Protein AF-A0A812J426-F1 (afdb_monomer)

Nearest PDB structures (foldseek):
  6bsu-assembly1_B  TM=6.651E-01  e=2.603E-06  Arabidopsis thaliana

pLDDT: mean 88.68, std 13.39, range [32.69, 98.75]

Solvent-accessible surface area (backbone atoms only — not comparable to full-atom values): 22838 Å² total; per-residue (Å²): 108,76,77,51,54,48,49,60,42,39,79,72,57,73,59,80,83,59,64,87,69,62,54,70,67,57,56,53,51,44,45,72,44,22,74,61,44,85,79,47,61,66,68,57,45,45,49,51,52,54,54,50,49,52,52,52,52,40,50,52,45,29,64,67,50,61,80,31,63,68,33,31,42,50,30,32,42,54,50,30,49,54,44,40,44,50,71,67,24,72,80,83,49,57,36,52,61,54,47,69,61,27,18,50,44,55,24,47,51,24,48,51,46,15,52,32,23,40,72,34,65,18,49,49,38,15,34,53,35,31,23,70,21,37,57,39,35,50,52,34,38,51,51,41,67,73,39,86,87,53,49,72,67,56,33,52,52,42,49,52,52,47,50,54,51,51,50,55,32,38,57,39,33,78,73,62,51,68,75,83,71,79,81,44,75,64,66,86,86,69,72,72,52,38,37,39,40,33,53,53,51,27,77,81,55,78,67,68,50,63,78,72,50,55,70,57,39,52,50,44,52,44,55,47,24,57,76,73,73,30,48,67,48,80,36,60,64,50,86,43,88,91,52,66,61,70,50,22,59,58,54,52,50,44,55,52,44,66,40,99,76,34,39,52,30,40,36,44,36,35,58,57,42,46,61,42,23,64,84,60,48,73,61,16,54,32,57,49,69,66,36,88,76,34,24,37,34,37,20,35,48,47,66,32,62,48,74,53,28,34,37,33,28,29,46,96,82,41,55,27,44,50,51,51,59,54,19,71,68,42,71,44,69,84,50,62,48,47,41,15,48,54,51,43,50,37,57,73,30,46,72,49,41,70,80,51,72,79,48,70,89,59,58,60,62,72,37,80,42,58,29,76,39,30,26,75,65,49,49,13,20,48,61,66,53,6,62,76,65,67,45,58,54,60,57,96,79,40,34,27,39,26,47,71,92,48,58,62,83,40,69,68,44,32,51,54,51,53,53,50,52,54,49,22,65,75,69,98

Sequence (428 aa):
MLRWLKLIWICSAVSEDLADEAPDPVRKDLQGFCPYLHELPAAFTTFWRQLHGAALLVEQRVQLEEASPEGTARGLCLQLALFRQVVSGTAGLPFPQVANSCPTLISSYFEWASELAVQAGQPRRGRALLQLGAPIRTMALSRALFRPEETRAAKEAQSTLSTKYASKLRDLHMKYGLEEKEWQIVDADHQNWVVVHSLCDSNFAGGNLENVTFGITEHNHKSYAERWGYEYTMHTQTPLAEEEPQFGKLQIAIDVLRSERPPDWFLWLDCDALVTNRSISVESLLRTYQLSDKDFVVAEEVSGINSGVFLVRGGAERRGLRFLEEAMQSDWRFVWDQTMLLQQMARESDLFGATMCSDFSRDFRWAPHFGLVPQHAMNLYGEGSALQWGASAWKSGDFILHLAGCPLTESECHGTFEEIAAWAEAHN

Secondary structure (DSSP, 8-state):
-HHHHHHHHHHH---GGGSS---HHHHHHHHHH-TTGGGS-HHHHHHHHHHHHHHHHHHHHHHHTTT-HHHHHHHHHHHHHHHHHHHTTTTSS-HHHHHHH-HHHHHHHHHHHHHHHHHTT-HHHHHHHHHHHHHHHHHHHHHHHH-TTS-HHHHHHHHHHHHHHHHHHHHHHHHHSPPP-------TTS---EEEEEE--STTTTTSSTTTSHHHHHHHHHHHHHHHT-EEEEESS-S-TTS-GGGHHHHHHHHHHHSSS--SEEEEE-TTEEE--TT--HHHHHHHHT-TT-SEEEEEETTEEEEEEEEEE-STT-HHHHHHHHHHT-S--SSTTHHHHHHHHHHHTTTT-GGGGG--SS-----TTEEEEEHHHH-EE-HHHHHHHT-PBP-TT-SEEE-TT--TTSHHHHHHHHHHHHHHHHT-

Structure (mmCIF, N/CA/C/O backbone):
data_AF-A0A812J426-F1
#
_entry.id   AF-A0A812J426-F1
#
loop_
_atom_site.group_PDB
_atom_site.id
_atom_site.type_symbol
_atom_site.label_atom_id
_atom_site.label_alt_id
_atom_site.label_comp_id
_atom_site.label_asym_id
_atom_site.label_entity_id
_atom_site.label_seq_id
_atom_site.pdbx_PDB_ins_code
_atom_site.Cartn_x
_atom_site.Cartn_y
_atom_site.Cartn_z
_atom_site.occupancy
_atom_site.B_iso_or_equiv
_atom_site.auth_seq_id
_atom_site.auth_comp_id
_atom_site.auth_asym_id
_atom_site.auth_atom_id
_atom_site.pdbx_PDB_model_num
ATOM 1 N N . MET A 1 1 ? 13.271 -28.624 -23.378 1.00 35.75 1 MET A N 1
ATOM 2 C CA . MET A 1 1 ? 13.761 -28.624 -21.980 1.00 35.75 1 MET A CA 1
ATOM 3 C C . MET A 1 1 ? 15.274 -28.374 -21.868 1.00 35.75 1 MET A C 1
ATOM 5 O O . MET A 1 1 ? 15.651 -27.380 -21.270 1.00 35.75 1 MET A O 1
ATOM 9 N N . LEU A 1 2 ? 16.153 -29.163 -22.509 1.00 32.69 2 LEU A N 1
ATOM 10 C CA . LEU A 1 2 ? 17.628 -29.006 -22.421 1.00 32.69 2 LEU A CA 1
ATOM 11 C C . LEU A 1 2 ? 18.208 -27.671 -22.947 1.00 32.69 2 LEU A C 1
ATOM 13 O O . LEU A 1 2 ? 19.085 -27.098 -22.312 1.00 32.69 2 LEU A O 1
ATOM 17 N N . ARG A 1 3 ? 17.693 -27.109 -24.054 1.00 39.69 3 ARG A N 1
ATOM 18 C CA . ARG A 1 3 ? 18.076 -25.750 -24.514 1.00 39.69 3 ARG A CA 1
ATOM 19 C C . ARG A 1 3 ? 17.602 -24.627 -23.572 1.00 39.69 3 ARG A C 1
ATOM 21 O O . ARG A 1 3 ? 18.153 -23.537 -23.617 1.00 39.69 3 ARG A O 1
ATOM 28 N N . TRP A 1 4 ? 16.611 -24.906 -22.725 1.00 44.31 4 TRP A N 1
ATOM 29 C CA . TRP A 1 4 ? 15.961 -23.935 -21.837 1.00 44.31 4 TRP A CA 1
ATOM 30 C C . TRP A 1 4 ? 16.580 -23.911 -20.441 1.00 44.31 4 TRP A C 1
ATOM 32 O O . TRP A 1 4 ? 16.786 -22.834 -19.891 1.00 44.31 4 TRP A O 1
ATOM 42 N N . LEU A 1 5 ? 17.008 -25.072 -19.932 1.00 42.06 5 LEU A N 1
ATOM 43 C CA . LEU A 1 5 ? 17.936 -25.140 -18.800 1.00 42.06 5 LEU A CA 1
ATOM 44 C C . LEU A 1 5 ? 19.199 -24.326 -19.087 1.00 42.06 5 LEU A C 1
ATOM 46 O O . LEU A 1 5 ? 19.699 -23.669 -18.192 1.00 42.06 5 LEU A O 1
ATOM 50 N N . LYS A 1 6 ? 19.643 -24.272 -20.350 1.00 42.97 6 LYS A N 1
ATOM 51 C CA . LYS A 1 6 ? 20.761 -23.430 -20.784 1.00 42.97 6 LYS A CA 1
ATOM 52 C C . LYS A 1 6 ? 20.493 -21.925 -20.657 1.00 42.97 6 LYS A C 1
ATOM 54 O O . LYS A 1 6 ? 21.449 -21.201 -20.480 1.00 42.97 6 LYS A O 1
ATOM 59 N N . LEU A 1 7 ? 19.245 -21.452 -20.723 1.00 42.66 7 LEU A N 1
ATOM 60 C CA . LEU A 1 7 ? 18.880 -20.029 -20.591 1.00 42.66 7 LEU A CA 1
ATOM 61 C C . LEU A 1 7 ? 18.752 -19.603 -19.127 1.00 42.66 7 LEU A C 1
ATOM 63 O O . LEU A 1 7 ? 19.274 -18.565 -18.745 1.00 42.66 7 LEU A O 1
ATOM 67 N N . ILE A 1 8 ? 18.153 -20.462 -18.298 1.00 45.94 8 ILE A N 1
ATOM 68 C CA . ILE A 1 8 ? 18.199 -20.321 -16.835 1.00 45.94 8 ILE A CA 1
ATOM 69 C C . ILE A 1 8 ? 19.661 -20.363 -16.368 1.00 45.94 8 ILE A C 1
ATOM 71 O O . ILE A 1 8 ? 20.078 -19.552 -15.548 1.00 45.94 8 ILE A O 1
ATOM 75 N N . TRP A 1 9 ? 20.463 -21.254 -16.957 1.00 45.47 9 TRP A N 1
ATOM 76 C CA . TRP A 1 9 ? 21.899 -21.333 -16.718 1.00 45.47 9 TRP A CA 1
ATOM 77 C C . TRP A 1 9 ? 22.655 -20.130 -17.290 1.00 45.47 9 TRP A C 1
ATOM 79 O O . TRP A 1 9 ? 23.547 -19.659 -16.614 1.00 45.47 9 TRP A O 1
ATOM 89 N N . ILE A 1 10 ? 22.270 -19.555 -18.438 1.00 45.91 10 ILE A N 1
ATOM 90 C CA . ILE A 1 10 ? 22.836 -18.289 -18.942 1.00 45.91 10 ILE A CA 1
ATOM 91 C C . ILE A 1 10 ? 22.571 -17.170 -17.936 1.00 45.91 10 ILE A C 1
ATOM 93 O O . ILE A 1 10 ? 23.527 -16.520 -17.553 1.00 45.91 10 ILE A O 1
ATOM 97 N N . CYS A 1 11 ? 21.356 -17.013 -17.398 1.00 42.12 11 CYS A N 1
ATOM 98 C CA . CYS A 1 11 ? 21.102 -16.038 -16.325 1.00 42.12 11 CYS A CA 1
ATOM 99 C C . CYS A 1 11 ? 21.853 -16.353 -15.014 1.00 42.12 11 CYS A C 1
ATOM 101 O O . CYS A 1 11 ? 21.958 -15.490 -14.153 1.00 42.12 11 CYS A O 1
ATOM 103 N N . SER A 1 12 ? 22.359 -17.579 -14.841 1.00 40.84 12 SER A N 1
ATOM 104 C CA . SER A 1 12 ? 23.170 -17.999 -13.684 1.00 40.84 12 SER A CA 1
ATOM 105 C C . SER A 1 12 ? 24.684 -17.958 -13.955 1.00 40.84 12 SER A C 1
ATOM 107 O O . SER A 1 12 ? 25.473 -18.070 -13.024 1.00 40.84 12 SER A O 1
ATOM 109 N N . ALA A 1 13 ? 25.090 -17.862 -15.223 1.00 43.50 13 ALA A N 1
ATOM 110 C CA . ALA A 1 13 ? 26.451 -18.074 -15.715 1.00 43.50 13 ALA A CA 1
ATOM 111 C C . ALA A 1 13 ? 26.814 -17.056 -16.809 1.00 43.50 13 ALA A C 1
ATOM 113 O O . ALA A 1 13 ? 27.527 -17.389 -17.759 1.00 43.50 13 ALA A O 1
ATOM 114 N N . VAL A 1 14 ? 26.302 -15.823 -16.706 1.00 46.09 14 VAL A N 1
ATOM 115 C CA . VAL A 1 14 ? 26.742 -14.729 -17.576 1.00 46.09 14 VAL A CA 1
ATOM 116 C C . VAL A 1 14 ? 28.200 -14.433 -17.219 1.00 46.09 14 VAL A C 1
ATOM 118 O O . VAL A 1 14 ? 28.483 -13.829 -16.187 1.00 46.09 14 VAL A O 1
ATOM 121 N N . SER A 1 15 ? 29.126 -14.947 -18.030 1.00 46.12 15 SER A N 1
ATOM 122 C CA . SER A 1 15 ? 30.564 -14.776 -17.833 1.00 46.12 15 SER A CA 1
ATOM 123 C C . SER A 1 15 ? 30.995 -13.324 -18.063 1.00 46.12 15 SER A C 1
ATOM 125 O O . SER A 1 15 ? 30.321 -12.555 -18.755 1.00 46.12 15 SER A O 1
ATOM 127 N N . GLU A 1 16 ? 32.141 -12.961 -17.483 1.00 50.62 16 GLU A N 1
ATOM 128 C CA . GLU A 1 16 ? 32.766 -11.632 -17.579 1.00 50.62 16 GLU A CA 1
ATOM 129 C C . GLU A 1 16 ? 33.028 -11.179 -19.033 1.00 50.62 16 GLU A C 1
ATOM 131 O O . GLU A 1 16 ? 33.042 -9.980 -19.303 1.00 50.62 16 GLU A O 1
ATOM 136 N N . ASP A 1 17 ? 33.119 -12.107 -19.991 1.00 45.50 17 ASP A N 1
ATOM 137 C CA . ASP A 1 17 ? 33.491 -11.823 -21.387 1.00 45.50 17 ASP A CA 1
ATOM 138 C C . ASP A 1 17 ? 32.414 -11.090 -22.220 1.00 45.50 17 ASP A C 1
ATOM 140 O O . ASP A 1 17 ? 32.708 -10.600 -23.307 1.00 45.50 17 ASP A O 1
ATOM 144 N N . LEU A 1 18 ? 31.165 -10.977 -21.745 1.00 48.34 18 LEU A N 1
ATOM 145 C CA . LEU A 1 18 ? 30.090 -10.256 -22.459 1.00 48.34 18 LEU A CA 1
ATOM 146 C C . LEU A 1 18 ? 29.985 -8.762 -22.094 1.00 48.34 18 LEU A C 1
ATOM 148 O O . LEU A 1 18 ? 29.139 -8.055 -22.645 1.00 48.34 18 LEU A O 1
ATOM 152 N N . ALA A 1 19 ? 30.800 -8.262 -21.159 1.00 51.31 19 ALA A N 1
ATOM 153 C CA . ALA A 1 19 ? 30.659 -6.899 -20.641 1.00 51.31 19 ALA A CA 1
ATOM 154 C C . ALA A 1 19 ? 31.146 -5.799 -21.611 1.00 51.31 19 ALA A C 1
ATOM 156 O O . ALA A 1 19 ? 30.599 -4.688 -21.572 1.00 51.31 19 ALA A O 1
ATOM 157 N N . ASP A 1 20 ? 32.111 -6.103 -22.488 1.00 50.28 20 ASP A N 1
ATOM 158 C CA . ASP A 1 20 ? 32.767 -5.116 -23.364 1.00 50.28 20 ASP A CA 1
ATOM 159 C C . ASP A 1 20 ? 32.164 -5.003 -24.778 1.00 50.28 20 ASP A C 1
ATOM 161 O O . ASP A 1 20 ? 32.388 -4.001 -25.456 1.00 50.28 20 ASP A O 1
ATOM 165 N N . GLU A 1 21 ? 31.307 -5.944 -25.190 1.00 53.84 21 GLU A N 1
ATOM 166 C CA . GLU A 1 21 ? 30.614 -5.928 -26.492 1.00 53.84 21 GLU A CA 1
ATOM 167 C C . GLU A 1 21 ? 29.080 -5.929 -26.354 1.00 53.84 21 GLU A C 1
ATOM 169 O O . GLU A 1 21 ? 28.361 -6.552 -27.137 1.00 53.84 21 GLU A O 1
ATOM 174 N N . ALA A 1 22 ? 28.533 -5.235 -25.349 1.00 56.97 22 ALA A N 1
ATOM 175 C CA . ALA A 1 22 ? 27.087 -5.019 -25.316 1.00 56.97 22 ALA A CA 1
ATOM 176 C C . ALA A 1 22 ? 26.656 -4.302 -26.616 1.00 56.97 22 ALA A C 1
ATOM 178 O O . ALA A 1 22 ? 27.257 -3.275 -26.954 1.00 56.97 22 ALA A O 1
ATOM 179 N N . PRO A 1 23 ? 25.635 -4.799 -27.345 1.00 67.12 23 PRO A N 1
ATOM 180 C CA . PRO A 1 23 ? 25.161 -4.156 -28.563 1.00 67.12 23 PRO A CA 1
ATOM 181 C C . PRO A 1 23 ? 24.872 -2.671 -28.317 1.00 67.12 23 PRO A C 1
ATOM 183 O O . PRO A 1 23 ? 24.312 -2.318 -27.276 1.00 67.12 23 PRO A O 1
ATOM 186 N N . ASP A 1 24 ? 25.195 -1.812 -29.287 1.00 76.00 24 ASP A N 1
ATOM 187 C CA . ASP A 1 24 ? 24.946 -0.361 -29.224 1.00 76.00 24 ASP A CA 1
ATOM 188 C C . ASP A 1 24 ? 23.528 0.018 -28.713 1.00 76.00 24 ASP A C 1
ATOM 190 O O . ASP A 1 24 ? 23.418 0.926 -27.884 1.00 76.00 24 ASP A O 1
ATOM 194 N N . PRO A 1 25 ? 22.447 -0.726 -29.054 1.00 80.56 25 PRO A N 1
ATOM 195 C CA . PRO A 1 25 ? 21.115 -0.497 -28.485 1.00 80.56 25 PRO A CA 1
ATOM 196 C C . PRO A 1 25 ? 21.038 -0.606 -26.953 1.00 80.56 25 PRO A C 1
ATOM 198 O O . PRO A 1 25 ? 20.487 0.284 -26.314 1.00 80.56 25 PRO A O 1
ATOM 201 N N . VAL A 1 26 ? 21.653 -1.631 -26.342 1.00 84.19 26 VAL A N 1
ATOM 202 C CA . VAL A 1 26 ? 21.632 -1.842 -24.876 1.00 84.19 26 VAL A CA 1
ATOM 203 C C . VAL A 1 26 ? 22.275 -0.656 -24.168 1.00 84.19 26 VAL A C 1
ATOM 205 O O . VAL A 1 26 ? 21.777 -0.173 -23.153 1.00 84.19 26 VAL A O 1
ATOM 208 N N . ARG A 1 27 ? 23.399 -0.173 -24.705 1.00 81.38 27 ARG A N 1
ATOM 209 C CA . ARG A 1 27 ? 24.122 0.963 -24.133 1.00 81.38 27 ARG A CA 1
ATOM 210 C C . ARG A 1 27 ? 23.294 2.243 -24.215 1.00 81.38 27 ARG A C 1
ATOM 212 O O . ARG A 1 27 ? 23.239 2.981 -23.232 1.00 81.38 27 ARG A O 1
ATOM 219 N N . LYS A 1 28 ? 22.674 2.500 -25.367 1.00 85.56 28 LYS A N 1
ATOM 220 C CA . LYS A 1 28 ? 21.857 3.692 -25.599 1.00 85.56 28 LYS A CA 1
ATOM 221 C C . LYS A 1 28 ? 20.615 3.714 -24.706 1.00 85.56 28 LYS A C 1
ATOM 223 O O . LYS A 1 28 ? 20.331 4.743 -24.096 1.00 85.56 28 LYS A O 1
ATOM 228 N N . ASP A 1 29 ? 19.929 2.583 -24.575 1.00 86.81 29 ASP A N 1
ATOM 229 C CA . ASP A 1 29 ? 18.731 2.474 -23.741 1.00 86.81 29 ASP A CA 1
ATOM 230 C C . ASP A 1 29 ? 19.078 2.655 -22.261 1.00 86.81 29 ASP A C 1
ATOM 232 O O . ASP A 1 29 ? 18.449 3.454 -21.563 1.00 86.81 29 ASP A O 1
ATOM 236 N N . LEU A 1 30 ? 20.152 2.010 -21.792 1.00 88.12 30 LEU A N 1
ATOM 237 C CA . LEU A 1 30 ? 20.639 2.192 -20.424 1.00 88.12 30 LEU A CA 1
ATOM 238 C C . LEU A 1 30 ? 21.017 3.642 -20.118 1.00 88.12 30 LEU A C 1
ATOM 240 O O . LEU A 1 30 ? 20.738 4.106 -19.020 1.00 88.12 30 LEU A O 1
ATOM 244 N N . GLN A 1 31 ? 21.606 4.381 -21.060 1.00 86.19 31 GLN A N 1
ATOM 245 C CA . GLN A 1 31 ? 21.882 5.809 -20.861 1.00 86.19 31 GLN A CA 1
ATOM 246 C C . GLN A 1 31 ? 20.599 6.636 -20.716 1.00 86.19 31 GLN A C 1
ATOM 248 O O . GLN A 1 31 ? 20.580 7.590 -19.942 1.00 86.19 31 GLN A O 1
ATOM 253 N N . GLY A 1 32 ? 19.526 6.265 -21.420 1.00 85.00 32 GLY A N 1
ATOM 254 C CA . GLY A 1 32 ? 18.225 6.922 -21.299 1.00 85.00 32 GLY A CA 1
ATOM 255 C C . GLY A 1 32 ? 17.522 6.629 -19.971 1.00 85.00 32 GLY A C 1
ATOM 256 O O . GLY A 1 32 ? 16.964 7.534 -19.356 1.00 85.00 32 GLY A O 1
ATOM 257 N N . PHE A 1 33 ? 17.559 5.378 -19.506 1.00 86.75 33 PHE A N 1
ATOM 258 C CA . PHE A 1 33 ? 16.893 4.975 -18.261 1.00 86.75 33 PHE A CA 1
ATOM 259 C C . PHE A 1 33 ? 17.728 5.210 -16.995 1.00 86.75 33 PHE A C 1
ATOM 261 O O . PHE A 1 33 ? 17.170 5.326 -15.902 1.00 86.75 33 PHE A O 1
ATOM 268 N N . CYS A 1 34 ? 19.051 5.251 -17.139 1.00 88.81 34 CYS A N 1
ATOM 269 C CA . CYS A 1 34 ? 20.030 5.372 -16.066 1.00 88.81 34 CYS A CA 1
ATOM 270 C C . CYS A 1 34 ? 21.125 6.383 -16.450 1.00 88.81 34 CYS A C 1
ATOM 272 O O . CYS A 1 34 ? 22.283 5.993 -16.645 1.00 88.81 34 CYS A O 1
ATOM 274 N N . PRO A 1 35 ? 20.811 7.687 -16.544 1.00 83.06 35 PRO A N 1
ATOM 275 C CA . PRO A 1 35 ? 21.791 8.696 -16.962 1.00 83.06 35 PRO A CA 1
ATOM 276 C C . PRO A 1 35 ? 23.064 8.693 -16.094 1.00 83.06 35 PRO A C 1
ATOM 278 O O . PRO A 1 35 ? 24.162 8.943 -16.590 1.00 83.06 35 PRO A O 1
ATOM 281 N N . TYR A 1 36 ? 22.940 8.292 -14.828 1.00 84.56 36 TYR A N 1
ATOM 282 C CA . TYR A 1 36 ? 24.018 8.249 -13.835 1.00 84.56 36 TYR A CA 1
ATOM 283 C C . TYR A 1 36 ? 24.708 6.886 -13.704 1.00 84.56 36 TYR A C 1
ATOM 285 O O . TYR A 1 36 ? 25.505 6.682 -12.794 1.00 84.56 36 TYR A O 1
ATOM 293 N N . LEU A 1 37 ? 24.438 5.932 -14.603 1.00 85.06 37 LEU A N 1
ATOM 294 C CA . LEU A 1 37 ? 25.047 4.597 -14.533 1.00 85.06 37 LEU A CA 1
ATOM 295 C C . LEU A 1 37 ? 26.586 4.656 -14.533 1.00 85.06 37 LEU A C 1
ATOM 297 O O . LEU A 1 37 ? 27.241 3.827 -13.910 1.00 85.06 37 LEU A O 1
ATOM 301 N N . HIS A 1 38 ? 27.149 5.665 -15.201 1.00 85.06 38 HIS A N 1
ATOM 302 C CA . HIS A 1 38 ? 28.586 5.905 -15.305 1.00 85.06 38 HIS A CA 1
ATOM 303 C C . HIS A 1 38 ? 29.253 6.354 -13.991 1.00 85.06 38 HIS A C 1
ATOM 305 O O . HIS A 1 38 ? 30.475 6.285 -13.891 1.00 85.06 38 HIS A O 1
ATOM 311 N N . GLU A 1 39 ? 28.478 6.799 -12.999 1.00 87.31 39 GLU A N 1
ATOM 312 C CA . GLU A 1 39 ? 28.972 7.206 -11.675 1.00 87.31 39 GLU A CA 1
ATOM 313 C C . GLU A 1 39 ? 29.063 6.023 -10.698 1.00 87.31 39 GLU A C 1
ATOM 315 O O . GLU A 1 39 ? 29.627 6.141 -9.610 1.00 87.31 39 GLU A O 1
ATOM 320 N N . LEU A 1 40 ? 28.500 4.870 -11.068 1.00 84.88 40 LEU A N 1
ATOM 321 C CA . LEU A 1 40 ? 28.445 3.691 -10.213 1.00 84.88 40 LEU A CA 1
ATOM 322 C C . LEU A 1 40 ? 29.679 2.800 -10.394 1.00 84.88 40 LEU A C 1
ATOM 324 O O . LEU A 1 40 ? 30.311 2.814 -11.454 1.00 84.88 40 LEU A O 1
ATOM 328 N N . PRO A 1 41 ? 29.997 1.946 -9.401 1.00 88.62 41 PRO A N 1
ATOM 329 C CA . PRO A 1 41 ? 31.040 0.941 -9.557 1.00 88.62 41 PRO A CA 1
ATOM 330 C C . PRO A 1 41 ? 30.811 0.083 -10.809 1.00 88.62 41 PRO A C 1
ATOM 332 O O . PRO A 1 41 ? 29.672 -0.258 -11.137 1.00 88.62 41 PRO A O 1
ATOM 335 N N . ALA A 1 42 ? 31.892 -0.328 -11.478 1.00 87.62 42 ALA A N 1
ATOM 336 C CA . ALA A 1 42 ? 31.824 -1.105 -12.720 1.00 87.62 42 ALA A CA 1
ATOM 337 C C . ALA A 1 42 ? 30.922 -2.350 -12.607 1.00 87.62 42 ALA A C 1
ATOM 339 O O . ALA A 1 42 ? 30.188 -2.662 -13.543 1.00 87.62 42 ALA A O 1
ATOM 340 N N . ALA A 1 43 ? 30.892 -2.992 -11.433 1.00 84.94 43 ALA A N 1
ATOM 341 C CA . ALA A 1 43 ? 30.006 -4.115 -11.135 1.00 84.94 43 ALA A CA 1
ATOM 342 C C . ALA A 1 43 ? 28.514 -3.798 -11.376 1.00 84.94 43 ALA A C 1
ATOM 344 O O . ALA A 1 43 ? 27.806 -4.626 -11.943 1.00 84.94 43 ALA A O 1
ATOM 345 N N . PHE A 1 44 ? 28.042 -2.593 -11.029 1.00 84.56 44 PHE A N 1
ATOM 346 C CA . PHE A 1 44 ? 26.663 -2.165 -11.300 1.00 84.56 44 PHE A CA 1
ATOM 347 C C . PHE A 1 44 ? 26.418 -1.981 -12.794 1.00 84.56 44 PHE A C 1
ATOM 349 O O . PHE A 1 44 ? 25.395 -2.423 -13.309 1.00 84.56 44 PHE A O 1
ATOM 356 N N . THR A 1 45 ? 27.356 -1.356 -13.506 1.00 85.62 45 THR A N 1
ATOM 357 C CA . THR A 1 45 ? 27.232 -1.166 -14.958 1.00 85.62 45 THR A CA 1
ATOM 358 C C . THR A 1 45 ? 27.161 -2.510 -15.684 1.00 85.62 45 THR A C 1
ATOM 360 O O . THR A 1 45 ? 26.290 -2.700 -16.534 1.00 85.62 45 THR A O 1
ATOM 363 N N . THR A 1 46 ? 28.031 -3.457 -15.326 1.00 87.00 46 THR A N 1
ATOM 364 C CA . THR A 1 46 ? 28.017 -4.817 -15.876 1.00 87.00 46 THR A CA 1
ATOM 365 C C . THR A 1 46 ? 26.703 -5.519 -15.562 1.00 87.00 46 THR A C 1
ATOM 367 O O . THR A 1 46 ? 26.050 -6.014 -16.480 1.00 87.00 46 THR A O 1
ATOM 370 N N . PHE A 1 47 ? 26.265 -5.485 -14.301 1.00 87.12 47 PHE A N 1
ATOM 371 C CA . PHE A 1 47 ? 24.983 -6.049 -13.886 1.00 87.12 47 PHE A CA 1
ATOM 372 C C . PHE A 1 47 ? 23.817 -5.497 -14.722 1.00 87.12 47 PHE A C 1
ATOM 374 O O . PHE A 1 47 ? 23.030 -6.267 -15.271 1.00 87.12 47 PHE A O 1
ATOM 381 N N . TRP A 1 48 ? 23.736 -4.175 -14.900 1.00 87.25 48 TRP A N 1
ATOM 382 C CA . TRP A 1 48 ? 22.668 -3.539 -15.673 1.00 87.25 48 TRP A CA 1
ATOM 383 C C . TRP A 1 48 ? 22.694 -3.896 -17.157 1.00 87.25 48 TRP A C 1
ATOM 385 O O . TRP A 1 48 ? 21.634 -4.138 -17.733 1.00 87.25 48 TRP A O 1
ATOM 395 N N . ARG A 1 49 ? 23.878 -3.987 -17.775 1.00 88.00 49 ARG A N 1
ATOM 396 C CA . ARG A 1 49 ? 24.022 -4.454 -19.167 1.00 88.00 49 ARG A CA 1
ATOM 397 C C . ARG A 1 49 ? 23.521 -5.878 -19.337 1.00 88.00 49 ARG A C 1
ATOM 399 O O . ARG A 1 49 ? 22.772 -6.145 -20.273 1.00 88.00 49 ARG A O 1
ATOM 406 N N . GLN A 1 50 ? 23.899 -6.772 -18.428 1.00 86.69 50 GLN A N 1
ATOM 407 C CA . GLN A 1 50 ? 23.483 -8.171 -18.475 1.00 86.69 50 GLN A CA 1
ATOM 408 C C . GLN A 1 50 ? 21.973 -8.309 -18.259 1.00 86.69 50 GLN A C 1
ATOM 410 O O . GLN A 1 50 ? 21.292 -8.961 -19.050 1.00 86.69 50 GLN A O 1
ATOM 415 N N . LEU A 1 51 ? 21.438 -7.637 -17.236 1.00 86.88 51 LEU A N 1
ATOM 416 C CA . LEU A 1 51 ? 20.016 -7.643 -16.909 1.00 86.88 51 LEU A CA 1
ATOM 417 C C . LEU A 1 51 ? 19.167 -7.067 -18.052 1.00 86.88 51 LEU A C 1
ATOM 419 O O . LEU A 1 51 ? 18.172 -7.671 -18.448 1.00 86.88 51 LEU A O 1
ATOM 423 N N . HIS A 1 52 ? 19.567 -5.922 -18.608 1.00 89.94 52 HIS A N 1
ATOM 424 C CA . HIS A 1 52 ? 18.838 -5.277 -19.697 1.00 89.94 52 HIS A CA 1
ATOM 425 C C . HIS A 1 52 ? 18.943 -6.043 -21.013 1.00 89.94 52 HIS A C 1
ATOM 427 O O . HIS A 1 52 ? 17.931 -6.255 -21.677 1.00 89.94 52 HIS A O 1
ATOM 433 N N . GLY A 1 53 ? 20.130 -6.552 -21.348 1.00 89.69 53 GLY A N 1
ATOM 434 C CA . GLY A 1 53 ? 20.303 -7.441 -22.494 1.00 89.69 53 GLY A CA 1
ATOM 435 C C . GLY A 1 53 ? 19.426 -8.691 -22.388 1.00 89.69 53 GLY A C 1
ATOM 436 O O . GLY A 1 53 ? 18.778 -9.070 -23.362 1.00 89.69 53 GLY A O 1
ATOM 437 N N . ALA A 1 54 ? 19.334 -9.299 -21.200 1.00 88.06 54 ALA A N 1
ATOM 438 C CA . ALA A 1 54 ? 18.448 -10.437 -20.964 1.00 88.06 54 ALA A CA 1
ATOM 439 C C . ALA A 1 54 ? 16.966 -10.069 -21.150 1.00 88.06 54 ALA A C 1
ATOM 441 O O . ALA A 1 54 ? 16.246 -10.810 -21.819 1.00 88.06 54 ALA A O 1
ATOM 442 N N . ALA A 1 55 ? 16.521 -8.924 -20.622 1.00 88.12 55 ALA A N 1
ATOM 443 C CA . ALA A 1 55 ? 15.147 -8.446 -20.784 1.00 88.12 55 ALA A CA 1
ATOM 444 C C . ALA A 1 55 ? 14.784 -8.211 -22.264 1.00 88.12 55 ALA A C 1
ATOM 446 O O . ALA A 1 55 ? 13.761 -8.710 -22.730 1.00 88.12 55 ALA A O 1
ATOM 447 N N . LEU A 1 56 ? 15.656 -7.546 -23.032 1.00 88.94 56 LEU A N 1
ATOM 448 C CA . LEU A 1 56 ? 15.443 -7.315 -24.468 1.00 88.94 56 LEU A CA 1
ATOM 449 C C . LEU A 1 56 ? 15.398 -8.624 -25.271 1.00 88.94 56 LEU A C 1
ATOM 451 O O . LEU A 1 56 ? 14.606 -8.761 -26.200 1.00 88.94 56 LEU A O 1
ATOM 455 N N . LEU A 1 57 ? 16.208 -9.623 -24.903 1.00 88.69 57 LEU A N 1
ATOM 456 C CA . LEU A 1 57 ? 16.153 -10.947 -25.532 1.00 88.69 57 LEU A CA 1
ATOM 457 C C . LEU A 1 57 ? 14.840 -11.682 -25.237 1.00 88.69 57 LEU A C 1
ATOM 459 O O . LEU A 1 57 ? 14.352 -12.422 -26.096 1.00 88.69 57 LEU A O 1
ATOM 463 N N . VAL A 1 58 ? 14.275 -11.514 -24.036 1.00 87.38 58 VAL A N 1
ATOM 464 C CA . VAL A 1 58 ? 12.945 -12.046 -23.703 1.00 87.38 58 VAL A CA 1
ATOM 465 C C . VAL A 1 58 ? 11.888 -11.364 -24.563 1.00 87.38 58 VAL A C 1
ATOM 467 O O . VAL A 1 58 ? 11.100 -12.059 -25.201 1.00 87.38 58 VAL A O 1
ATOM 470 N N . GLU A 1 59 ? 11.912 -10.036 -24.652 1.00 87.19 59 GLU A N 1
ATOM 471 C CA . GLU A 1 59 ? 10.972 -9.269 -25.471 1.00 87.19 59 GLU A CA 1
ATOM 472 C C . GLU A 1 59 ? 11.042 -9.667 -26.952 1.00 87.19 59 GLU A C 1
ATOM 474 O O . GLU A 1 59 ? 10.024 -10.008 -27.556 1.00 87.19 59 GLU A O 1
ATOM 479 N N . GLN A 1 60 ? 12.247 -9.727 -27.525 1.00 88.75 60 GLN A N 1
ATOM 480 C CA . GLN A 1 60 ? 12.450 -10.136 -28.913 1.00 88.75 60 GLN A CA 1
ATOM 481 C C . GLN A 1 60 ? 11.903 -11.547 -29.173 1.00 88.75 60 GLN A C 1
ATOM 483 O O . GLN A 1 60 ? 11.316 -11.808 -30.222 1.00 88.75 60 GLN A O 1
ATOM 488 N N . ARG A 1 61 ? 12.062 -12.474 -28.220 1.00 85.88 61 ARG A N 1
ATOM 489 C CA . ARG A 1 61 ? 11.490 -13.825 -28.335 1.00 85.88 61 ARG A CA 1
ATOM 490 C C . ARG A 1 61 ? 9.971 -13.814 -28.292 1.00 85.88 61 ARG A C 1
ATOM 492 O O . ARG A 1 61 ? 9.370 -14.513 -29.097 1.00 85.88 61 ARG A O 1
ATOM 499 N N . VAL A 1 62 ? 9.363 -13.029 -27.404 1.00 86.69 62 VAL A N 1
ATOM 500 C CA . VAL A 1 62 ? 7.899 -12.882 -27.355 1.00 86.69 62 VAL A CA 1
ATOM 501 C C . VAL A 1 62 ? 7.364 -12.350 -28.684 1.00 86.69 62 VAL A C 1
ATOM 503 O O . VAL A 1 62 ? 6.356 -12.847 -29.178 1.00 86.69 62 VAL A O 1
ATOM 506 N N . GLN A 1 63 ? 8.066 -11.395 -29.299 1.00 87.81 63 GLN A N 1
ATOM 507 C CA . GLN A 1 63 ? 7.705 -10.864 -30.615 1.00 87.81 63 GLN A CA 1
ATOM 508 C C . GLN A 1 63 ? 7.858 -11.911 -31.737 1.00 87.81 63 GLN A C 1
ATOM 510 O O . GLN A 1 63 ? 7.028 -11.956 -32.643 1.00 87.81 63 GLN A O 1
ATOM 515 N N . LEU A 1 64 ? 8.895 -12.759 -31.682 1.00 87.50 64 LEU A N 1
ATOM 516 C CA . LEU A 1 64 ? 9.176 -13.789 -32.695 1.00 87.50 64 LEU A CA 1
ATOM 517 C C . LEU A 1 64 ? 8.302 -15.045 -32.576 1.00 87.50 64 LEU A C 1
ATOM 519 O O . LEU A 1 64 ? 7.994 -15.653 -33.595 1.00 87.50 64 LEU A O 1
ATOM 523 N N . GLU A 1 65 ? 7.905 -15.455 -31.368 1.00 82.56 65 GLU A N 1
ATOM 524 C CA . GLU A 1 65 ? 7.053 -16.637 -31.124 1.00 82.56 65 GLU A CA 1
ATOM 525 C C . GLU A 1 65 ? 5.554 -16.367 -31.442 1.00 82.56 65 GLU A C 1
ATOM 527 O O . GLU A 1 65 ? 4.659 -16.999 -30.875 1.00 82.56 65 GLU A O 1
ATOM 532 N N . GLU A 1 66 ? 5.303 -15.434 -32.375 1.00 63.12 66 GLU A N 1
ATOM 533 C CA . GLU A 1 66 ? 4.016 -15.038 -32.968 1.00 63.12 66 GLU A CA 1
ATOM 534 C C . GLU A 1 66 ? 2.859 -14.936 -31.968 1.00 63.12 66 GLU A C 1
ATOM 536 O O . GLU A 1 66 ? 1.941 -15.740 -32.050 1.00 63.12 66 GLU A O 1
ATOM 541 N N . ALA A 1 67 ? 2.878 -13.968 -31.038 1.00 70.12 67 ALA A N 1
ATOM 542 C CA . ALA A 1 67 ? 1.742 -13.551 -30.182 1.00 70.12 67 ALA A CA 1
ATOM 543 C C . ALA A 1 67 ? 0.836 -14.682 -29.631 1.00 70.12 67 ALA A C 1
ATOM 545 O O . ALA A 1 67 ? -0.345 -14.471 -29.337 1.00 70.12 67 ALA A O 1
ATOM 546 N N . SER A 1 68 ? 1.366 -15.899 -29.520 1.00 87.50 68 SER A N 1
ATOM 547 C CA . SER A 1 68 ? 0.600 -17.062 -29.121 1.00 87.50 68 SER A CA 1
ATOM 548 C C . SER A 1 68 ? 0.457 -17.004 -27.605 1.00 87.50 68 SER A C 1
ATOM 550 O O . SER A 1 68 ? 1.408 -16.609 -26.923 1.00 87.50 68 SER A O 1
ATOM 552 N N . PRO A 1 69 ? -0.688 -17.416 -27.035 1.00 86.81 69 PRO A N 1
ATOM 553 C CA . PRO A 1 69 ? -0.853 -17.428 -25.584 1.00 86.81 69 PRO A CA 1
ATOM 554 C C . PRO A 1 69 ? 0.281 -18.175 -24.861 1.00 86.81 69 PRO A C 1
ATOM 556 O O . PRO A 1 69 ? 0.736 -17.740 -23.805 1.00 86.81 69 PRO A O 1
ATOM 559 N N . GLU A 1 70 ? 0.794 -19.256 -25.462 1.00 87.25 70 GLU A N 1
ATOM 560 C CA . GLU A 1 70 ? 1.935 -20.023 -24.946 1.00 87.25 70 GLU A CA 1
ATOM 561 C C . GLU A 1 70 ? 3.258 -19.242 -24.993 1.00 87.25 70 GLU A C 1
ATOM 563 O O . GLU A 1 70 ? 4.015 -19.260 -24.018 1.00 87.25 70 GLU A O 1
ATOM 568 N N . GLY A 1 71 ? 3.537 -18.539 -26.097 1.00 88.00 71 GLY A N 1
ATOM 569 C CA . GLY A 1 71 ? 4.722 -17.691 -26.244 1.00 88.00 71 GLY A CA 1
ATOM 570 C C . GLY A 1 71 ? 4.722 -16.530 -25.249 1.00 88.00 71 GLY A C 1
ATOM 571 O O . GLY A 1 71 ? 5.717 -16.305 -24.555 1.00 88.00 71 GLY A O 1
ATOM 572 N N . THR A 1 72 ? 3.583 -15.850 -25.086 1.00 88.62 72 THR A N 1
ATOM 573 C CA . THR A 1 72 ? 3.416 -14.767 -24.103 1.00 88.62 72 THR A CA 1
ATOM 574 C C . THR A 1 72 ? 3.578 -15.273 -22.671 1.00 88.62 72 THR A C 1
ATOM 576 O O . THR A 1 72 ? 4.312 -14.673 -21.884 1.00 88.62 72 THR A O 1
ATOM 579 N N . ALA A 1 73 ? 2.956 -16.405 -22.331 1.00 89.19 73 ALA A N 1
ATOM 580 C CA . ALA A 1 73 ? 3.098 -17.045 -21.025 1.00 89.19 73 ALA A CA 1
ATOM 581 C C . ALA A 1 73 ? 4.566 -17.390 -20.717 1.00 89.19 73 ALA A C 1
ATOM 583 O O . ALA A 1 73 ? 5.093 -17.074 -19.645 1.00 89.19 73 ALA A O 1
ATOM 584 N N . ARG A 1 74 ? 5.277 -17.973 -21.687 1.00 87.81 74 ARG A N 1
ATOM 585 C CA . ARG A 1 74 ? 6.710 -18.257 -21.562 1.00 87.81 74 ARG A CA 1
ATOM 586 C C . ARG A 1 74 ? 7.539 -16.982 -21.397 1.00 87.81 74 ARG A C 1
ATOM 588 O O . ARG A 1 74 ? 8.445 -16.966 -20.565 1.00 87.81 74 ARG A O 1
ATOM 595 N N . GLY A 1 75 ? 7.238 -15.936 -22.160 1.00 89.38 75 GLY A N 1
ATOM 596 C CA . GLY A 1 75 ? 7.870 -14.626 -22.033 1.00 89.38 75 GLY A CA 1
ATOM 597 C C . GLY A 1 75 ? 7.723 -14.047 -20.633 1.00 89.38 75 GLY A C 1
ATOM 598 O O . GLY A 1 75 ? 8.720 -13.702 -20.000 1.00 89.38 75 GLY A O 1
ATOM 599 N N . LEU A 1 76 ? 6.493 -14.043 -20.110 1.00 90.56 76 LEU A N 1
ATOM 600 C CA . LEU A 1 76 ? 6.213 -13.620 -18.741 1.00 90.56 76 LEU A CA 1
ATOM 601 C C . LEU A 1 76 ? 7.043 -14.421 -17.733 1.00 90.56 76 LEU A C 1
ATOM 603 O O . LEU A 1 76 ? 7.646 -13.842 -16.838 1.00 90.56 76 LEU A O 1
ATOM 607 N N . CYS A 1 77 ? 7.122 -15.741 -17.888 1.00 90.81 77 CYS A N 1
ATOM 608 C CA . CYS A 1 77 ? 7.919 -16.597 -17.012 1.00 90.81 77 CYS A CA 1
ATOM 609 C C . CYS A 1 77 ? 9.402 -16.243 -16.984 1.00 90.81 77 CYS A C 1
ATOM 611 O O . CYS A 1 77 ? 10.005 -16.204 -15.911 1.00 90.81 77 CYS A O 1
ATOM 613 N N . LEU A 1 78 ? 9.997 -15.982 -18.148 1.00 89.31 78 LEU A N 1
ATOM 614 C CA . LEU A 1 78 ? 11.393 -15.559 -18.227 1.00 89.31 78 LEU A CA 1
ATOM 615 C C . LEU A 1 78 ? 11.585 -14.194 -17.563 1.00 89.31 78 LEU A C 1
ATOM 617 O O . LEU A 1 78 ? 12.534 -14.024 -16.801 1.00 89.31 78 LEU A O 1
ATOM 621 N N . GLN A 1 79 ? 10.655 -13.263 -17.790 1.00 88.56 79 GLN A N 1
ATOM 622 C CA . GLN A 1 79 ? 10.689 -11.940 -17.176 1.00 88.56 79 GLN A CA 1
ATOM 623 C C . GLN A 1 79 ? 10.575 -12.027 -15.647 1.00 88.56 79 GLN A C 1
ATOM 625 O O . GLN A 1 79 ? 11.373 -11.423 -14.937 1.00 88.56 79 GLN A O 1
ATOM 630 N N . LEU A 1 80 ? 9.639 -12.820 -15.117 1.00 90.06 80 LEU A N 1
ATOM 631 C CA . LEU A 1 80 ? 9.468 -13.020 -13.673 1.00 90.06 80 LEU A CA 1
ATOM 632 C C . LEU A 1 80 ? 10.672 -13.724 -13.037 1.00 90.06 80 LEU A C 1
ATOM 634 O O . LEU A 1 80 ? 11.080 -13.356 -11.937 1.00 90.06 80 LEU A O 1
ATOM 638 N N . ALA A 1 81 ? 11.280 -14.692 -13.727 1.00 87.50 81 ALA A N 1
ATOM 639 C CA . ALA A 1 81 ? 12.496 -15.349 -13.256 1.00 87.50 81 ALA A CA 1
ATOM 640 C C . ALA A 1 81 ? 13.677 -14.370 -13.177 1.00 87.50 81 ALA A C 1
ATOM 642 O O . ALA A 1 81 ? 14.409 -14.371 -12.187 1.00 87.50 81 ALA A O 1
ATOM 643 N N . LEU A 1 82 ? 13.826 -13.510 -14.189 1.00 84.06 82 LEU A N 1
ATOM 644 C CA . LEU A 1 82 ? 14.811 -12.434 -14.196 1.00 84.06 82 LEU A CA 1
ATOM 645 C C . LEU A 1 82 ? 14.571 -11.483 -13.017 1.00 84.06 82 LEU A C 1
ATOM 647 O O . LEU A 1 82 ? 15.480 -11.198 -12.244 1.00 84.06 82 LEU A O 1
ATOM 651 N N . PHE A 1 83 ? 13.320 -11.076 -12.809 1.00 82.44 83 PHE A N 1
ATOM 652 C CA . PHE A 1 83 ? 12.924 -10.242 -11.681 1.00 82.44 83 PHE A CA 1
ATOM 653 C C . PHE A 1 83 ? 13.223 -10.850 -10.333 1.00 82.44 83 PHE A C 1
ATOM 655 O O . PHE A 1 83 ? 13.731 -10.155 -9.459 1.00 82.44 83 PHE A O 1
ATOM 662 N N . ARG A 1 84 ? 12.924 -12.137 -10.160 1.00 85.06 84 ARG A N 1
ATOM 663 C CA . ARG A 1 84 ? 13.198 -12.837 -8.914 1.00 85.06 84 ARG A CA 1
ATOM 664 C C . ARG A 1 84 ? 14.661 -12.665 -8.529 1.00 85.06 84 ARG A C 1
ATOM 666 O O . ARG A 1 84 ? 14.905 -12.312 -7.387 1.00 85.06 84 ARG A O 1
ATOM 673 N N . GLN A 1 85 ? 15.591 -12.818 -9.476 1.00 79.56 85 GLN A N 1
ATOM 674 C CA . GLN A 1 85 ? 17.026 -12.639 -9.223 1.00 79.56 85 GLN A CA 1
ATOM 675 C C . GLN A 1 85 ? 17.383 -11.216 -8.780 1.00 79.56 85 GLN A C 1
ATOM 677 O O . GLN A 1 85 ? 18.222 -11.041 -7.894 1.00 79.56 85 GLN A O 1
ATOM 682 N N . VAL A 1 86 ? 16.743 -10.207 -9.381 1.00 78.50 86 VAL A N 1
ATOM 683 C CA . VAL A 1 86 ? 16.926 -8.800 -9.002 1.00 78.50 86 VAL A CA 1
ATOM 684 C C . VAL A 1 86 ? 16.390 -8.582 -7.585 1.00 78.50 86 VAL A C 1
ATOM 686 O O . VAL A 1 86 ? 17.129 -8.155 -6.703 1.00 78.50 86 VAL A O 1
ATOM 689 N N . VAL A 1 87 ? 15.127 -8.939 -7.343 1.00 78.00 87 VAL A N 1
ATOM 690 C CA . VAL A 1 87 ? 14.398 -8.703 -6.086 1.00 78.00 87 VAL A CA 1
ATOM 691 C C . VAL A 1 87 ? 14.973 -9.489 -4.904 1.00 78.00 87 VAL A C 1
ATOM 693 O O . VAL A 1 87 ? 14.906 -9.009 -3.772 1.00 78.00 87 VAL A O 1
ATOM 696 N N . SER A 1 88 ? 15.548 -10.673 -5.135 1.00 74.94 88 SER A N 1
ATOM 697 C CA . SER A 1 88 ? 16.167 -11.486 -4.082 1.00 74.94 88 SER A CA 1
ATOM 698 C C . SER A 1 88 ? 17.606 -11.093 -3.745 1.00 74.94 88 SER A C 1
ATOM 700 O O . SER A 1 88 ? 18.188 -11.718 -2.866 1.00 74.94 88 SER A O 1
ATOM 702 N N . GLY A 1 89 ? 18.208 -10.116 -4.436 1.00 69.62 89 GLY A N 1
ATOM 703 C CA . GLY A 1 89 ? 19.596 -9.701 -4.184 1.00 69.62 89 GLY A CA 1
ATOM 704 C C . GLY A 1 89 ? 20.638 -10.790 -4.480 1.00 69.62 89 GLY A C 1
ATOM 705 O O . GLY A 1 89 ? 21.786 -10.706 -4.049 1.00 69.62 89 GLY A O 1
ATOM 706 N N . THR A 1 90 ? 20.267 -11.832 -5.231 1.00 60.97 90 THR A N 1
ATOM 707 C CA . THR A 1 90 ? 21.118 -13.016 -5.46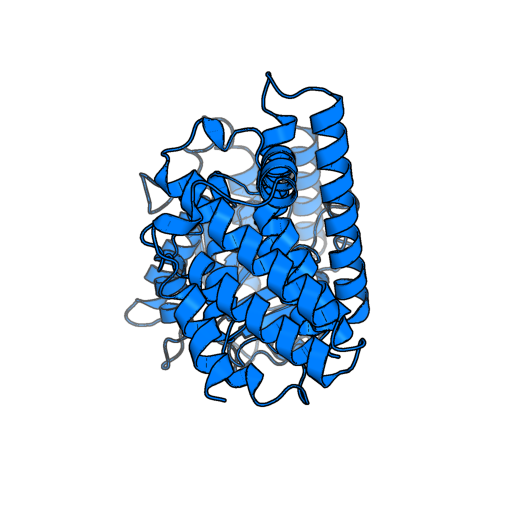4 1.00 60.97 90 THR A CA 1
ATOM 708 C C . THR A 1 90 ? 22.312 -12.742 -6.376 1.00 60.97 90 THR A C 1
ATOM 710 O O . THR A 1 90 ? 23.190 -13.589 -6.497 1.00 60.97 90 THR A O 1
ATOM 713 N N . ALA A 1 91 ? 22.371 -11.563 -6.997 1.00 61.44 91 ALA A N 1
ATOM 714 C CA . ALA A 1 91 ? 23.496 -11.117 -7.817 1.00 61.44 91 ALA A CA 1
ATOM 715 C C . ALA A 1 91 ? 24.642 -10.482 -6.999 1.00 61.44 91 ALA A C 1
ATOM 717 O O . ALA A 1 91 ? 25.518 -9.840 -7.569 1.00 61.44 91 ALA A O 1
ATOM 718 N N . GLY A 1 92 ? 24.625 -10.610 -5.666 1.00 67.56 92 GLY A N 1
ATOM 719 C CA . GLY A 1 92 ? 25.651 -10.034 -4.788 1.00 67.56 92 GLY A CA 1
ATOM 720 C C . GLY A 1 92 ? 25.517 -8.523 -4.566 1.00 67.56 92 GLY A C 1
ATOM 721 O O . GLY A 1 92 ? 26.367 -7.932 -3.906 1.00 67.56 92 GLY A O 1
ATOM 722 N N . LEU A 1 93 ? 24.449 -7.905 -5.083 1.00 72.19 93 LEU A N 1
ATOM 723 C CA . LEU A 1 93 ? 24.081 -6.514 -4.830 1.00 72.19 93 LEU A CA 1
ATOM 724 C C . LEU A 1 93 ? 22.719 -6.481 -4.120 1.00 72.19 93 LEU A C 1
ATOM 726 O O . LEU A 1 93 ? 21.767 -7.087 -4.624 1.00 72.19 93 LEU A O 1
ATOM 730 N N . PRO A 1 94 ? 22.587 -5.787 -2.977 1.00 75.69 94 PRO A N 1
ATOM 731 C CA . PRO A 1 94 ? 21.310 -5.681 -2.284 1.00 75.69 94 PRO A CA 1
ATOM 732 C C . PRO A 1 94 ? 20.317 -4.886 -3.143 1.00 75.69 94 PRO A C 1
ATOM 734 O O . PRO A 1 94 ? 20.658 -3.849 -3.724 1.00 75.69 94 PRO A O 1
ATOM 737 N N . PHE A 1 95 ? 19.073 -5.367 -3.231 1.00 79.62 95 PHE A N 1
ATOM 738 C CA . PHE A 1 95 ? 18.054 -4.795 -4.119 1.00 79.62 95 PHE A CA 1
ATOM 739 C C . PHE A 1 95 ? 17.870 -3.277 -3.980 1.00 79.62 95 PHE A C 1
ATOM 741 O O . PHE A 1 95 ? 17.739 -2.627 -5.014 1.00 79.62 95 PHE A O 1
ATOM 748 N N . PRO A 1 96 ? 17.888 -2.661 -2.782 1.00 80.44 96 PRO A N 1
ATOM 749 C CA . PRO A 1 96 ? 17.700 -1.217 -2.681 1.00 80.44 96 PRO A CA 1
ATOM 750 C C . PRO A 1 96 ? 18.792 -0.445 -3.387 1.00 80.44 96 PRO A C 1
ATOM 752 O O . PRO A 1 96 ? 18.497 0.575 -3.986 1.00 80.44 96 PRO A O 1
ATOM 755 N N . GLN A 1 97 ? 20.037 -0.927 -3.388 1.00 81.56 97 GLN A N 1
ATOM 756 C CA . GLN A 1 97 ? 21.108 -0.276 -4.142 1.00 81.56 97 GLN A CA 1
ATOM 757 C C . GLN A 1 97 ? 20.846 -0.373 -5.646 1.00 81.56 97 GLN A C 1
ATOM 759 O O . GLN A 1 97 ? 21.034 0.597 -6.376 1.00 81.56 97 GLN A O 1
ATOM 764 N N . VAL A 1 98 ? 20.335 -1.517 -6.102 1.00 80.75 98 VAL A N 1
ATOM 765 C CA . VAL A 1 98 ? 19.935 -1.723 -7.496 1.00 80.75 98 VAL A CA 1
ATOM 766 C C . VAL A 1 98 ? 18.763 -0.797 -7.857 1.00 80.75 98 VAL A C 1
ATOM 768 O O . VAL A 1 98 ? 18.882 0.009 -8.779 1.00 80.75 98 VAL A O 1
ATOM 771 N N . ALA A 1 99 ? 17.675 -0.788 -7.090 1.00 83.94 99 ALA A N 1
ATOM 772 C CA . ALA A 1 99 ? 16.554 0.134 -7.288 1.00 83.94 99 ALA A CA 1
ATOM 773 C C . ALA A 1 99 ? 16.961 1.602 -7.195 1.00 83.94 99 ALA A C 1
ATOM 775 O O . ALA A 1 99 ? 16.520 2.417 -8.004 1.00 83.94 99 ALA A O 1
ATOM 776 N N . ASN A 1 100 ? 17.892 1.922 -6.301 1.00 84.81 100 ASN A N 1
ATOM 777 C CA . ASN A 1 100 ? 18.453 3.253 -6.170 1.00 84.81 100 ASN A CA 1
ATOM 778 C C . ASN A 1 100 ? 19.387 3.629 -7.323 1.00 84.81 100 ASN A C 1
ATOM 780 O O . ASN A 1 100 ? 19.535 4.811 -7.601 1.00 84.81 100 ASN A O 1
ATOM 784 N N . SER A 1 101 ? 19.991 2.692 -8.036 1.00 86.50 101 SER A N 1
ATOM 785 C CA . SER A 1 101 ? 20.827 3.048 -9.186 1.00 86.50 101 SER A CA 1
ATOM 786 C C . SER A 1 101 ? 20.015 3.446 -10.424 1.00 86.50 101 SER A C 1
ATOM 788 O O . SER A 1 101 ? 20.390 4.374 -11.135 1.00 86.50 101 SER A O 1
ATOM 790 N N . CYS A 1 102 ? 18.886 2.774 -10.664 1.00 91.06 102 CYS A N 1
ATOM 791 C CA . CYS A 1 102 ? 18.140 2.855 -11.923 1.00 91.06 102 CYS A CA 1
ATOM 792 C C . CYS A 1 102 ? 16.619 2.696 -11.723 1.00 91.06 102 CYS A C 1
ATOM 794 O O . CYS A 1 102 ? 16.006 1.773 -12.275 1.00 91.06 102 CYS A O 1
ATOM 796 N N . PRO A 1 103 ? 15.958 3.572 -10.948 1.00 92.62 103 PRO A N 1
ATOM 797 C CA . PRO A 1 103 ? 14.558 3.365 -10.579 1.00 92.62 103 PRO A CA 1
ATOM 798 C C . PRO A 1 103 ? 13.613 3.436 -11.796 1.00 92.62 103 PRO A C 1
ATOM 800 O O . PRO A 1 103 ? 12.647 2.673 -11.883 1.00 92.62 103 PRO A O 1
ATOM 803 N N . THR A 1 104 ? 13.915 4.273 -12.797 1.00 94.00 104 THR A N 1
ATOM 804 C CA . THR A 1 104 ? 13.140 4.355 -14.050 1.00 94.00 104 THR A CA 1
ATOM 805 C C . THR A 1 104 ? 13.194 3.046 -14.836 1.00 94.00 104 THR A C 1
ATOM 807 O O . THR A 1 104 ? 12.168 2.610 -15.356 1.00 94.00 104 THR A O 1
ATOM 810 N N . LEU A 1 105 ? 14.354 2.385 -14.897 1.00 92.12 105 LEU A N 1
ATOM 811 C CA . LEU A 1 105 ? 14.496 1.109 -15.598 1.00 92.12 105 LEU A CA 1
ATOM 812 C C . LEU A 1 105 ? 13.717 -0.007 -14.898 1.00 92.12 105 LEU A C 1
ATOM 814 O O . LEU A 1 105 ? 12.933 -0.704 -15.537 1.00 92.12 105 LEU A O 1
ATOM 818 N N . ILE A 1 106 ? 13.874 -0.139 -13.576 1.00 91.81 106 ILE A N 1
ATOM 819 C CA . ILE A 1 106 ? 13.194 -1.197 -12.812 1.00 91.81 106 ILE A CA 1
ATOM 820 C C . ILE A 1 106 ? 11.681 -1.054 -12.891 1.00 91.81 106 ILE A C 1
ATOM 822 O O . ILE A 1 106 ? 10.983 -2.028 -13.167 1.00 91.81 106 ILE A O 1
ATOM 826 N N . SER A 1 107 ? 11.161 0.153 -12.672 1.00 94.19 107 SER A N 1
ATOM 827 C CA . SER A 1 107 ? 9.721 0.389 -12.786 1.00 94.19 107 SER A CA 1
ATOM 828 C C . SER A 1 107 ? 9.206 0.111 -14.205 1.00 94.19 107 SER A C 1
ATOM 830 O O . SER A 1 107 ? 8.104 -0.410 -14.352 1.00 94.19 107 SER A O 1
ATOM 832 N N . SER A 1 108 ? 10.008 0.354 -15.249 1.00 93.19 108 SER A N 1
ATOM 833 C CA . SER A 1 108 ? 9.649 -0.003 -16.633 1.00 93.19 108 SER A CA 1
ATOM 834 C C . SER A 1 108 ? 9.618 -1.517 -16.854 1.00 93.19 108 SER A C 1
ATOM 836 O O . SER A 1 108 ? 8.733 -2.017 -17.539 1.00 93.19 108 SER A O 1
ATOM 838 N N . TYR A 1 109 ? 10.494 -2.284 -16.205 1.00 92.44 109 TYR A N 1
ATOM 839 C CA . TYR A 1 109 ? 10.380 -3.739 -16.242 1.00 92.44 109 TYR A CA 1
ATOM 840 C C . TYR A 1 109 ? 9.084 -4.234 -15.585 1.00 92.44 109 TYR A C 1
ATOM 842 O O . TYR A 1 109 ? 8.516 -5.222 -16.050 1.00 92.44 109 TYR A O 1
ATOM 850 N N . PHE A 1 110 ? 8.616 -3.589 -14.506 1.00 94.75 110 PHE A N 1
ATOM 851 C CA . PHE A 1 110 ? 7.357 -3.975 -13.853 1.00 94.75 110 PHE A CA 1
ATOM 852 C C . PHE A 1 110 ? 6.176 -3.692 -14.782 1.00 94.75 110 PHE A C 1
ATOM 854 O O . PHE A 1 110 ? 5.248 -4.492 -14.864 1.00 94.75 110 PHE A O 1
ATOM 861 N N . GLU A 1 111 ? 6.251 -2.588 -15.529 1.00 95.75 111 GLU A N 1
ATOM 862 C CA . GLU A 1 111 ? 5.307 -2.255 -16.595 1.00 95.75 111 GLU A CA 1
ATOM 863 C C . GLU A 1 111 ? 5.296 -3.320 -17.698 1.00 95.75 111 GLU A C 1
ATOM 865 O O . GLU A 1 111 ? 4.231 -3.834 -18.028 1.00 95.75 111 GLU A O 1
ATOM 870 N N . TRP A 1 112 ? 6.458 -3.736 -18.205 1.00 93.38 112 TRP A N 1
ATOM 871 C CA . TRP A 1 112 ? 6.541 -4.778 -19.238 1.00 93.38 112 TRP A CA 1
ATOM 872 C C . TRP A 1 112 ? 6.049 -6.139 -18.749 1.00 93.38 112 TRP A C 1
ATOM 874 O O . TRP A 1 112 ? 5.286 -6.816 -19.437 1.00 93.38 112 TRP A O 1
ATOM 884 N N . ALA A 1 113 ? 6.433 -6.545 -17.536 1.00 93.25 113 ALA A N 1
ATOM 885 C CA . ALA A 1 113 ? 5.929 -7.778 -16.940 1.00 93.25 113 ALA A CA 1
ATOM 886 C C . ALA A 1 113 ? 4.408 -7.717 -16.733 1.00 93.25 113 ALA A C 1
ATOM 888 O O . ALA A 1 113 ? 3.723 -8.721 -16.918 1.00 93.25 113 ALA A O 1
ATOM 889 N N . SER A 1 114 ? 3.871 -6.541 -16.399 1.00 95.94 114 SER A N 1
ATOM 890 C CA . SER A 1 114 ? 2.431 -6.331 -16.301 1.00 95.94 114 SER A CA 1
ATOM 891 C C . SER A 1 114 ? 1.722 -6.501 -17.641 1.00 95.94 114 SER A C 1
ATOM 893 O O . SER A 1 114 ? 0.733 -7.229 -17.722 1.00 95.94 114 SER A O 1
ATOM 895 N N . GLU A 1 115 ? 2.252 -5.903 -18.706 1.00 95.12 115 GLU A N 1
ATOM 896 C CA . GLU A 1 115 ? 1.702 -6.033 -20.057 1.00 95.12 115 GLU A CA 1
ATOM 897 C C . GLU A 1 115 ? 1.698 -7.487 -20.530 1.00 95.12 115 GLU A C 1
ATOM 899 O O . GLU A 1 115 ? 0.669 -7.975 -21.001 1.00 95.12 115 GLU A O 1
ATOM 904 N N . LEU A 1 116 ? 2.809 -8.205 -20.336 1.00 92.81 116 LEU A N 1
ATOM 905 C CA . LEU A 1 116 ? 2.900 -9.632 -20.645 1.00 92.81 116 LEU A CA 1
ATOM 906 C C . LEU A 1 116 ? 1.908 -10.458 -19.819 1.00 92.81 116 LEU A C 1
ATOM 908 O O . LEU A 1 116 ? 1.290 -11.377 -20.350 1.00 92.81 116 LEU A O 1
ATOM 912 N N . ALA A 1 117 ? 1.711 -10.123 -18.541 1.00 93.88 117 ALA A N 1
ATOM 913 C CA . ALA A 1 117 ? 0.721 -10.788 -17.702 1.00 93.88 117 ALA A CA 1
ATOM 914 C C . ALA A 1 117 ? -0.704 -10.565 -18.228 1.00 93.88 117 ALA A C 1
ATOM 916 O O . ALA A 1 117 ? -1.444 -11.527 -18.414 1.00 93.88 117 ALA A O 1
ATOM 917 N N . VAL A 1 118 ? -1.079 -9.325 -18.551 1.00 95.69 118 VAL A N 1
ATOM 918 C CA . VAL A 1 118 ? -2.398 -9.012 -19.123 1.00 95.69 118 VAL A CA 1
ATOM 919 C C . VAL A 1 118 ? -2.614 -9.749 -20.448 1.00 95.69 118 VAL A C 1
ATOM 921 O O . VAL A 1 118 ? -3.669 -10.354 -20.640 1.00 95.69 118 VAL A O 1
ATOM 924 N N . GLN A 1 119 ? -1.615 -9.758 -21.336 1.00 93.19 119 GLN A N 1
ATOM 925 C CA . GLN A 1 119 ? -1.670 -10.487 -22.609 1.00 93.19 119 GLN A CA 1
ATOM 926 C C . GLN A 1 119 ? -1.780 -12.008 -22.411 1.00 93.19 119 GLN A C 1
ATOM 928 O O . GLN A 1 119 ? -2.468 -12.676 -23.177 1.00 93.19 119 GLN A O 1
ATOM 933 N N . ALA A 1 120 ? -1.165 -12.552 -21.358 1.00 91.12 120 ALA A N 1
ATOM 934 C CA . ALA A 1 120 ? -1.274 -13.960 -20.973 1.00 91.12 120 ALA A CA 1
ATOM 935 C C . ALA A 1 120 ? -2.597 -14.307 -20.255 1.00 91.12 120 ALA A C 1
ATOM 937 O O . ALA A 1 120 ? -2.725 -15.403 -19.711 1.00 91.12 120 ALA A O 1
ATOM 938 N N . GLY A 1 121 ? -3.573 -13.391 -20.206 1.00 93.12 121 GLY A N 1
ATOM 939 C CA . GLY A 1 121 ? -4.846 -13.611 -19.514 1.00 93.12 121 GLY A CA 1
ATOM 940 C C . GLY A 1 121 ? -4.737 -13.556 -17.986 1.00 93.12 121 GLY A C 1
ATOM 941 O O . GLY A 1 121 ? -5.588 -14.105 -17.293 1.00 93.12 121 GLY A O 1
ATOM 942 N N . GLN A 1 122 ? -3.702 -12.892 -17.463 1.00 94.31 122 GLN A N 1
ATOM 943 C CA . GLN A 1 122 ? -3.390 -12.753 -16.035 1.00 94.31 122 GLN A CA 1
ATOM 944 C C . GLN A 1 122 ? -3.480 -11.279 -15.577 1.00 94.31 122 GLN A C 1
ATOM 946 O O . GLN A 1 122 ? -2.484 -10.691 -15.136 1.00 94.31 122 GLN A O 1
ATOM 951 N N . PRO A 1 123 ? -4.633 -10.604 -15.731 1.00 97.00 123 PRO A N 1
ATOM 952 C CA . PRO A 1 123 ? -4.729 -9.175 -15.460 1.00 97.00 123 PRO A CA 1
ATOM 953 C C . PRO A 1 123 ? -4.534 -8.798 -13.986 1.00 97.00 123 PRO A C 1
ATOM 955 O O . PRO A 1 123 ? -3.944 -7.751 -13.714 1.00 97.00 123 PRO A O 1
ATOM 958 N N . ARG A 1 124 ? -4.968 -9.625 -13.022 1.00 96.50 124 ARG A N 1
ATOM 959 C CA . ARG A 1 124 ? -4.739 -9.342 -11.592 1.00 96.50 124 ARG A CA 1
ATOM 960 C C . ARG A 1 124 ? -3.263 -9.425 -11.244 1.00 96.50 124 ARG A C 1
ATOM 962 O O . ARG A 1 124 ? -2.787 -8.620 -10.448 1.00 96.50 124 ARG A O 1
ATOM 969 N N . ARG A 1 125 ? -2.524 -10.335 -11.885 1.00 95.56 125 ARG A N 1
ATOM 970 C CA . ARG A 1 125 ? -1.059 -10.358 -11.789 1.00 95.56 125 ARG A CA 1
ATOM 971 C C . ARG A 1 125 ? -0.455 -9.085 -12.351 1.00 95.56 125 ARG A C 1
ATOM 973 O O . ARG A 1 125 ? 0.399 -8.485 -11.708 1.00 95.56 125 ARG A O 1
ATOM 980 N N . GLY A 1 126 ? -0.895 -8.683 -13.544 1.00 96.69 126 GLY A N 1
ATOM 981 C CA . GLY A 1 126 ? -0.401 -7.465 -14.171 1.00 96.69 126 GLY A CA 1
ATOM 982 C C . GLY A 1 126 ? -0.601 -6.248 -13.273 1.00 96.69 126 GLY A C 1
ATOM 983 O O . GLY A 1 126 ? 0.305 -5.431 -13.112 1.00 96.69 126 GLY A O 1
ATOM 984 N N . ARG A 1 127 ? -1.748 -6.177 -12.600 1.00 97.62 127 ARG A N 1
ATOM 985 C CA . ARG A 1 127 ? -2.028 -5.153 -11.599 1.00 97.62 127 ARG A CA 1
ATOM 986 C C . ARG A 1 127 ? -1.085 -5.226 -10.395 1.00 97.62 127 ARG A C 1
ATOM 988 O O . ARG A 1 127 ? -0.464 -4.220 -10.077 1.00 97.62 127 ARG A O 1
ATOM 995 N N . ALA A 1 128 ? -0.922 -6.399 -9.780 1.00 96.94 128 ALA A N 1
ATOM 996 C CA . ALA A 1 128 ? -0.029 -6.589 -8.633 1.00 96.94 128 ALA A CA 1
ATOM 997 C C . ALA A 1 128 ? 1.436 -6.230 -8.953 1.00 96.94 128 ALA A C 1
ATOM 999 O O . ALA A 1 128 ? 2.126 -5.626 -8.134 1.00 96.94 128 ALA A O 1
ATOM 1000 N N . LEU A 1 129 ? 1.903 -6.538 -10.168 1.00 96.62 129 LEU A N 1
ATOM 1001 C CA . LEU A 1 129 ? 3.230 -6.139 -10.649 1.00 96.62 129 LEU A CA 1
ATOM 1002 C C . LEU A 1 129 ? 3.364 -4.615 -10.769 1.00 96.62 129 LEU A C 1
ATOM 1004 O O . LEU A 1 129 ? 4.388 -4.068 -10.365 1.00 96.62 129 LEU A O 1
ATOM 1008 N N . LEU A 1 130 ? 2.343 -3.921 -11.285 1.00 97.38 130 LEU A N 1
ATOM 1009 C CA . LEU A 1 130 ? 2.355 -2.455 -11.326 1.00 97.38 130 LEU A CA 1
ATOM 1010 C C . LEU A 1 130 ? 2.300 -1.834 -9.927 1.00 97.38 130 LEU A C 1
ATOM 1012 O O . LEU A 1 130 ? 3.007 -0.867 -9.673 1.00 97.38 130 LEU A O 1
ATOM 1016 N N . GLN A 1 131 ? 1.511 -2.392 -9.008 1.00 96.62 131 GLN A N 1
ATOM 1017 C CA . GLN A 1 131 ? 1.467 -1.921 -7.619 1.00 96.62 131 GLN A CA 1
ATOM 1018 C C . GLN A 1 131 ? 2.848 -2.035 -6.962 1.00 96.62 131 GLN A C 1
ATOM 1020 O O . GLN A 1 131 ? 3.327 -1.089 -6.348 1.00 96.62 131 GLN A O 1
ATOM 1025 N N . LEU A 1 132 ? 3.550 -3.153 -7.163 1.00 95.25 132 LEU A N 1
ATOM 1026 C CA . LEU A 1 132 ? 4.887 -3.344 -6.600 1.00 95.25 132 LEU A CA 1
ATOM 1027 C C . LEU A 1 132 ? 5.955 -2.435 -7.239 1.00 95.25 132 LEU A C 1
ATOM 1029 O O . LEU A 1 132 ? 6.917 -2.045 -6.577 1.00 95.25 132 LEU A O 1
ATOM 1033 N N . GLY A 1 133 ? 5.793 -2.075 -8.516 1.00 95.38 133 GLY A N 1
ATOM 1034 C CA . GLY A 1 133 ? 6.681 -1.139 -9.206 1.00 95.38 133 GLY A CA 1
ATOM 1035 C C . GLY A 1 133 ? 6.342 0.345 -8.9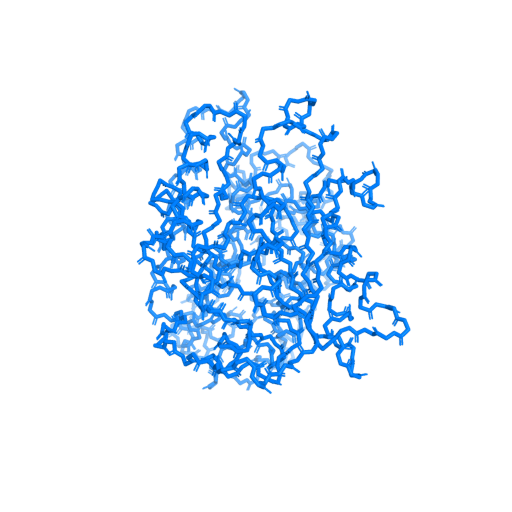96 1.00 95.38 133 GLY A C 1
ATOM 1036 O O . GLY A 1 133 ? 7.200 1.194 -9.261 1.00 95.38 133 GLY A O 1
ATOM 1037 N N . ALA A 1 134 ? 5.144 0.678 -8.505 1.00 95.75 134 ALA A N 1
ATOM 1038 C CA . ALA A 1 134 ? 4.696 2.058 -8.312 1.00 95.75 134 ALA A CA 1
ATOM 1039 C C . ALA A 1 134 ? 5.586 2.851 -7.335 1.00 95.75 134 ALA A C 1
ATOM 1041 O O . ALA A 1 134 ? 6.033 3.934 -7.718 1.00 95.75 134 ALA A O 1
ATOM 1042 N N . PRO A 1 135 ? 5.981 2.326 -6.157 1.00 93.75 135 PRO A N 1
ATOM 1043 C CA . PRO A 1 135 ? 6.907 3.031 -5.270 1.00 93.75 135 PRO A CA 1
ATOM 1044 C C . PRO A 1 135 ? 8.264 3.335 -5.921 1.00 93.75 135 PRO A C 1
ATOM 1046 O O . PRO A 1 135 ? 8.838 4.409 -5.744 1.00 93.75 135 PRO A O 1
ATOM 1049 N N . ILE A 1 136 ? 8.764 2.419 -6.754 1.00 93.88 136 ILE A N 1
ATOM 1050 C CA . ILE A 1 136 ? 10.018 2.608 -7.495 1.00 93.88 136 ILE A CA 1
ATOM 1051 C C . ILE A 1 136 ? 9.853 3.711 -8.551 1.00 93.88 136 ILE A C 1
ATOM 1053 O O . ILE A 1 136 ? 10.759 4.523 -8.754 1.00 93.88 136 ILE A O 1
ATOM 1057 N N . ARG A 1 137 ? 8.683 3.791 -9.200 1.00 95.31 137 ARG A N 1
ATOM 1058 C CA . ARG A 1 137 ? 8.351 4.883 -10.125 1.00 95.31 137 ARG A CA 1
ATOM 1059 C C . ARG A 1 137 ? 8.272 6.229 -9.398 1.00 95.31 137 ARG A C 1
ATOM 1061 O O . ARG A 1 137 ? 8.821 7.206 -9.908 1.00 95.31 137 ARG A O 1
ATOM 1068 N N . THR A 1 138 ? 7.668 6.275 -8.211 1.00 92.81 138 THR A N 1
ATOM 1069 C CA . THR A 1 138 ? 7.610 7.474 -7.358 1.00 92.81 138 THR A CA 1
ATOM 1070 C C . THR A 1 138 ? 9.006 7.944 -6.963 1.00 92.81 138 THR A C 1
ATOM 1072 O O . THR A 1 138 ? 9.326 9.122 -7.112 1.00 92.81 138 THR A O 1
ATOM 1075 N N . MET A 1 139 ? 9.886 7.023 -6.562 1.00 92.25 139 MET A N 1
ATOM 1076 C CA . MET A 1 139 ? 11.294 7.324 -6.292 1.00 92.25 139 MET A CA 1
ATOM 1077 C C . MET A 1 139 ? 12.008 7.907 -7.523 1.00 92.25 139 MET A C 1
ATOM 1079 O O . MET A 1 139 ? 12.758 8.878 -7.402 1.00 92.25 139 MET A O 1
ATOM 1083 N N . ALA A 1 140 ? 11.772 7.347 -8.714 1.00 92.94 140 ALA A N 1
ATOM 1084 C CA . ALA A 1 140 ? 12.337 7.874 -9.955 1.00 92.94 140 ALA A CA 1
ATOM 1085 C C . ALA A 1 140 ? 11.861 9.308 -10.248 1.00 92.94 140 ALA A C 1
ATOM 1087 O O . ALA A 1 140 ? 12.668 10.164 -10.607 1.00 92.94 140 ALA A O 1
ATOM 1088 N N . LEU A 1 141 ? 10.563 9.576 -10.067 1.00 93.62 141 LEU A N 1
ATOM 1089 C CA . LEU A 1 141 ? 9.983 10.908 -10.239 1.00 93.62 141 LEU A CA 1
ATOM 1090 C C . LEU A 1 141 ? 10.554 11.915 -9.242 1.00 93.62 141 LEU A C 1
ATOM 1092 O O . LEU A 1 141 ? 11.012 12.977 -9.655 1.00 93.62 141 LEU A O 1
ATOM 1096 N N . SER A 1 142 ? 10.569 11.562 -7.956 1.00 92.06 142 SER A N 1
ATOM 1097 C CA . SER A 1 142 ? 11.101 12.409 -6.887 1.00 92.06 142 SER A CA 1
ATOM 1098 C C . SER A 1 142 ? 12.538 12.841 -7.194 1.00 92.06 142 SER A C 1
ATOM 1100 O O . SER A 1 142 ? 12.848 14.032 -7.211 1.00 92.06 142 SER A O 1
ATOM 1102 N N . ARG A 1 143 ? 13.405 11.898 -7.581 1.00 90.31 143 ARG A N 1
ATOM 1103 C CA . ARG A 1 143 ? 14.789 12.219 -7.956 1.00 90.31 143 ARG A CA 1
ATOM 1104 C C . ARG A 1 143 ? 14.889 13.179 -9.125 1.00 90.31 143 ARG A C 1
ATOM 1106 O O . ARG A 1 143 ? 15.649 14.135 -9.032 1.00 90.31 143 ARG A O 1
ATOM 1113 N N . ALA A 1 144 ? 14.132 12.943 -10.192 1.00 90.75 144 ALA A N 1
ATOM 1114 C CA . ALA A 1 144 ? 14.158 13.832 -11.345 1.00 90.75 144 ALA A CA 1
ATOM 1115 C C . ALA A 1 144 ? 13.700 15.250 -10.963 1.00 90.75 144 ALA A C 1
ATOM 1117 O O . ALA A 1 144 ? 14.321 16.234 -11.359 1.00 90.75 144 ALA A O 1
ATOM 1118 N N . LEU A 1 145 ? 12.637 15.374 -10.162 1.00 91.50 145 LEU A N 1
ATOM 1119 C CA . LEU A 1 145 ? 12.083 16.672 -9.774 1.00 91.50 145 LEU A CA 1
ATOM 1120 C C . LEU A 1 145 ? 13.024 17.467 -8.862 1.00 91.50 145 LEU A C 1
ATOM 1122 O O . LEU A 1 145 ? 13.240 18.658 -9.111 1.00 91.50 145 LEU A O 1
ATOM 1126 N N . PHE A 1 146 ? 13.606 16.814 -7.854 1.00 91.12 146 PHE A N 1
ATOM 1127 C CA . PHE A 1 146 ? 14.365 17.485 -6.795 1.00 91.12 146 PHE A CA 1
ATOM 1128 C C . PHE A 1 146 ? 15.869 17.595 -7.052 1.00 91.12 146 PHE A C 1
ATOM 1130 O O . PHE A 1 146 ? 16.549 18.314 -6.323 1.00 91.12 146 PHE A O 1
ATOM 1137 N N . ARG A 1 147 ? 16.403 16.959 -8.099 1.00 89.38 147 ARG A N 1
ATOM 1138 C CA . ARG A 1 147 ? 17.797 17.164 -8.511 1.00 89.38 147 ARG A CA 1
ATOM 1139 C C . ARG A 1 147 ? 17.981 18.527 -9.199 1.00 89.38 147 ARG A C 1
ATOM 1141 O O . ARG A 1 147 ? 17.266 18.824 -10.169 1.00 89.38 147 ARG A O 1
ATOM 1148 N N . PRO A 1 148 ? 18.904 19.381 -8.715 1.00 91.31 148 PRO A N 1
ATOM 1149 C CA . PRO A 1 148 ? 19.182 20.679 -9.334 1.00 91.31 148 PRO A CA 1
ATOM 1150 C C . PRO A 1 148 ? 19.766 20.576 -10.748 1.00 91.31 148 PRO A C 1
ATOM 1152 O O . PRO A 1 148 ? 19.493 21.431 -11.585 1.00 91.31 148 PRO A O 1
ATOM 1155 N N . GLU A 1 149 ? 20.561 19.540 -11.011 1.00 92.06 149 GLU A N 1
ATOM 1156 C CA . GLU A 1 149 ? 21.272 19.309 -12.272 1.00 92.06 149 GLU A CA 1
ATOM 1157 C C . GLU A 1 149 ? 20.385 18.752 -13.395 1.00 92.06 149 GLU A C 1
ATOM 1159 O O . GLU A 1 149 ? 20.773 18.778 -14.564 1.00 92.06 149 GLU A O 1
ATOM 1164 N N . GLU A 1 150 ? 19.191 18.262 -13.058 1.00 91.25 150 GLU A N 1
ATOM 1165 C CA . GLU A 1 150 ? 18.271 17.680 -14.030 1.00 91.25 150 GLU A CA 1
ATOM 1166 C C . GLU A 1 150 ? 17.681 18.749 -14.952 1.00 91.25 150 GLU A C 1
ATOM 1168 O O . GLU A 1 150 ? 17.111 19.757 -14.519 1.00 91.25 150 GLU A O 1
ATOM 1173 N N . THR A 1 151 ? 17.784 18.512 -16.260 1.00 92.62 151 THR A N 1
ATOM 1174 C CA . THR A 1 151 ? 17.238 19.437 -17.257 1.00 92.62 151 THR A CA 1
ATOM 1175 C C . THR A 1 151 ? 15.711 19.462 -17.190 1.00 92.62 151 THR A C 1
ATOM 1177 O O . THR A 1 151 ? 15.067 18.459 -16.886 1.00 92.62 151 THR A O 1
ATOM 1180 N N . ARG A 1 152 ? 15.093 20.590 -17.561 1.00 93.94 152 ARG A N 1
ATOM 1181 C CA . ARG A 1 152 ? 13.627 20.689 -17.663 1.00 93.94 152 ARG A CA 1
ATOM 1182 C C . ARG A 1 152 ? 13.021 19.567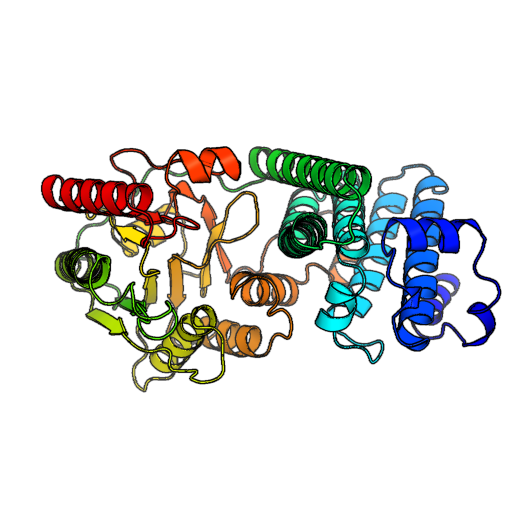 -18.520 1.00 93.94 152 ARG A C 1
ATOM 1184 O O . ARG A 1 152 ? 12.018 18.985 -18.126 1.00 93.94 152 ARG A O 1
ATOM 1191 N N . ALA A 1 153 ? 13.657 19.237 -19.645 1.00 91.75 153 ALA A N 1
ATOM 1192 C CA . ALA A 1 153 ? 13.207 18.167 -20.534 1.00 91.75 153 ALA A CA 1
ATOM 1193 C C . ALA A 1 153 ? 13.240 16.785 -19.854 1.00 91.75 153 ALA A C 1
ATOM 1195 O O . ALA A 1 153 ? 12.311 16.001 -20.025 1.00 91.75 153 ALA A O 1
ATOM 1196 N N . ALA A 1 154 ? 14.267 16.498 -19.047 1.00 88.94 154 ALA A N 1
ATOM 1197 C CA . ALA A 1 154 ? 14.347 15.256 -18.276 1.00 88.94 154 ALA A CA 1
ATOM 1198 C C . ALA A 1 154 ? 13.241 15.174 -17.207 1.00 88.94 154 ALA A C 1
ATOM 1200 O O . ALA A 1 154 ? 12.576 14.144 -17.083 1.00 88.94 154 ALA A O 1
ATOM 1201 N N . LYS A 1 155 ? 12.966 16.283 -16.505 1.00 93.12 155 LYS A N 1
ATOM 1202 C CA . LYS A 1 155 ? 11.855 16.380 -15.537 1.00 93.12 155 LYS A CA 1
ATOM 1203 C C . LYS A 1 155 ? 10.497 16.131 -16.199 1.00 93.12 155 LYS A C 1
ATOM 1205 O O . LYS A 1 155 ? 9.696 15.343 -15.696 1.00 93.12 155 LYS A O 1
ATOM 1210 N N . GLU A 1 156 ? 10.252 16.757 -17.350 1.00 94.00 156 GLU A N 1
ATOM 1211 C CA . GLU A 1 156 ? 9.027 16.576 -18.141 1.00 94.00 156 GLU A CA 1
ATOM 1212 C C . GLU A 1 156 ? 8.887 15.133 -18.660 1.00 94.00 156 GLU A C 1
ATOM 1214 O O . GLU A 1 156 ? 7.804 14.544 -18.576 1.00 94.00 156 GLU A O 1
ATOM 1219 N N . ALA A 1 157 ? 9.982 14.523 -19.128 1.00 91.88 157 ALA A N 1
ATOM 1220 C CA . ALA A 1 157 ? 9.997 13.130 -19.565 1.00 91.88 157 ALA A CA 1
ATOM 1221 C C . ALA A 1 157 ? 9.648 12.171 -18.415 1.00 91.88 157 ALA A C 1
ATOM 1223 O O . ALA A 1 157 ? 8.785 11.304 -18.570 1.00 91.88 157 ALA A O 1
ATOM 1224 N N . GLN A 1 158 ? 10.247 12.359 -17.236 1.00 93.69 158 GLN A N 1
ATOM 1225 C CA . GLN A 1 158 ? 9.969 11.515 -16.074 1.00 93.69 158 GLN A CA 1
ATOM 1226 C C . GLN A 1 158 ? 8.533 11.686 -15.556 1.00 93.69 158 GLN A C 1
ATOM 1228 O O . GLN A 1 158 ? 7.888 10.701 -15.182 1.00 93.69 158 GLN A O 1
ATOM 1233 N N . SER A 1 159 ? 8.005 12.912 -15.571 1.00 94.25 159 SER A N 1
ATOM 1234 C CA . SER A 1 159 ? 6.602 13.186 -15.237 1.00 94.25 159 SER A CA 1
ATOM 1235 C C . SER A 1 159 ? 5.641 12.487 -16.208 1.00 94.25 159 SER A C 1
ATOM 1237 O O . SER A 1 159 ? 4.691 11.820 -15.787 1.00 94.25 159 SER A O 1
ATOM 1239 N N . THR A 1 160 ? 5.946 12.531 -17.509 1.00 95.06 160 THR A N 1
ATOM 1240 C CA . THR A 1 160 ? 5.166 11.847 -18.553 1.00 95.06 160 THR A CA 1
ATOM 1241 C C . THR A 1 160 ? 5.154 10.332 -18.344 1.00 95.06 160 THR A C 1
ATOM 1243 O O . THR A 1 160 ? 4.091 9.709 -18.377 1.00 95.06 160 THR A O 1
ATOM 1246 N N . LEU A 1 161 ? 6.319 9.729 -18.075 1.00 94.56 161 LEU A N 1
ATOM 1247 C CA . LEU A 1 161 ? 6.425 8.297 -17.777 1.00 94.56 161 LEU A CA 1
ATOM 1248 C C . LEU A 1 161 ? 5.625 7.915 -16.528 1.00 94.56 161 LEU A C 1
ATOM 1250 O O . LEU A 1 161 ? 4.916 6.911 -16.536 1.00 94.56 161 LEU A O 1
ATOM 1254 N N . SER A 1 162 ? 5.702 8.726 -15.474 1.00 94.94 162 SER A N 1
ATOM 1255 C CA . SER A 1 162 ? 4.986 8.477 -14.217 1.00 94.94 162 SER A CA 1
ATOM 1256 C C . SER A 1 162 ? 3.470 8.579 -14.401 1.00 94.94 162 SER A C 1
ATOM 1258 O O . SER A 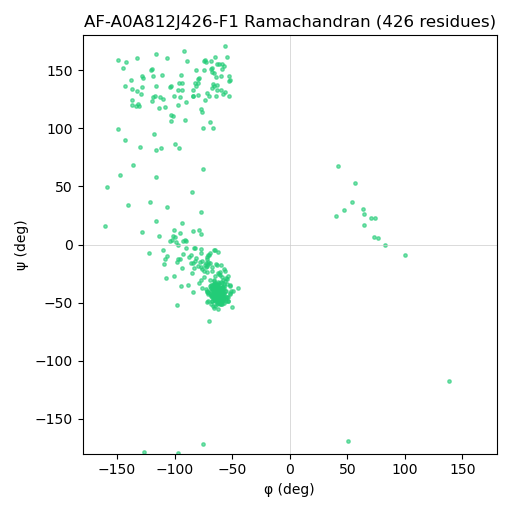1 162 ? 2.738 7.715 -13.927 1.00 94.94 162 SER A O 1
ATOM 1260 N N . THR A 1 163 ? 3.003 9.556 -15.182 1.00 94.19 163 THR A N 1
ATOM 1261 C CA . THR A 1 163 ? 1.583 9.711 -15.538 1.00 94.19 163 THR A CA 1
ATOM 1262 C C . THR A 1 163 ? 1.072 8.515 -16.343 1.00 94.19 163 THR A C 1
ATOM 1264 O O . THR A 1 163 ? 0.011 7.968 -16.044 1.00 94.19 163 THR A O 1
ATOM 1267 N N . LYS A 1 164 ? 1.841 8.060 -17.342 1.00 96.12 164 LYS A N 1
ATOM 1268 C CA . LYS A 1 164 ? 1.501 6.870 -18.138 1.00 96.12 164 LYS A CA 1
ATOM 1269 C C . LYS A 1 164 ? 1.410 5.620 -17.258 1.00 96.12 164 LYS A C 1
ATOM 1271 O O . LYS A 1 164 ? 0.461 4.850 -17.393 1.00 96.12 164 LYS A O 1
ATOM 1276 N N . TYR A 1 165 ? 2.374 5.441 -16.357 1.00 96.75 165 TYR A N 1
ATOM 1277 C CA . TYR A 1 165 ? 2.411 4.324 -15.416 1.00 96.75 165 TYR A CA 1
ATOM 1278 C C . TYR A 1 165 ? 1.185 4.322 -14.494 1.00 96.75 165 TYR A C 1
ATOM 1280 O O . TYR A 1 165 ? 0.475 3.320 -14.410 1.00 96.75 165 TYR A O 1
ATOM 1288 N N . ALA A 1 166 ? 0.894 5.466 -13.866 1.00 95.12 166 ALA A N 1
ATOM 1289 C CA . ALA A 1 166 ? -0.258 5.640 -12.988 1.00 95.12 166 ALA A CA 1
ATOM 1290 C C . ALA A 1 166 ? -1.583 5.398 -13.726 1.00 95.12 166 ALA A C 1
ATOM 1292 O O . ALA A 1 166 ? -2.461 4.724 -13.194 1.00 95.12 166 ALA A O 1
ATOM 1293 N N . SER A 1 167 ? -1.715 5.869 -14.973 1.00 95.56 167 SER A N 1
ATOM 1294 C CA . SER A 1 167 ? -2.918 5.618 -15.777 1.00 95.56 167 SER A CA 1
ATOM 1295 C C . SER A 1 167 ? -3.136 4.128 -16.025 1.00 95.56 167 SER A C 1
ATOM 1297 O O . SER A 1 167 ? -4.237 3.641 -15.804 1.00 95.56 167 SER A O 1
ATOM 1299 N N . LYS A 1 168 ? -2.095 3.385 -16.427 1.00 96.75 168 LYS A N 1
ATOM 1300 C CA . LYS A 1 168 ? -2.203 1.932 -16.649 1.00 96.75 168 LYS A CA 1
ATOM 1301 C C . LYS A 1 168 ? -2.605 1.187 -15.382 1.00 96.75 168 LYS A C 1
ATOM 1303 O O . LYS A 1 168 ? -3.454 0.298 -15.425 1.00 96.75 168 LYS A O 1
ATOM 1308 N N . LEU A 1 169 ? -1.985 1.549 -14.261 1.00 97.00 169 LEU A N 1
ATOM 1309 C CA . LEU A 1 169 ? -2.289 0.953 -12.970 1.00 97.00 169 LEU A CA 1
ATOM 1310 C C . LEU A 1 169 ? -3.739 1.241 -12.560 1.00 97.00 169 LEU A C 1
ATOM 1312 O O . LEU A 1 169 ? -4.456 0.311 -12.195 1.00 97.00 169 LEU A O 1
ATOM 1316 N N . ARG A 1 170 ? -4.202 2.485 -12.720 1.00 95.56 170 ARG A N 1
ATOM 1317 C CA . ARG A 1 170 ? -5.598 2.874 -12.491 1.00 95.56 170 ARG A CA 1
ATOM 1318 C C . ARG A 1 170 ? -6.564 2.101 -13.381 1.00 95.56 170 ARG A C 1
ATOM 1320 O O . ARG A 1 170 ? -7.552 1.588 -12.873 1.00 95.56 170 ARG A O 1
ATOM 1327 N N . ASP A 1 171 ? -6.277 1.957 -14.672 1.00 96.50 171 ASP A N 1
ATOM 1328 C CA . ASP A 1 171 ? -7.153 1.234 -15.601 1.00 96.50 171 ASP A CA 1
ATOM 1329 C C . ASP A 1 171 ? -7.308 -0.242 -15.193 1.00 96.50 171 ASP A C 1
ATOM 1331 O O . ASP A 1 171 ? -8.417 -0.786 -15.195 1.00 96.50 171 ASP A O 1
ATOM 1335 N N . LEU A 1 172 ? -6.213 -0.894 -14.780 1.00 97.38 172 LEU A N 1
ATOM 1336 C CA . LEU A 1 172 ? -6.273 -2.252 -14.236 1.00 97.38 172 LEU A CA 1
ATOM 1337 C C . LEU A 1 172 ? -6.971 -2.305 -12.874 1.00 97.38 172 LEU A C 1
ATOM 1339 O O . LEU A 1 172 ? -7.698 -3.263 -12.618 1.00 97.38 172 LEU A O 1
ATOM 1343 N N . HIS A 1 173 ? -6.769 -1.311 -12.009 1.00 96.62 173 HIS A N 1
ATOM 1344 C CA . HIS A 1 173 ? -7.420 -1.233 -10.703 1.00 96.62 173 HIS A CA 1
ATOM 1345 C C . HIS A 1 173 ? -8.934 -1.064 -10.833 1.00 96.62 173 HIS A C 1
ATOM 1347 O O . HIS A 1 173 ? -9.672 -1.843 -10.247 1.00 96.62 173 HIS A O 1
ATOM 1353 N N . MET A 1 174 ? -9.411 -0.153 -11.679 1.00 94.81 174 MET A N 1
ATOM 1354 C CA . MET A 1 174 ? -10.845 0.037 -11.913 1.00 94.81 174 MET A CA 1
ATOM 1355 C C . MET A 1 174 ? -11.515 -1.205 -12.510 1.00 94.81 174 MET A C 1
ATOM 1357 O O . MET A 1 174 ? -12.683 -1.467 -12.244 1.00 94.81 174 MET A O 1
ATOM 1361 N N . LYS A 1 175 ? -10.791 -1.977 -13.332 1.00 97.00 175 LYS A N 1
ATOM 1362 C CA . LYS A 1 175 ? -11.351 -3.151 -14.016 1.00 97.00 175 LYS A CA 1
ATOM 1363 C C . LYS A 1 175 ? -11.259 -4.449 -13.210 1.00 97.00 175 LYS A C 1
ATOM 1365 O O . LYS A 1 175 ? -12.122 -5.312 -13.350 1.00 97.00 175 LYS A O 1
ATOM 1370 N N . TYR A 1 176 ? -10.189 -4.628 -12.441 1.00 96.88 176 TYR A N 1
ATOM 1371 C CA . TYR A 1 176 ? -9.859 -5.896 -11.777 1.00 96.88 176 TYR A CA 1
ATOM 1372 C C . TYR A 1 176 ? -9.584 -5.747 -10.280 1.00 96.88 176 TYR A C 1
ATOM 1374 O O . TYR A 1 176 ? -9.070 -6.685 -9.663 1.00 96.88 176 TYR A O 1
ATOM 1382 N N . GLY A 1 177 ? -9.875 -4.575 -9.721 1.00 94.62 177 GLY A N 1
ATOM 1383 C CA . GLY A 1 177 ? -9.769 -4.299 -8.302 1.00 94.62 177 GLY A CA 1
ATOM 1384 C C . GLY A 1 177 ? -10.884 -4.901 -7.476 1.00 94.62 177 GLY A C 1
ATOM 1385 O O . GLY A 1 177 ? -11.644 -5.760 -7.927 1.00 94.62 177 GLY A O 1
ATOM 1386 N N . LEU A 1 178 ? -10.891 -4.500 -6.213 1.00 96.19 178 LEU A N 1
ATOM 1387 C CA . LEU A 1 178 ? -11.835 -4.997 -5.233 1.00 96.19 178 LEU A CA 1
ATOM 1388 C C . LEU A 1 178 ? -13.165 -4.280 -5.396 1.00 96.19 178 LEU A C 1
ATOM 1390 O O . LEU A 1 178 ? -13.216 -3.072 -5.607 1.00 96.19 178 LEU A O 1
ATOM 1394 N N . GLU A 1 179 ? -14.237 -5.047 -5.277 1.00 95.94 179 GLU A N 1
ATOM 1395 C CA . GLU A 1 179 ? -15.587 -4.508 -5.295 1.00 95.94 179 GLU A CA 1
ATOM 1396 C C . GLU A 1 179 ? -15.944 -3.966 -3.910 1.00 95.94 179 GLU A C 1
ATOM 1398 O O . GLU A 1 179 ? -15.678 -4.603 -2.882 1.00 95.94 179 GLU A O 1
ATOM 1403 N N . GLU A 1 180 ? -16.570 -2.793 -3.896 1.00 95.69 180 GLU A N 1
ATOM 1404 C CA . GLU A 1 180 ? -17.202 -2.244 -2.703 1.00 95.69 180 GLU A CA 1
ATOM 1405 C C . GLU A 1 180 ? -18.384 -3.112 -2.273 1.00 95.69 180 GLU A C 1
ATOM 1407 O O . GLU A 1 180 ? -19.072 -3.733 -3.089 1.00 95.69 180 GLU A O 1
ATOM 1412 N N . LYS A 1 181 ? -18.612 -3.162 -0.962 1.00 97.25 181 LYS A N 1
ATOM 1413 C CA . LYS A 1 181 ? -19.716 -3.908 -0.367 1.00 97.25 181 LYS A CA 1
ATOM 1414 C C . LYS A 1 181 ? -20.514 -3.010 0.558 1.00 97.25 181 LYS A C 1
ATOM 1416 O O . LYS A 1 181 ? -19.950 -2.211 1.299 1.00 97.25 181 LYS A O 1
ATOM 1421 N N . GLU A 1 182 ? -21.823 -3.220 0.548 1.00 97.19 182 GLU A N 1
ATOM 1422 C CA . GLU A 1 182 ? -22.735 -2.667 1.544 1.00 97.19 182 GLU A CA 1
ATOM 1423 C C . GLU A 1 182 ? -22.348 -3.155 2.944 1.00 97.19 182 GLU A C 1
ATOM 1425 O O . GLU A 1 182 ? -22.115 -4.352 3.158 1.00 97.19 182 GLU A O 1
ATOM 1430 N N . TRP A 1 183 ? -22.288 -2.225 3.896 1.00 97.31 183 TRP A N 1
ATOM 1431 C CA . TRP A 1 183 ? -21.878 -2.509 5.265 1.00 97.31 183 TRP A CA 1
ATOM 1432 C C . TRP A 1 183 ? -22.850 -3.458 5.966 1.00 97.31 183 TRP A C 1
ATOM 1434 O O . TRP A 1 183 ? -24.050 -3.209 6.064 1.00 97.31 183 TRP A O 1
ATOM 1444 N N . GLN A 1 184 ? -22.306 -4.532 6.531 1.00 96.81 184 GLN A N 1
ATOM 1445 C CA . GLN A 1 184 ? -23.012 -5.427 7.442 1.00 96.81 184 GLN A CA 1
ATOM 1446 C C . GLN A 1 184 ? -22.692 -5.020 8.878 1.00 96.81 184 GLN A C 1
ATOM 1448 O O . GLN A 1 184 ? -21.784 -5.576 9.498 1.00 96.81 184 GLN A O 1
ATOM 1453 N N . ILE A 1 185 ? -23.425 -4.025 9.382 1.00 95.50 185 ILE A N 1
ATOM 1454 C CA . ILE A 1 185 ? -23.262 -3.524 10.750 1.00 95.50 185 ILE A CA 1
ATOM 1455 C C . ILE A 1 185 ? -23.605 -4.629 11.748 1.00 95.50 185 ILE A C 1
ATOM 1457 O O . ILE A 1 185 ? -24.611 -5.329 11.605 1.00 95.50 185 ILE A O 1
ATOM 1461 N N . VAL A 1 186 ? -22.739 -4.800 12.741 1.00 92.69 186 VAL A N 1
ATOM 1462 C CA . VAL A 1 186 ? -22.914 -5.774 13.820 1.00 92.69 186 VAL A CA 1
ATOM 1463 C C . VAL A 1 186 ? -23.188 -5.073 15.141 1.00 92.69 186 VAL A C 1
ATOM 1465 O O . VAL A 1 186 ? -22.642 -4.005 15.414 1.00 92.69 186 VAL A O 1
ATOM 1468 N N . ASP A 1 187 ? -24.013 -5.703 15.970 1.00 88.69 187 ASP A N 1
ATOM 1469 C CA . ASP A 1 187 ? -24.254 -5.236 17.330 1.00 88.69 187 ASP A CA 1
ATOM 1470 C C . ASP A 1 187 ? -23.037 -5.503 18.225 1.00 88.69 187 ASP A C 1
ATOM 1472 O O . ASP A 1 187 ? -22.242 -6.419 17.981 1.00 88.69 187 ASP A O 1
ATOM 1476 N N . ALA A 1 188 ? -22.935 -4.732 19.309 1.00 77.38 188 ALA A N 1
ATOM 1477 C CA . ALA A 1 188 ? -21.827 -4.776 20.262 1.00 77.38 188 ALA A CA 1
ATOM 1478 C C . ALA A 1 188 ? -21.663 -6.120 21.004 1.00 77.38 188 ALA A C 1
ATOM 1480 O O . ALA A 1 188 ? -20.680 -6.288 21.717 1.00 77.38 188 ALA A O 1
ATOM 1481 N N . ASP A 1 189 ? -22.580 -7.077 20.838 1.00 74.31 189 ASP A N 1
ATOM 1482 C CA . ASP A 1 189 ? -22.558 -8.382 21.516 1.00 74.31 189 ASP A CA 1
ATOM 1483 C C . ASP A 1 189 ? -21.529 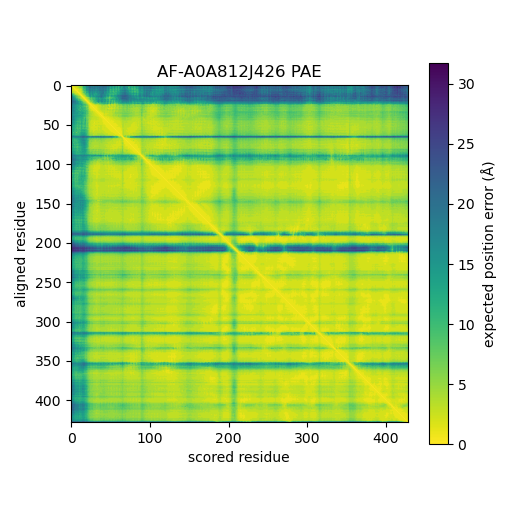-9.369 20.929 1.00 74.31 189 ASP A C 1
ATOM 1485 O O . ASP A 1 189 ? -21.232 -10.397 21.539 1.00 74.31 189 ASP A O 1
ATOM 1489 N N . HIS A 1 190 ? -20.978 -9.091 19.742 1.00 68.50 190 HIS A N 1
ATOM 1490 C CA . HIS A 1 190 ? -19.897 -9.885 19.148 1.00 68.50 190 HIS A CA 1
ATOM 1491 C C . HIS A 1 190 ? -18.564 -9.176 19.385 1.00 68.50 190 HIS A C 1
ATOM 1493 O O . HIS A 1 190 ? -18.134 -8.408 18.533 1.00 68.50 190 HIS A O 1
ATOM 1499 N N . GLN A 1 191 ? -17.914 -9.413 20.523 1.00 77.19 191 GLN A N 1
ATOM 1500 C CA . GLN A 1 191 ? -16.643 -8.748 20.821 1.00 77.19 191 GLN A CA 1
ATOM 1501 C C . GLN A 1 191 ? -15.484 -9.708 20.603 1.00 77.19 191 GLN A C 1
ATOM 1503 O O . GLN A 1 191 ? -15.260 -10.616 21.407 1.00 77.19 191 GLN A O 1
ATOM 1508 N N . ASN A 1 192 ? -14.744 -9.506 19.511 1.00 90.38 192 ASN A N 1
ATOM 1509 C CA . ASN A 1 192 ? -13.350 -9.925 19.528 1.00 90.38 192 ASN A CA 1
ATOM 1510 C C . ASN A 1 192 ? -12.611 -9.006 20.500 1.00 90.38 192 ASN A C 1
ATOM 1512 O O . ASN A 1 192 ? -12.963 -7.836 20.663 1.00 90.38 192 ASN A O 1
ATOM 1516 N N . TRP A 1 193 ? -11.553 -9.509 21.119 1.00 95.81 193 TRP A N 1
ATOM 1517 C CA . TRP A 1 193 ? -10.653 -8.641 21.853 1.00 95.81 193 TRP A CA 1
ATOM 1518 C C . TRP A 1 193 ? -9.774 -7.865 20.867 1.00 95.81 193 TRP A C 1
ATOM 1520 O O . TRP A 1 193 ? -8.807 -8.401 20.315 1.00 95.81 193 TRP A O 1
ATOM 1530 N N . VAL A 1 194 ? -10.147 -6.608 20.623 1.00 97.44 194 VAL A N 1
ATOM 1531 C CA . VAL A 1 194 ? -9.419 -5.684 19.750 1.00 97.44 194 VAL A CA 1
ATOM 1532 C C . VAL A 1 194 ? -8.638 -4.679 20.590 1.00 97.44 194 VAL A C 1
ATOM 1534 O O . VAL A 1 194 ? -9.170 -4.097 21.539 1.00 97.44 194 VAL A O 1
ATOM 1537 N N . VAL A 1 195 ? -7.389 -4.438 20.200 1.00 98.44 195 VAL A N 1
ATOM 1538 C CA . VAL A 1 195 ? -6.574 -3.334 20.720 1.00 98.44 195 VAL A CA 1
ATOM 1539 C C . VAL A 1 195 ? -6.249 -2.372 19.584 1.00 98.44 195 VAL A C 1
ATOM 1541 O O . VAL A 1 195 ? -5.921 -2.795 18.474 1.00 98.44 195 VAL A O 1
ATOM 1544 N N . VAL A 1 196 ? -6.354 -1.076 19.855 1.00 98.69 196 VAL A N 1
ATOM 1545 C CA . VAL A 1 196 ? -6.144 0.010 18.898 1.00 98.69 196 VAL A CA 1
ATOM 1546 C C . VAL A 1 196 ? -4.892 0.783 19.293 1.00 98.69 196 VAL A C 1
ATOM 1548 O O . VAL A 1 196 ? -4.750 1.211 20.439 1.00 98.69 196 VAL A O 1
ATOM 1551 N N . HIS A 1 197 ? -3.967 0.942 18.355 1.00 98.56 197 HIS A N 1
ATOM 1552 C CA . HIS A 1 197 ? -2.698 1.624 18.582 1.00 98.56 197 HIS A CA 1
ATOM 1553 C C . HIS A 1 197 ? -2.458 2.703 17.528 1.00 98.56 197 HIS A C 1
ATOM 1555 O O . HIS A 1 197 ? -2.787 2.525 16.354 1.00 98.56 197 HIS A O 1
ATOM 1561 N N . SER A 1 198 ? -1.824 3.789 17.964 1.00 97.81 198 SER A N 1
ATOM 1562 C CA . SER A 1 198 ? -1.423 4.916 17.117 1.00 97.81 198 SER A CA 1
ATOM 1563 C C . SER A 1 198 ? -0.076 5.466 17.557 1.00 97.81 198 SER A C 1
ATOM 1565 O O . SER A 1 198 ? 0.307 5.289 18.710 1.00 97.81 198 SER A O 1
ATOM 1567 N N . LEU A 1 199 ? 0.643 6.146 16.664 1.00 94.75 199 LEU A N 1
ATOM 1568 C CA . LEU A 1 199 ? 1.889 6.844 16.988 1.00 94.75 199 LEU A CA 1
ATOM 1569 C C . LEU A 1 199 ? 1.861 8.255 16.416 1.00 94.75 199 LEU A C 1
ATOM 1571 O O . LEU A 1 199 ? 1.792 8.433 15.203 1.00 94.75 199 LEU A O 1
ATOM 1575 N N . CYS A 1 200 ? 2.000 9.236 17.298 1.00 91.88 200 CYS A N 1
ATOM 1576 C CA . CYS A 1 200 ? 2.229 10.631 16.959 1.00 91.88 200 CYS A CA 1
ATOM 1577 C C . CYS A 1 200 ? 3.608 11.029 17.511 1.00 91.88 200 CYS A C 1
ATOM 1579 O O . CYS A 1 200 ? 3.702 11.572 18.612 1.00 91.88 200 CYS A O 1
ATOM 1581 N N . ASP A 1 201 ? 4.683 10.697 16.781 1.00 86.81 201 ASP A N 1
ATOM 1582 C CA . ASP A 1 201 ? 6.048 11.048 17.194 1.00 86.81 201 ASP A CA 1
ATOM 1583 C C . ASP A 1 201 ? 6.341 12.515 16.908 1.00 86.81 201 ASP A C 1
ATOM 1585 O O . ASP A 1 201 ? 6.369 12.992 15.771 1.00 86.81 201 ASP A O 1
ATOM 1589 N N . SER A 1 202 ? 6.572 13.227 17.988 1.00 74.12 202 SER A N 1
ATOM 1590 C CA . SER A 1 202 ? 6.633 14.664 18.015 1.00 74.12 202 SER A CA 1
ATOM 1591 C C . SER A 1 202 ? 8.063 15.200 17.842 1.00 74.12 202 SER A C 1
ATOM 1593 O O . SER A 1 202 ? 8.269 16.322 17.367 1.00 74.12 202 SER A O 1
ATOM 1595 N N . ASN A 1 203 ? 9.063 14.350 18.103 1.00 73.25 203 ASN A N 1
ATOM 1596 C CA . ASN A 1 203 ? 10.483 14.677 17.989 1.00 73.25 203 ASN A CA 1
ATOM 1597 C C . ASN A 1 203 ? 10.965 14.689 16.535 1.00 73.25 203 ASN A C 1
ATOM 1599 O O . ASN A 1 203 ? 11.873 15.443 16.184 1.00 73.25 203 ASN A O 1
ATOM 1603 N N . PHE A 1 204 ? 10.358 13.876 15.669 1.00 66.94 204 PHE A N 1
ATOM 1604 C CA . PHE A 1 204 ? 10.796 13.752 14.275 1.00 66.94 204 PHE A CA 1
ATOM 1605 C C . PHE A 1 204 ? 10.307 14.900 13.376 1.00 66.94 204 PHE A C 1
ATOM 1607 O O . PHE A 1 204 ? 10.881 15.187 12.329 1.00 66.94 204 PHE A O 1
ATOM 1614 N N . ALA A 1 205 ? 9.281 15.623 13.819 1.00 54.12 205 ALA A N 1
ATOM 1615 C CA . ALA A 1 205 ? 8.631 16.710 13.095 1.00 54.12 205 ALA A CA 1
ATOM 1616 C C . ALA A 1 205 ? 9.367 18.066 13.123 1.00 54.12 205 ALA A C 1
ATOM 1618 O O . ALA A 1 205 ? 8.775 19.102 12.812 1.00 54.12 205 ALA A O 1
ATOM 1619 N N . GLY A 1 206 ? 10.628 18.112 13.565 1.00 53.53 206 GLY A N 1
ATOM 1620 C CA . GLY A 1 206 ? 11.346 19.381 13.728 1.00 53.53 206 GLY A CA 1
ATOM 1621 C C . GLY A 1 206 ? 10.743 20.300 14.804 1.00 53.53 206 GLY A C 1
ATOM 1622 O O . GLY A 1 206 ? 10.891 21.517 14.716 1.00 53.53 206 GLY A O 1
ATOM 1623 N N . GLY A 1 207 ? 10.061 19.731 15.808 1.00 47.81 207 GLY A N 1
ATOM 1624 C CA . GLY A 1 207 ? 9.608 20.430 17.018 1.00 47.81 207 GLY A CA 1
ATOM 1625 C C . GLY A 1 207 ? 8.291 21.215 16.922 1.00 47.81 207 GLY A C 1
ATOM 1626 O O . GLY A 1 207 ? 7.876 21.781 17.927 1.00 47.81 207 GLY A O 1
ATOM 1627 N N . ASN A 1 208 ? 7.607 21.246 15.768 1.00 51.69 208 ASN A N 1
ATOM 1628 C CA . ASN A 1 208 ? 6.375 22.044 15.597 1.00 51.69 208 ASN A CA 1
ATOM 1629 C C . ASN A 1 208 ? 5.061 21.240 15.513 1.00 51.69 208 ASN A C 1
ATOM 1631 O O . ASN A 1 208 ? 3.999 21.846 15.630 1.00 51.69 208 ASN A O 1
ATOM 1635 N N . LEU A 1 209 ? 5.089 19.909 15.348 1.00 51.66 209 LEU A N 1
ATOM 1636 C CA . LEU A 1 209 ? 3.858 19.087 15.376 1.00 51.66 209 LEU A CA 1
ATOM 1637 C C . LEU A 1 209 ? 3.384 18.751 16.800 1.00 51.66 209 LEU A C 1
ATOM 1639 O O . LEU A 1 209 ? 2.247 18.317 16.961 1.00 51.66 209 LEU A O 1
ATOM 1643 N N . GLU A 1 210 ? 4.210 18.994 17.827 1.00 48.81 210 GLU A N 1
ATOM 1644 C CA . GLU A 1 210 ? 3.978 18.558 19.217 1.00 48.81 210 GLU A CA 1
ATOM 1645 C C . GLU A 1 210 ? 2.631 18.956 19.822 1.00 48.81 210 GLU A C 1
ATOM 1647 O O . GLU A 1 210 ? 2.144 18.263 20.708 1.00 48.81 210 GLU A O 1
ATOM 1652 N N . ASN A 1 211 ? 2.011 20.044 19.364 1.00 57.06 211 ASN A N 1
ATOM 1653 C CA . ASN A 1 211 ? 0.902 20.650 20.101 1.00 57.06 211 ASN A CA 1
ATOM 1654 C C . ASN A 1 211 ? -0.415 20.764 19.346 1.00 57.06 211 ASN A C 1
ATOM 1656 O O . ASN A 1 211 ? -1.401 21.171 19.954 1.00 57.06 211 ASN A O 1
ATOM 1660 N N . VAL A 1 212 ? -0.455 20.456 18.051 1.00 65.75 212 VAL A N 1
ATOM 1661 C CA . VAL A 1 212 ? -1.594 20.904 17.247 1.00 65.75 212 VAL A CA 1
ATOM 1662 C C . VAL A 1 212 ? -2.643 19.804 17.067 1.00 65.75 212 VAL A C 1
ATOM 1664 O O . VAL A 1 212 ? -3.802 20.005 17.415 1.00 65.75 212 VAL A O 1
ATOM 1667 N N . THR A 1 213 ? -2.249 18.610 16.619 1.00 81.50 213 THR A N 1
ATOM 1668 C CA . THR A 1 213 ? -3.219 17.552 16.280 1.00 81.50 213 THR A CA 1
ATOM 1669 C C . THR A 1 213 ? -3.236 16.375 17.247 1.00 81.50 213 THR A C 1
ATOM 1671 O O . THR A 1 213 ? -4.239 15.671 17.293 1.00 81.50 213 THR A O 1
ATOM 1674 N N . PHE A 1 214 ? -2.206 16.201 18.088 1.00 89.00 214 PHE A N 1
ATOM 1675 C CA . PHE A 1 214 ? -2.104 15.079 19.034 1.00 89.00 214 PHE A CA 1
ATOM 1676 C C . PHE A 1 214 ? -3.377 14.888 19.868 1.00 89.00 214 PHE A C 1
ATOM 1678 O O . PHE A 1 214 ? -3.958 13.806 19.869 1.00 89.00 214 PHE A O 1
ATOM 1685 N N . GLY A 1 215 ? -3.841 15.949 20.539 1.00 92.25 215 GLY A N 1
ATOM 1686 C CA . GLY A 1 215 ? -5.019 15.868 21.407 1.00 92.25 215 GLY A CA 1
ATOM 1687 C C . GLY A 1 215 ? -6.310 15.579 20.639 1.00 92.25 215 GLY A C 1
ATOM 1688 O O . GLY A 1 215 ? -7.195 14.906 21.161 1.00 92.25 215 GLY A O 1
ATOM 1689 N N . ILE A 1 216 ? -6.403 16.043 19.390 1.00 94.81 216 ILE A N 1
ATOM 1690 C CA . ILE A 1 216 ? -7.551 15.796 18.512 1.00 94.81 216 ILE A CA 1
ATOM 1691 C C . ILE A 1 216 ? -7.555 14.333 18.059 1.00 94.81 216 ILE A C 1
ATOM 1693 O O . ILE A 1 216 ? -8.572 13.654 18.197 1.00 94.81 216 ILE A O 1
ATOM 1697 N N . THR A 1 217 ? -6.418 13.832 17.569 1.00 95.88 217 THR A N 1
ATOM 1698 C CA . THR A 1 217 ? -6.243 12.437 17.149 1.00 95.88 217 THR A CA 1
ATOM 1699 C C . THR A 1 217 ? -6.497 11.480 18.310 1.00 95.88 217 THR A C 1
ATOM 1701 O O . THR A 1 217 ? -7.316 10.571 18.186 1.00 95.88 217 THR A O 1
ATOM 1704 N N . GLU A 1 218 ? -5.846 11.706 19.458 1.00 96.69 218 GLU A N 1
ATOM 1705 C CA . GLU A 1 218 ? -6.000 10.864 20.647 1.00 96.69 218 GLU A CA 1
ATOM 1706 C C . GLU A 1 218 ? -7.461 10.823 21.099 1.00 96.69 218 GLU A C 1
ATOM 1708 O O . GLU A 1 218 ? -8.004 9.743 21.331 1.00 96.69 218 GLU A O 1
ATOM 1713 N N . HIS A 1 219 ? -8.128 11.980 21.170 1.00 97.31 219 HIS A N 1
ATOM 1714 C CA . HIS A 1 219 ? -9.541 12.038 21.529 1.00 97.31 219 HIS A CA 1
ATOM 1715 C C . HIS A 1 219 ? -10.424 11.291 20.522 1.00 97.31 219 HIS A C 1
ATOM 1717 O O . HIS A 1 219 ? -11.295 10.520 20.935 1.00 97.31 219 HIS A O 1
ATOM 1723 N N . ASN A 1 220 ? -10.182 11.467 19.219 1.00 98.12 220 ASN A N 1
ATOM 1724 C CA . ASN A 1 220 ? -10.956 10.817 18.166 1.00 98.12 220 ASN A CA 1
ATOM 1725 C C . ASN A 1 220 ? -10.846 9.286 18.236 1.00 98.12 220 ASN A C 1
ATOM 1727 O O . ASN A 1 220 ? -11.864 8.586 18.245 1.00 98.12 220 ASN A O 1
ATOM 1731 N N . HIS A 1 221 ? -9.619 8.769 18.313 1.00 98.44 221 HIS A N 1
ATOM 1732 C CA . HIS A 1 221 ? -9.345 7.333 18.358 1.00 98.44 221 HIS A CA 1
ATOM 1733 C C . HIS A 1 221 ? -9.825 6.698 19.656 1.00 98.44 221 HIS A C 1
ATOM 1735 O O . HIS A 1 221 ? -10.473 5.650 19.624 1.00 98.44 221 HIS A O 1
ATOM 1741 N N . LYS A 1 222 ? -9.557 7.346 20.795 1.00 98.31 222 LYS A N 1
ATOM 1742 C CA . LYS A 1 222 ? -9.986 6.865 22.108 1.00 98.31 222 LYS A CA 1
ATOM 1743 C C . LYS A 1 222 ? -11.505 6.791 22.203 1.00 98.31 222 LYS A C 1
ATOM 1745 O O . LYS A 1 222 ? -12.024 5.773 22.644 1.00 98.31 222 LYS A O 1
ATOM 1750 N N . SER A 1 223 ? -12.219 7.811 21.724 1.00 98.00 223 SER A N 1
ATOM 1751 C CA . SER A 1 223 ? -13.688 7.818 21.722 1.00 98.00 223 SER A CA 1
ATOM 1752 C C . SER A 1 223 ? -14.274 6.701 20.851 1.00 98.00 223 SER A C 1
ATOM 1754 O O . SER A 1 223 ? -15.279 6.089 21.215 1.00 98.00 223 SER A O 1
ATOM 1756 N N . TYR A 1 224 ? -13.643 6.391 19.710 1.00 98.06 224 TYR A N 1
ATOM 1757 C CA . TYR A 1 224 ? -14.017 5.231 18.896 1.00 98.06 224 TYR A CA 1
ATOM 1758 C C . TYR A 1 224 ? -13.774 3.906 19.633 1.00 98.06 224 TYR A C 1
ATOM 1760 O O . TYR A 1 224 ? -14.661 3.052 19.664 1.00 98.06 224 TYR A O 1
ATOM 1768 N N . ALA A 1 225 ? -12.602 3.742 20.248 1.00 98.06 225 ALA A N 1
ATOM 1769 C CA . ALA A 1 225 ? -12.262 2.538 20.997 1.00 98.06 225 ALA A CA 1
ATOM 1770 C C . ALA A 1 225 ? -13.219 2.313 22.181 1.00 98.06 225 ALA A C 1
ATOM 1772 O O . ALA A 1 225 ? -13.768 1.223 22.329 1.00 98.06 225 ALA A O 1
ATOM 1773 N N . GLU A 1 226 ? -13.502 3.358 22.964 1.00 96.69 226 GLU A N 1
ATOM 1774 C CA . GLU A 1 226 ? -14.433 3.315 24.099 1.00 96.69 226 GLU A CA 1
ATOM 1775 C C . GLU A 1 226 ? -15.845 2.895 23.675 1.00 96.69 226 GLU A C 1
ATOM 1777 O O . GLU A 1 226 ? -16.467 2.073 24.351 1.00 96.69 226 GLU A O 1
ATOM 1782 N N . ARG A 1 227 ? -16.339 3.395 22.532 1.00 95.38 227 ARG A N 1
ATOM 1783 C CA . ARG A 1 227 ? -17.660 3.029 21.994 1.00 95.38 227 ARG A CA 1
ATOM 1784 C C . ARG A 1 227 ? -17.812 1.523 21.777 1.00 95.38 227 ARG A C 1
ATOM 1786 O O . ARG A 1 227 ? -18.895 0.988 22.006 1.00 95.38 227 ARG A O 1
ATOM 1793 N N . TRP A 1 228 ? -16.752 0.855 21.330 1.00 96.19 228 TRP A N 1
ATOM 1794 C CA . TRP A 1 228 ? -16.770 -0.572 20.999 1.00 96.19 228 TRP A CA 1
ATOM 1795 C C . TRP A 1 228 ? -16.129 -1.464 22.066 1.00 96.19 228 TRP A C 1
ATOM 1797 O O . TRP A 1 228 ? -16.050 -2.676 21.880 1.00 96.19 228 TRP A O 1
ATOM 1807 N N . GLY A 1 229 ? -15.708 -0.890 23.198 1.00 96.12 229 GLY A N 1
ATOM 1808 C CA . GLY A 1 229 ? -15.047 -1.632 24.272 1.00 96.12 229 GLY A CA 1
ATOM 1809 C C . GLY A 1 229 ? -13.634 -2.105 23.918 1.00 96.12 229 GLY A C 1
ATOM 1810 O O . GLY A 1 229 ? -13.153 -3.071 24.506 1.00 96.12 229 GLY A O 1
ATOM 1811 N N . TYR A 1 230 ? -12.976 -1.453 22.960 1.00 97.56 230 TYR A N 1
ATOM 1812 C CA . TYR A 1 230 ? -11.594 -1.744 22.589 1.00 97.56 230 TYR A CA 1
ATOM 1813 C C . TYR A 1 230 ? -10.617 -1.059 23.548 1.00 97.56 230 TYR A C 1
ATOM 1815 O O . TYR A 1 230 ? -10.883 0.025 24.070 1.00 97.56 230 TYR A O 1
ATOM 1823 N N . GLU A 1 231 ? -9.448 -1.663 23.744 1.00 97.88 231 GLU A N 1
ATOM 1824 C CA . GLU A 1 231 ? -8.344 -0.989 24.432 1.00 97.88 231 GLU A CA 1
ATOM 1825 C C . GLU A 1 231 ? -7.645 -0.036 23.459 1.00 97.88 231 GLU A C 1
ATOM 1827 O O . GLU A 1 231 ? -7.482 -0.363 22.284 1.00 97.88 231 GLU A O 1
ATOM 1832 N N . TYR A 1 232 ? -7.209 1.131 23.936 1.00 98.56 232 TYR A N 1
ATOM 1833 C CA . TYR A 1 232 ? -6.514 2.120 23.113 1.00 98.56 232 TYR A CA 1
ATOM 1834 C C . TYR A 1 232 ? -5.201 2.568 23.749 1.00 98.56 232 TYR A C 1
ATOM 1836 O O . TYR A 1 232 ? -5.157 2.864 24.944 1.00 98.56 232 TYR A O 1
ATOM 1844 N N . THR A 1 233 ? -4.143 2.653 22.938 1.00 98.50 233 THR A N 1
ATOM 1845 C CA . THR A 1 233 ? -2.845 3.214 23.332 1.00 98.50 233 THR A CA 1
ATOM 1846 C C . THR A 1 233 ? -2.319 4.178 22.270 1.00 98.50 233 THR A C 1
ATOM 1848 O O . THR A 1 233 ? -2.018 3.774 21.146 1.00 98.50 233 THR A O 1
ATOM 1851 N N . MET A 1 234 ? -2.125 5.439 22.660 1.00 97.31 234 MET A N 1
ATOM 1852 C CA . MET A 1 234 ? -1.388 6.428 21.877 1.00 97.31 234 MET A CA 1
ATOM 1853 C C . MET A 1 234 ? 0.097 6.401 22.256 1.00 97.31 234 MET A C 1
ATOM 1855 O O . MET A 1 234 ? 0.459 6.601 23.415 1.00 97.31 234 MET A O 1
ATOM 1859 N N . HIS A 1 235 ? 0.962 6.176 21.273 1.00 95.81 235 HIS A N 1
ATOM 1860 C CA . HIS A 1 235 ? 2.413 6.265 21.410 1.00 95.81 235 HIS A CA 1
ATOM 1861 C C . HIS A 1 235 ? 2.870 7.670 21.008 1.00 95.81 235 HIS A C 1
ATOM 1863 O O . HIS A 1 235 ? 2.389 8.233 20.026 1.00 95.81 235 HIS A O 1
ATOM 1869 N N . THR A 1 236 ? 3.817 8.239 21.749 1.00 92.88 236 THR A N 1
ATOM 1870 C CA . THR A 1 236 ? 4.377 9.582 21.484 1.00 92.88 236 THR A CA 1
ATOM 1871 C C . THR A 1 236 ? 5.822 9.543 20.999 1.00 92.88 236 THR A C 1
ATOM 1873 O O . THR A 1 236 ? 6.403 10.578 20.686 1.00 92.88 236 THR A O 1
ATOM 1876 N N . GLN A 1 237 ? 6.423 8.354 20.965 1.00 91.50 237 GLN A N 1
ATOM 1877 C CA . GLN A 1 237 ? 7.810 8.138 20.574 1.00 91.50 237 GLN A CA 1
ATOM 1878 C C . GLN A 1 237 ? 7.917 6.828 19.803 1.00 91.50 237 GLN A C 1
ATOM 1880 O O . GLN A 1 237 ? 7.333 5.816 20.202 1.00 91.50 237 GLN A O 1
ATOM 1885 N N . THR A 1 238 ? 8.668 6.843 18.706 1.00 92.88 238 THR A N 1
ATOM 1886 C CA . THR A 1 238 ? 9.007 5.622 17.981 1.00 92.88 238 THR A CA 1
ATOM 1887 C C . THR A 1 238 ? 9.849 4.691 18.867 1.00 92.88 238 THR A C 1
ATOM 1889 O O . THR A 1 238 ? 10.782 5.151 19.531 1.00 92.88 238 THR A O 1
ATOM 1892 N N . PRO A 1 239 ? 9.590 3.367 18.873 1.00 94.44 239 PRO A N 1
ATOM 1893 C CA . PRO A 1 239 ? 10.468 2.409 19.548 1.00 94.44 239 PRO A CA 1
ATOM 1894 C C . PRO A 1 239 ? 11.821 2.235 18.833 1.00 94.44 239 PRO A C 1
ATOM 1896 O O . PRO A 1 239 ? 12.717 1.578 19.361 1.00 94.44 239 PRO A O 1
ATOM 1899 N N . LEU A 1 240 ? 11.981 2.799 17.630 1.00 93.06 240 LEU A N 1
ATOM 1900 C CA . LEU A 1 240 ? 13.177 2.682 16.800 1.00 93.06 240 LEU A CA 1
ATOM 1901 C C . LEU A 1 240 ? 13.891 4.037 16.704 1.00 93.06 240 LEU A C 1
ATOM 1903 O O . LEU A 1 240 ? 13.706 4.775 15.743 1.00 93.06 240 LEU A O 1
ATOM 1907 N N . ALA A 1 241 ? 14.706 4.369 17.708 1.00 88.69 241 ALA A N 1
ATOM 1908 C CA . ALA A 1 241 ? 15.323 5.696 17.841 1.00 88.69 241 ALA A CA 1
ATOM 1909 C C . ALA A 1 241 ? 16.249 6.110 16.675 1.00 88.69 241 ALA A C 1
ATOM 1911 O O . ALA A 1 241 ? 16.478 7.299 16.471 1.00 88.69 241 ALA A O 1
ATOM 1912 N N . GLU A 1 242 ? 16.798 5.144 15.935 1.00 89.94 242 GLU A N 1
ATOM 1913 C CA . GLU A 1 242 ? 17.730 5.375 14.818 1.00 89.94 242 GLU A CA 1
ATOM 1914 C C . GLU A 1 242 ? 17.075 5.199 13.437 1.00 89.94 242 GLU A C 1
ATOM 1916 O O . GLU A 1 242 ? 17.754 5.297 12.417 1.00 89.94 242 GLU A O 1
ATOM 1921 N N . GLU A 1 243 ? 15.770 4.929 13.392 1.00 89.69 243 GLU A N 1
ATOM 1922 C CA . GLU A 1 243 ? 15.029 4.650 12.161 1.00 89.69 243 GLU A CA 1
ATOM 1923 C C . GLU A 1 243 ? 13.968 5.728 11.912 1.00 89.69 243 GLU A C 1
ATOM 1925 O O . GLU A 1 243 ? 13.588 6.490 12.802 1.00 89.69 243 GLU A O 1
ATOM 1930 N N . GLU A 1 244 ? 13.455 5.783 10.684 1.00 86.56 244 GLU A N 1
ATOM 1931 C CA . GLU A 1 244 ? 12.355 6.689 10.360 1.00 86.56 244 GLU A CA 1
ATOM 1932 C C . GLU A 1 244 ? 11.058 6.265 11.102 1.00 86.56 244 GLU A C 1
ATOM 1934 O O . GLU A 1 244 ? 10.744 5.067 11.158 1.00 86.56 244 GLU A O 1
ATOM 1939 N N . PRO A 1 245 ? 10.267 7.203 11.668 1.00 87.94 245 PRO A N 1
ATOM 1940 C CA . PRO A 1 245 ? 9.142 6.882 12.552 1.00 87.94 245 PRO A CA 1
ATOM 1941 C C . PRO A 1 245 ? 8.069 5.998 11.929 1.00 87.94 245 PRO A C 1
ATOM 1943 O O . PRO A 1 245 ? 7.420 5.238 12.648 1.00 87.94 245 PRO A O 1
ATOM 1946 N N . GLN A 1 246 ? 7.888 6.043 10.606 1.00 89.44 246 GLN A N 1
ATOM 1947 C CA . GLN A 1 246 ? 6.903 5.197 9.935 1.00 89.44 246 GLN A CA 1
ATOM 1948 C C . GLN A 1 246 ? 7.197 3.698 10.069 1.00 89.44 246 GLN A C 1
ATOM 1950 O O . GLN A 1 246 ? 6.298 2.893 9.855 1.00 89.44 246 GLN A O 1
ATOM 1955 N N . PHE A 1 247 ? 8.420 3.293 10.429 1.00 94.19 247 PHE A N 1
ATOM 1956 C CA . PHE A 1 247 ? 8.730 1.891 10.728 1.00 94.19 247 PHE A CA 1
ATOM 1957 C C . PHE A 1 247 ? 8.359 1.508 12.168 1.00 94.19 247 PHE A C 1
ATOM 1959 O O . PHE A 1 247 ? 8.135 0.333 12.464 1.00 94.19 247 PHE A O 1
ATOM 1966 N N . GLY A 1 248 ? 8.226 2.496 13.060 1.00 95.38 248 GLY A N 1
ATOM 1967 C CA . GLY A 1 248 ? 7.878 2.301 14.466 1.00 95.38 248 GLY A CA 1
ATOM 1968 C C . GLY A 1 248 ? 6.539 1.590 14.658 1.00 95.38 248 GLY A C 1
ATOM 1969 O O . GLY A 1 248 ? 6.411 0.764 15.559 1.00 95.38 248 GLY A O 1
ATOM 1970 N N . LYS A 1 249 ? 5.565 1.816 13.768 1.00 96.50 249 LYS A N 1
ATOM 1971 C CA . LYS A 1 249 ? 4.250 1.157 13.833 1.00 96.50 249 LYS A CA 1
ATOM 1972 C C . LYS A 1 249 ? 4.295 -0.353 13.658 1.00 96.50 249 LYS A C 1
ATOM 1974 O O . LYS A 1 249 ? 3.580 -1.074 14.353 1.00 96.50 249 LYS A O 1
ATOM 1979 N N . LEU A 1 250 ? 5.167 -0.842 12.775 1.00 97.69 250 LEU A N 1
ATOM 1980 C CA . LEU A 1 250 ? 5.356 -2.279 12.587 1.00 97.69 250 LEU A CA 1
ATOM 1981 C C . LEU A 1 250 ? 6.004 -2.896 13.828 1.00 97.69 250 LEU A C 1
ATOM 1983 O O . LEU A 1 250 ? 5.579 -3.960 14.270 1.00 97.69 250 LEU A O 1
ATOM 1987 N N . GLN A 1 251 ? 6.977 -2.204 14.428 1.00 98.00 251 GLN A N 1
ATOM 1988 C CA . GLN A 1 251 ? 7.610 -2.648 15.668 1.00 98.00 251 GLN A CA 1
ATOM 1989 C C . GLN A 1 251 ? 6.613 -2.684 16.840 1.00 98.00 251 GLN A C 1
ATOM 1991 O O . GLN A 1 251 ? 6.544 -3.692 17.538 1.00 98.00 251 GLN A O 1
ATOM 1996 N N . ILE A 1 252 ? 5.775 -1.652 17.003 1.00 98.50 252 ILE A N 1
ATOM 1997 C CA . ILE A 1 252 ? 4.703 -1.629 18.016 1.00 98.50 252 ILE A CA 1
ATOM 1998 C C . ILE A 1 252 ? 3.749 -2.813 17.819 1.00 98.50 252 ILE A C 1
ATOM 2000 O O . ILE A 1 252 ? 3.442 -3.525 18.776 1.00 98.50 252 ILE A O 1
ATOM 2004 N N . ALA A 1 253 ? 3.303 -3.057 16.583 1.00 98.50 253 ALA A N 1
ATOM 2005 C CA . ALA A 1 253 ? 2.435 -4.187 16.267 1.00 98.50 253 ALA A CA 1
ATOM 2006 C C . ALA A 1 253 ? 3.090 -5.529 16.637 1.00 98.50 253 ALA A C 1
ATOM 2008 O O . ALA A 1 253 ? 2.464 -6.369 17.282 1.00 98.50 253 ALA A O 1
ATOM 2009 N N . ILE A 1 254 ? 4.366 -5.715 16.283 1.00 98.56 254 ILE A N 1
ATOM 2010 C CA . ILE A 1 254 ? 5.149 -6.908 16.629 1.00 98.56 254 ILE A CA 1
ATOM 2011 C C . ILE A 1 254 ? 5.212 -7.104 18.147 1.00 98.56 254 ILE A C 1
ATOM 2013 O O . ILE A 1 254 ? 4.965 -8.212 18.622 1.00 98.56 254 ILE A O 1
ATOM 2017 N N . ASP A 1 255 ? 5.507 -6.057 18.915 1.00 98.25 255 ASP A N 1
ATOM 2018 C CA . ASP A 1 255 ? 5.655 -6.156 20.370 1.00 98.25 255 ASP A CA 1
ATOM 2019 C C . ASP A 1 255 ? 4.331 -6.508 21.062 1.00 98.25 255 ASP A C 1
ATOM 2021 O O . ASP A 1 255 ? 4.297 -7.385 21.931 1.00 98.25 255 ASP A O 1
ATOM 2025 N N . VAL A 1 256 ? 3.217 -5.918 20.615 1.00 98.31 256 VAL A N 1
ATOM 2026 C CA . VAL A 1 256 ? 1.872 -6.255 21.111 1.00 98.31 256 VAL A CA 1
ATOM 2027 C C . VAL A 1 256 ? 1.510 -7.706 20.788 1.00 98.31 256 VAL A C 1
ATOM 2029 O O . VAL A 1 256 ? 1.062 -8.451 21.663 1.00 98.31 256 VAL A O 1
ATOM 2032 N N . LEU A 1 257 ? 1.749 -8.147 19.552 1.00 98.19 257 LEU A N 1
ATOM 2033 C CA . LEU A 1 257 ? 1.445 -9.510 19.103 1.00 98.19 257 LEU A CA 1
ATOM 2034 C C . LEU A 1 257 ? 2.388 -10.571 19.705 1.00 98.19 257 LEU A C 1
ATOM 2036 O O . LEU A 1 257 ? 2.057 -11.759 19.712 1.00 98.19 257 LEU A O 1
ATOM 2040 N N . ARG A 1 258 ? 3.555 -10.169 20.226 1.00 97.69 258 ARG A N 1
ATOM 2041 C CA . ARG A 1 258 ? 4.485 -11.038 20.967 1.00 97.69 258 ARG A CA 1
ATOM 2042 C C . ARG A 1 258 ? 4.128 -11.216 22.438 1.00 97.69 258 ARG A C 1
ATOM 2044 O O . ARG A 1 258 ? 4.690 -12.120 23.061 1.00 97.69 258 ARG A O 1
ATOM 2051 N N . SER A 1 259 ? 3.239 -10.384 22.980 1.00 96.75 259 SER A N 1
ATOM 2052 C CA . SER A 1 259 ? 2.848 -10.430 24.390 1.00 96.75 259 SER A CA 1
ATOM 2053 C C . SER A 1 259 ? 2.353 -11.821 24.821 1.00 96.75 259 SER A C 1
ATOM 2055 O O . SER A 1 259 ? 1.993 -12.672 24.000 1.00 96.75 259 SER A O 1
ATOM 2057 N N . GLU A 1 260 ? 2.344 -12.080 26.133 1.00 94.44 260 GLU A N 1
ATOM 2058 C CA . GLU A 1 260 ? 1.894 -13.370 26.686 1.00 94.44 260 GLU A CA 1
ATOM 2059 C C . GLU A 1 260 ? 0.450 -13.702 26.291 1.00 94.44 260 GLU A C 1
ATOM 2061 O O . GLU A 1 260 ? 0.097 -14.870 26.114 1.00 94.44 260 GLU A O 1
ATOM 2066 N N . ARG A 1 261 ? -0.371 -12.664 26.115 1.00 95.25 261 ARG A N 1
ATOM 2067 C CA . ARG A 1 261 ? -1.766 -12.762 25.711 1.00 95.25 261 ARG A CA 1
ATOM 2068 C C . ARG A 1 261 ? -1.988 -11.800 24.535 1.00 95.25 261 ARG A C 1
ATOM 2070 O O . ARG A 1 261 ? -2.394 -10.672 24.773 1.00 95.25 261 ARG A O 1
ATOM 2077 N N . PRO A 1 262 ? -1.690 -12.201 23.289 1.00 96.94 262 PRO A N 1
ATOM 2078 C CA . PRO A 1 262 ? -1.925 -11.338 22.139 1.00 96.94 262 PRO A CA 1
ATOM 2079 C C . PRO A 1 262 ? -3.434 -11.131 21.916 1.00 96.94 262 PRO A C 1
ATOM 2081 O O . PRO A 1 262 ? -4.213 -12.047 22.209 1.00 96.94 262 PRO A O 1
ATOM 2084 N N . PRO A 1 263 ? -3.847 -9.963 21.396 1.00 97.25 263 PRO A N 1
ATOM 2085 C CA . PRO A 1 263 ? -5.246 -9.670 21.093 1.00 97.25 263 PRO A CA 1
ATOM 2086 C C . PRO A 1 263 ? -5.781 -10.571 19.978 1.00 97.25 263 PRO A C 1
ATOM 2088 O O . PRO A 1 263 ? -5.008 -11.111 19.184 1.00 97.25 263 PRO A O 1
ATOM 2091 N N . ASP A 1 264 ? -7.104 -10.696 19.854 1.00 96.94 264 ASP A N 1
ATOM 2092 C CA . ASP A 1 264 ? -7.682 -11.340 18.668 1.00 96.94 264 ASP A CA 1
ATOM 2093 C C . ASP A 1 264 ? -7.323 -10.523 17.421 1.00 96.94 264 ASP A C 1
ATOM 2095 O O . ASP A 1 264 ? -6.884 -11.083 16.410 1.00 96.94 264 ASP A O 1
ATOM 2099 N N . TRP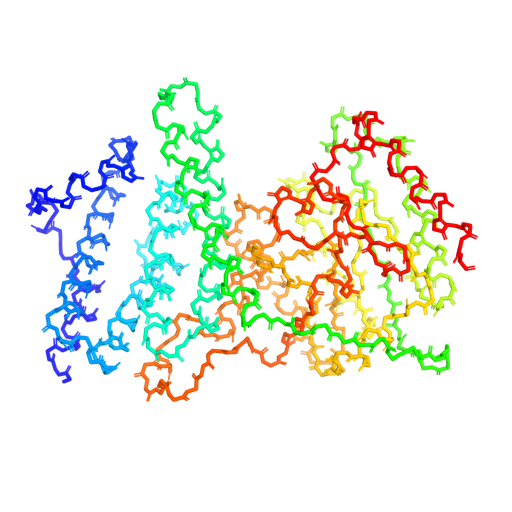 A 1 265 ? -7.417 -9.193 17.545 1.00 98.19 265 TRP A N 1
ATOM 2100 C CA . TRP A 1 265 ? -7.026 -8.236 16.518 1.00 98.19 265 TRP A CA 1
ATOM 2101 C C . TRP A 1 265 ? -6.263 -7.041 17.085 1.00 98.19 265 TRP A C 1
ATOM 2103 O O . TRP A 1 265 ? -6.674 -6.396 18.044 1.00 98.19 265 TRP A O 1
ATOM 2113 N N . PHE A 1 266 ? -5.170 -6.709 16.419 1.00 98.62 266 PHE A N 1
ATOM 2114 C CA . PHE A 1 266 ? -4.490 -5.431 16.528 1.00 98.62 266 PHE A CA 1
ATOM 2115 C C . PHE A 1 266 ? -4.982 -4.525 15.399 1.00 98.62 266 PHE A C 1
ATOM 2117 O O . PHE A 1 266 ? -4.920 -4.937 14.241 1.00 98.62 266 PHE A O 1
ATOM 2124 N N . LEU A 1 267 ? -5.452 -3.320 15.718 1.00 98.75 267 LEU A N 1
ATOM 2125 C CA . LEU A 1 267 ? -5.784 -2.267 14.758 1.00 98.75 267 LEU A CA 1
ATOM 2126 C C . LEU A 1 267 ? -4.761 -1.137 14.876 1.00 98.75 267 LEU A C 1
ATOM 2128 O O . LEU A 1 267 ? -4.582 -0.564 15.951 1.00 98.75 267 LEU A O 1
ATOM 2132 N N . TRP A 1 268 ? -4.138 -0.788 13.756 1.00 98.75 268 TRP A N 1
ATOM 2133 C CA . TRP A 1 268 ? -3.318 0.410 13.641 1.00 98.75 268 TRP A CA 1
ATOM 2134 C C . TRP A 1 268 ? -4.105 1.575 13.040 1.00 98.75 268 TRP A C 1
ATOM 2136 O O . TRP A 1 268 ? -4.822 1.373 12.058 1.00 98.75 268 TRP A O 1
ATOM 2146 N N . LEU A 1 269 ? -3.907 2.779 13.581 1.00 98.50 269 LEU A N 1
ATOM 2147 C CA . LEU A 1 269 ? -4.350 4.047 12.996 1.00 98.50 269 LEU A CA 1
ATOM 2148 C C . LEU A 1 269 ? -3.180 5.045 12.997 1.00 98.50 269 LEU A C 1
ATOM 2150 O O . LEU A 1 269 ? -2.676 5.392 14.069 1.00 98.50 269 LEU A O 1
ATOM 2154 N N . ASP A 1 270 ? -2.760 5.517 11.819 1.00 96.88 270 ASP A N 1
ATOM 2155 C CA . ASP A 1 270 ? -1.798 6.619 11.689 1.00 96.88 270 ASP A CA 1
ATOM 2156 C C . ASP A 1 270 ? -2.341 7.895 12.374 1.00 96.88 270 ASP A C 1
ATOM 2158 O O . ASP A 1 270 ? -3.550 8.080 12.549 1.00 96.88 270 ASP A O 1
ATOM 2162 N N . CYS A 1 271 ? -1.433 8.784 12.790 1.00 94.75 271 CYS A N 1
ATOM 2163 C CA . CYS A 1 271 ? -1.774 10.000 13.540 1.00 94.75 271 CYS A CA 1
ATOM 2164 C C . CYS A 1 271 ? -2.709 10.953 12.767 1.00 94.75 271 CYS A C 1
ATOM 2166 O O . CYS A 1 271 ? -3.452 11.734 13.362 1.00 94.75 271 CYS A O 1
ATOM 2168 N N . ASP A 1 272 ? -2.669 10.888 11.439 1.00 95.44 272 ASP A N 1
ATOM 2169 C CA . ASP A 1 272 ? -3.452 11.668 10.486 1.00 95.44 272 ASP A CA 1
ATOM 2170 C C . ASP A 1 272 ? -4.657 10.893 9.908 1.00 95.44 272 ASP A C 1
ATOM 2172 O O . ASP A 1 272 ? -5.294 11.355 8.957 1.00 95.44 272 ASP A O 1
ATOM 2176 N N . ALA A 1 273 ? -5.012 9.737 10.485 1.00 97.56 273 ALA A N 1
ATOM 2177 C CA . ALA A 1 273 ? -6.207 8.971 10.135 1.00 97.56 273 ALA A CA 1
ATOM 2178 C C . ALA A 1 273 ? -7.320 9.145 11.180 1.00 97.56 273 ALA A C 1
ATOM 2180 O O . ALA A 1 273 ? -7.214 8.651 12.294 1.00 97.56 273 ALA A O 1
ATOM 2181 N N . LEU A 1 274 ? -8.420 9.812 10.833 1.00 98.31 274 LEU A N 1
ATOM 2182 C CA . LEU A 1 274 ? -9.570 10.046 11.708 1.00 98.31 274 LEU A CA 1
ATOM 2183 C C . LEU A 1 274 ? -10.683 9.022 11.469 1.00 98.31 274 LEU A C 1
ATOM 2185 O O . LEU A 1 274 ? -11.128 8.807 10.338 1.00 98.31 274 LEU A O 1
ATOM 2189 N N . VAL A 1 275 ? -11.219 8.460 12.553 1.00 98.56 275 VAL A N 1
ATOM 2190 C CA . VAL A 1 275 ? -12.469 7.696 12.504 1.00 98.56 275 VAL A CA 1
ATOM 2191 C C . VAL A 1 275 ? -13.625 8.685 12.392 1.00 98.56 275 VAL A C 1
ATOM 2193 O O . VAL A 1 275 ? -13.875 9.471 13.311 1.00 98.56 275 VAL A O 1
ATOM 2196 N N . THR A 1 276 ? -14.322 8.649 11.258 1.00 98.38 276 THR A N 1
ATOM 2197 C CA . THR A 1 276 ? -15.366 9.618 10.885 1.00 98.38 276 THR A CA 1
ATOM 2198 C C . THR A 1 276 ? -16.775 9.031 10.965 1.00 98.38 276 THR A C 1
ATOM 2200 O O . THR A 1 276 ? -17.702 9.752 11.315 1.00 98.38 276 THR A O 1
ATOM 2203 N N . ASN A 1 277 ? -16.945 7.719 10.767 1.00 97.94 277 ASN A N 1
ATOM 2204 C CA . ASN A 1 277 ? -18.178 7.003 11.105 1.00 97.94 277 ASN A CA 1
ATOM 2205 C C . ASN A 1 277 ? -17.909 5.932 12.163 1.00 97.94 277 ASN A C 1
ATOM 2207 O O . ASN A 1 277 ? -17.558 4.790 11.873 1.00 97.94 277 ASN A O 1
ATOM 2211 N N . ARG A 1 278 ? -18.140 6.298 13.419 1.00 96.81 278 ARG A N 1
ATOM 2212 C CA . ARG A 1 278 ? -17.895 5.435 14.580 1.00 96.81 278 ARG A CA 1
ATOM 2213 C C . ARG A 1 278 ? -18.965 4.364 14.790 1.00 96.81 278 ARG A C 1
ATOM 2215 O O . ARG A 1 278 ? -18.806 3.530 15.676 1.00 96.81 278 ARG A O 1
ATOM 2222 N N . SER A 1 279 ? -20.029 4.347 13.984 1.00 96.19 279 SER A N 1
ATOM 2223 C CA . SER A 1 279 ? -21.027 3.267 13.998 1.00 96.19 279 SER A CA 1
ATOM 2224 C C . SER A 1 279 ? -20.547 2.001 13.281 1.00 96.19 279 SER A C 1
ATOM 2226 O O . SER A 1 279 ? -21.216 0.973 13.351 1.00 96.19 279 SER A O 1
ATOM 2228 N N . ILE A 1 280 ? -19.396 2.055 12.609 1.00 97.38 280 ILE A N 1
ATOM 2229 C CA . ILE A 1 280 ? -18.759 0.903 11.974 1.00 97.38 280 ILE A CA 1
ATOM 2230 C C . ILE A 1 280 ? -17.699 0.353 12.929 1.00 97.38 280 ILE A C 1
ATOM 2232 O O . ILE A 1 280 ? -16.764 1.059 13.283 1.00 97.38 280 ILE A O 1
ATOM 2236 N N . SER A 1 281 ? -17.847 -0.905 13.342 1.00 97.62 281 SER A N 1
ATOM 2237 C CA . SER A 1 281 ? -16.867 -1.618 14.170 1.00 97.62 281 SER A CA 1
ATOM 2238 C C . SER A 1 281 ? -15.851 -2.399 13.332 1.00 97.62 281 SER A C 1
ATOM 2240 O O . SER A 1 281 ? -16.084 -2.682 12.149 1.00 97.62 281 SER A O 1
ATOM 2242 N N . VAL A 1 282 ? -14.764 -2.859 13.963 1.00 97.81 282 VAL A N 1
ATOM 2243 C CA . VAL A 1 282 ? -13.842 -3.829 13.346 1.00 97.81 282 VAL A CA 1
ATOM 2244 C C . VAL A 1 282 ? -14.597 -5.091 12.930 1.00 97.81 282 VAL A C 1
ATOM 2246 O O . VAL A 1 282 ? -14.422 -5.586 11.820 1.00 97.81 282 VAL A O 1
ATOM 2249 N N . GLU A 1 283 ? -15.511 -5.588 13.755 1.00 97.88 283 GLU A N 1
ATOM 2250 C CA . GLU A 1 283 ? -16.338 -6.746 13.425 1.00 97.88 283 GLU A CA 1
ATOM 2251 C C . GLU A 1 283 ? -17.234 -6.519 12.209 1.00 97.88 283 GLU A C 1
ATOM 2253 O O . GLU A 1 283 ? -17.425 -7.442 11.413 1.00 97.88 283 GLU A O 1
ATOM 2258 N N . SER A 1 284 ? -17.758 -5.302 12.041 1.00 97.62 284 SER A N 1
ATOM 2259 C CA . SER A 1 284 ? -18.568 -4.935 10.877 1.00 97.62 284 SER A CA 1
ATOM 2260 C C . SER A 1 284 ? -17.727 -5.008 9.605 1.00 97.62 284 SER A C 1
ATOM 2262 O O . SER A 1 284 ? -18.168 -5.586 8.610 1.00 97.62 284 SER A O 1
ATOM 2264 N N . LEU A 1 285 ? -16.481 -4.522 9.644 1.00 98.06 285 LEU A N 1
ATOM 2265 C CA . LEU A 1 285 ? -15.512 -4.672 8.552 1.00 98.06 285 LEU A CA 1
ATOM 2266 C C . LEU A 1 285 ? -15.209 -6.147 8.260 1.00 98.06 285 LEU A C 1
ATOM 2268 O O . LEU A 1 285 ? -15.336 -6.590 7.113 1.00 98.06 285 LEU A O 1
ATOM 2272 N N . LEU A 1 286 ? -14.861 -6.925 9.289 1.00 97.38 286 LEU A N 1
ATOM 2273 C CA . LEU A 1 286 ? -14.521 -8.340 9.142 1.00 97.38 286 LEU A CA 1
ATOM 2274 C C . LEU A 1 286 ? -15.686 -9.149 8.557 1.00 97.38 286 LEU A C 1
ATOM 2276 O O . LEU A 1 286 ? -15.469 -9.996 7.688 1.00 97.38 286 LEU A O 1
ATOM 2280 N N . ARG A 1 287 ? -16.920 -8.871 8.994 1.00 97.00 287 ARG A N 1
ATOM 2281 C CA . ARG A 1 287 ? -18.134 -9.519 8.489 1.00 97.00 287 ARG A CA 1
ATOM 2282 C C . ARG A 1 287 ? -18.428 -9.113 7.046 1.00 97.00 287 ARG A C 1
ATOM 2284 O O . ARG A 1 287 ? -18.580 -9.988 6.195 1.00 97.00 287 ARG A O 1
ATOM 2291 N N . THR A 1 288 ? -18.439 -7.810 6.760 1.00 97.88 288 THR A N 1
ATOM 2292 C CA . THR A 1 288 ? -18.741 -7.252 5.428 1.00 97.88 288 THR A CA 1
ATOM 2293 C C . THR A 1 288 ? -17.833 -7.853 4.354 1.00 97.88 288 THR A C 1
ATOM 2295 O O . THR A 1 288 ? -18.292 -8.301 3.298 1.00 97.88 288 THR A O 1
ATOM 2298 N N . TYR A 1 289 ? -16.534 -7.942 4.643 1.00 98.06 289 TYR A N 1
ATOM 2299 C CA . TYR A 1 289 ? -15.539 -8.408 3.680 1.00 98.06 289 TYR A CA 1
ATOM 2300 C C . TYR A 1 289 ? -15.142 -9.881 3.836 1.00 98.06 289 TYR A C 1
ATOM 2302 O O . TYR A 1 289 ? -14.354 -10.363 3.026 1.00 98.06 289 TYR A O 1
ATOM 2310 N N . GLN A 1 290 ? -15.751 -10.620 4.773 1.00 97.69 290 GLN A N 1
ATOM 2311 C CA . GLN A 1 290 ? -15.479 -12.042 5.040 1.00 97.69 290 GLN A CA 1
ATOM 2312 C C . GLN A 1 290 ? -13.999 -12.298 5.368 1.00 97.69 290 GLN A C 1
ATOM 2314 O O . GLN A 1 290 ? -13.336 -13.130 4.753 1.00 97.69 290 GLN A O 1
ATOM 2319 N N . LEU A 1 291 ? -13.479 -11.547 6.338 1.00 97.19 291 LEU A N 1
ATOM 2320 C CA . LEU A 1 291 ? -12.056 -11.511 6.691 1.00 97.19 291 LEU A CA 1
ATOM 2321 C C . LEU A 1 291 ? -11.719 -12.334 7.945 1.00 97.19 291 LEU A C 1
ATOM 2323 O O . LEU A 1 291 ? -10.597 -12.295 8.450 1.00 97.19 291 LEU A O 1
ATOM 2327 N N . SER A 1 292 ? -12.688 -13.088 8.470 1.00 94.12 292 SER A N 1
ATOM 2328 C CA . SER A 1 292 ? -12.550 -13.863 9.708 1.00 94.12 292 SER A CA 1
ATOM 2329 C C . SER A 1 292 ? -11.546 -15.014 9.627 1.00 94.12 292 SER A C 1
ATOM 2331 O O . SER A 1 292 ? -11.242 -15.586 10.669 1.00 94.12 292 SER A O 1
ATOM 2333 N N . ASP A 1 293 ? -10.946 -15.299 8.474 1.00 95.56 293 ASP A N 1
ATOM 2334 C CA . ASP A 1 293 ? -9.839 -16.247 8.275 1.00 95.56 293 ASP A CA 1
ATOM 2335 C C . ASP A 1 293 ? -8.515 -15.572 7.840 1.00 95.56 293 ASP A C 1
ATOM 2337 O O . ASP A 1 293 ? -7.568 -16.264 7.474 1.00 95.56 293 ASP A O 1
ATOM 2341 N N . LYS A 1 294 ? -8.445 -14.232 7.839 1.00 97.62 294 LYS A N 1
ATOM 2342 C CA . LYS A 1 294 ? -7.265 -13.460 7.408 1.00 97.62 294 LYS A CA 1
ATOM 2343 C C . LYS A 1 294 ? -6.369 -13.087 8.577 1.00 97.62 294 LYS A C 1
ATOM 2345 O O . LYS A 1 294 ? -6.859 -12.793 9.665 1.00 97.62 294 LYS A O 1
ATOM 2350 N N . ASP A 1 295 ? -5.069 -13.055 8.331 1.00 98.19 295 ASP A N 1
ATOM 2351 C CA . ASP A 1 295 ? -4.042 -12.755 9.328 1.00 98.19 295 ASP A CA 1
ATOM 2352 C C . ASP A 1 295 ? -3.531 -11.312 9.246 1.00 98.19 295 ASP A C 1
ATOM 2354 O O . ASP A 1 295 ? -3.116 -10.755 10.260 1.00 98.19 295 ASP A O 1
ATOM 2358 N N . PHE A 1 296 ? -3.593 -10.702 8.060 1.00 98.50 296 PHE A N 1
ATOM 2359 C CA . PHE A 1 296 ? -3.235 -9.305 7.818 1.00 98.50 296 PHE A CA 1
ATOM 2360 C C . PHE A 1 296 ? -4.277 -8.675 6.895 1.00 98.50 296 PHE A C 1
ATOM 2362 O O . PHE A 1 296 ? -4.533 -9.207 5.813 1.00 98.50 296 PHE A O 1
ATOM 2369 N N . VAL A 1 297 ? -4.893 -7.575 7.329 1.00 98.75 297 VAL A N 1
ATOM 2370 C CA . VAL A 1 297 ? -5.918 -6.848 6.577 1.00 98.75 297 VAL A CA 1
ATOM 2371 C C . VAL A 1 297 ? -5.448 -5.429 6.303 1.00 98.75 297 VAL A C 1
ATOM 2373 O O . VAL A 1 297 ? -5.104 -4.711 7.235 1.00 98.75 297 VAL A O 1
ATOM 2376 N N . VAL A 1 298 ? -5.479 -5.002 5.043 1.00 98.56 298 VAL A N 1
ATOM 2377 C CA . VAL A 1 298 ? -5.078 -3.647 4.643 1.00 98.56 298 VAL A CA 1
ATOM 2378 C C . VAL A 1 298 ? -5.947 -3.141 3.494 1.00 98.56 298 VAL A C 1
ATOM 2380 O O . VAL A 1 298 ? -6.489 -3.927 2.709 1.00 98.56 298 VAL A O 1
ATOM 2383 N N . ALA A 1 299 ? -6.109 -1.823 3.412 1.00 98.19 299 ALA A N 1
ATOM 2384 C CA . ALA A 1 299 ? -6.790 -1.192 2.295 1.00 98.19 299 ALA A CA 1
ATOM 2385 C C . ALA A 1 299 ? -5.918 -1.251 1.037 1.00 98.19 299 ALA A C 1
ATOM 2387 O O . ALA A 1 299 ? -4.744 -0.878 1.060 1.00 98.19 299 ALA A O 1
ATOM 2388 N N . GLU A 1 300 ? -6.511 -1.709 -0.060 1.00 97.25 300 GLU A N 1
ATOM 2389 C CA . GLU A 1 300 ? -5.934 -1.636 -1.393 1.00 97.25 300 GLU A CA 1
ATOM 2390 C C . GLU A 1 300 ? -6.433 -0.373 -2.097 1.00 97.25 300 GLU A C 1
ATOM 2392 O O . GLU A 1 300 ? -7.630 -0.080 -2.135 1.00 97.25 300 GLU A O 1
ATOM 2397 N N . GLU A 1 301 ? -5.501 0.346 -2.702 1.00 94.44 301 GLU A N 1
ATOM 2398 C CA . GLU A 1 301 ? -5.747 1.527 -3.517 1.00 94.44 301 GLU A CA 1
ATOM 2399 C C . GLU A 1 301 ? -5.088 1.377 -4.895 1.00 94.44 301 GLU A C 1
ATOM 2401 O O . GLU A 1 301 ? -4.481 0.346 -5.221 1.00 94.44 301 GLU A O 1
ATOM 2406 N N . VAL A 1 302 ? -5.203 2.411 -5.734 1.00 93.00 302 VAL A N 1
ATOM 2407 C CA . VAL A 1 302 ? -4.628 2.395 -7.084 1.00 93.00 302 VAL A CA 1
ATOM 2408 C C . VAL A 1 302 ? -3.131 2.096 -7.030 1.00 93.00 302 VAL A C 1
ATOM 2410 O O . VAL A 1 302 ? -2.687 1.182 -7.715 1.00 93.00 302 VAL A O 1
ATOM 2413 N N . SER A 1 303 ? -2.368 2.779 -6.176 1.00 89.50 303 SER A N 1
ATOM 2414 C CA . SER A 1 303 ? -0.910 2.631 -6.032 1.00 89.50 303 SER A CA 1
ATOM 2415 C C . SER A 1 303 ? -0.440 1.334 -5.369 1.00 89.50 303 SER A C 1
ATOM 2417 O O . SER A 1 303 ? 0.756 1.051 -5.412 1.00 89.50 303 SER A O 1
ATOM 2419 N N . GLY A 1 304 ? -1.332 0.532 -4.781 1.00 94.69 304 GLY A N 1
ATOM 2420 C CA . GLY A 1 304 ? -0.946 -0.639 -3.995 1.00 94.69 304 GLY A CA 1
ATOM 2421 C C . GLY A 1 304 ? -1.777 -0.770 -2.735 1.00 94.69 304 GLY A C 1
ATOM 2422 O O . GLY A 1 304 ? -2.984 -0.968 -2.815 1.00 94.69 304 GLY A O 1
ATOM 2423 N N . ILE A 1 305 ? -1.121 -0.695 -1.585 1.00 96.81 305 ILE A N 1
ATOM 2424 C CA . ILE A 1 305 ? -1.757 -0.732 -0.268 1.00 96.81 305 ILE A CA 1
ATOM 2425 C C . ILE A 1 305 ? -1.448 0.564 0.468 1.00 96.81 305 ILE A C 1
ATOM 2427 O O . ILE A 1 305 ? -0.365 1.103 0.277 1.00 96.81 305 ILE A O 1
ATOM 2431 N N . ASN A 1 306 ? -2.335 1.011 1.354 1.00 96.62 306 ASN A N 1
ATOM 2432 C CA . ASN A 1 306 ? -2.006 2.052 2.326 1.00 96.62 306 ASN A CA 1
ATOM 2433 C C . ASN A 1 306 ? -2.047 1.452 3.739 1.00 96.62 306 ASN A C 1
ATOM 2435 O O . ASN A 1 306 ? -3.090 0.991 4.202 1.00 96.62 306 ASN A O 1
ATOM 2439 N N . SER A 1 307 ? -0.897 1.454 4.415 1.00 97.25 307 SER A N 1
ATOM 2440 C CA . SER A 1 307 ? -0.691 0.896 5.759 1.00 97.25 307 SER A CA 1
ATOM 2441 C C . SER A 1 307 ? -0.864 1.925 6.881 1.00 97.25 307 SER A C 1
ATOM 2443 O O . SER A 1 307 ? -0.390 1.713 7.996 1.00 97.25 307 SER A O 1
ATOM 2445 N N . GLY A 1 308 ? -1.517 3.055 6.613 1.00 97.19 308 GLY A N 1
ATOM 2446 C CA . GLY A 1 308 ? -1.942 3.968 7.672 1.00 97.19 308 GLY A CA 1
ATOM 2447 C C . GLY A 1 308 ? -3.127 3.455 8.473 1.00 97.19 308 GLY A C 1
ATOM 2448 O O . GLY A 1 308 ? -3.327 3.859 9.612 1.00 97.19 308 GLY A O 1
ATOM 2449 N N . VAL A 1 309 ? -3.851 2.478 7.925 1.00 98.50 309 VAL A N 1
ATOM 2450 C CA . VAL A 1 309 ? -4.842 1.687 8.649 1.00 98.50 309 VAL A CA 1
ATOM 2451 C C . VAL A 1 309 ? -4.684 0.228 8.247 1.00 98.50 309 VAL A C 1
ATOM 2453 O O . VAL A 1 309 ? -4.818 -0.119 7.070 1.00 98.50 309 VAL A O 1
ATOM 2456 N N . PHE A 1 310 ? -4.399 -0.639 9.213 1.00 98.75 310 PHE A N 1
ATOM 2457 C CA . PHE A 1 310 ? -4.329 -2.082 8.984 1.00 98.75 310 PHE A CA 1
ATOM 2458 C C . PHE A 1 310 ? -4.746 -2.865 10.225 1.00 98.75 310 PHE A C 1
ATOM 2460 O O . PHE A 1 310 ? -4.682 -2.360 11.346 1.00 98.75 310 PHE A O 1
ATOM 2467 N N . LEU A 1 311 ? -5.139 -4.122 10.016 1.00 98.75 311 LEU A N 1
ATOM 2468 C CA . LEU A 1 311 ? -5.401 -5.069 11.090 1.00 98.75 311 LEU A CA 1
ATOM 2469 C C . LEU A 1 311 ? -4.473 -6.270 11.015 1.00 98.75 311 LEU A C 1
ATOM 2471 O O . LEU A 1 311 ? -4.163 -6.764 9.930 1.00 98.75 311 LEU A O 1
ATOM 2475 N N . VAL A 1 312 ? -4.090 -6.788 12.177 1.00 98.62 312 VAL A N 1
ATOM 2476 C CA . VAL A 1 312 ? -3.290 -8.010 12.292 1.00 98.62 312 VAL A CA 1
ATOM 2477 C C . VAL A 1 312 ? -3.906 -8.925 13.325 1.00 98.62 312 VAL A C 1
ATOM 2479 O O . VAL A 1 312 ? -4.237 -8.501 14.430 1.00 98.62 312 VAL A O 1
ATOM 2482 N N . ARG A 1 313 ? -4.054 -10.197 12.975 1.00 97.94 313 ARG A N 1
ATOM 2483 C CA . ARG A 1 313 ? -4.596 -11.203 13.883 1.00 97.94 313 ARG A CA 1
ATOM 2484 C C . ARG A 1 313 ? -3.519 -11.680 14.859 1.00 97.94 313 ARG A C 1
ATOM 2486 O O . ARG A 1 313 ? -2.456 -12.129 14.425 1.00 97.94 313 ARG A O 1
ATOM 2493 N N . GLY A 1 314 ? -3.813 -11.672 16.161 1.00 95.69 314 GLY A N 1
ATOM 2494 C CA . GLY A 1 314 ? -2.913 -12.197 17.204 1.00 95.69 314 GLY A CA 1
ATOM 2495 C C . GLY A 1 314 ? -3.139 -13.662 17.595 1.00 95.69 314 GLY A C 1
ATOM 2496 O O . GLY A 1 314 ? -2.444 -14.182 18.465 1.00 95.69 314 GLY A O 1
ATOM 2497 N N . GLY A 1 315 ? -4.074 -14.349 16.932 1.00 84.31 315 GLY A N 1
ATOM 2498 C CA . GLY A 1 315 ? -4.459 -15.739 17.199 1.00 84.31 315 GLY A CA 1
ATOM 2499 C C . GLY A 1 315 ? -3.324 -16.780 17.147 1.00 84.31 315 GLY A C 1
ATOM 2500 O O . GLY A 1 315 ? -2.201 -16.522 16.714 1.00 84.31 315 GLY A O 1
ATOM 2501 N N . ALA A 1 316 ? -3.643 -18.009 17.571 1.00 79.31 316 ALA A N 1
ATOM 2502 C CA . ALA A 1 316 ? -2.676 -19.072 17.884 1.00 79.31 316 ALA A CA 1
ATOM 2503 C C . ALA A 1 316 ? -1.671 -19.424 16.767 1.00 79.31 316 ALA A C 1
ATOM 2505 O O . ALA A 1 316 ? -0.550 -19.830 17.066 1.00 79.31 316 ALA A O 1
ATOM 2506 N N . GLU A 1 317 ? -2.032 -19.260 15.490 1.00 86.94 317 GLU A N 1
ATOM 2507 C CA . GLU A 1 317 ? -1.120 -19.539 14.371 1.00 86.94 317 GLU A CA 1
ATOM 2508 C C . GLU A 1 317 ? 0.016 -18.515 14.232 1.00 86.94 317 GLU A C 1
ATOM 2510 O O . GLU A 1 317 ? 1.001 -18.800 13.542 1.00 86.94 317 GLU A O 1
ATOM 2515 N N . ARG A 1 318 ? -0.109 -17.334 14.861 1.00 92.75 318 ARG A N 1
ATOM 2516 C CA . ARG A 1 318 ? 0.866 -16.228 14.846 1.00 92.75 318 ARG A CA 1
ATOM 2517 C C . ARG A 1 318 ? 1.400 -15.889 13.447 1.00 92.75 318 ARG A C 1
ATOM 2519 O O . ARG A 1 318 ? 2.549 -15.478 13.299 1.00 92.75 318 ARG A O 1
ATOM 2526 N N . ARG A 1 319 ? 0.597 -16.099 12.397 1.00 95.81 319 ARG A N 1
ATOM 2527 C CA . ARG A 1 319 ? 1.029 -15.868 11.013 1.00 95.81 319 ARG A CA 1
ATOM 2528 C C . ARG A 1 319 ? 1.146 -14.380 10.709 1.00 95.81 319 ARG A C 1
ATOM 2530 O O . ARG A 1 319 ? 2.139 -13.993 10.112 1.00 95.81 319 ARG A O 1
ATOM 2537 N N . GLY A 1 320 ? 0.213 -13.564 11.205 1.00 97.31 320 GLY A N 1
ATOM 2538 C CA . GLY A 1 320 ? 0.300 -12.104 11.113 1.00 97.31 320 GLY A CA 1
ATOM 2539 C C . GLY A 1 320 ? 1.576 -11.557 11.761 1.00 97.31 320 GLY A C 1
ATOM 2540 O O . GLY A 1 320 ? 2.285 -10.772 11.142 1.00 97.31 320 GLY A O 1
ATOM 2541 N N . LEU A 1 321 ? 1.935 -12.054 12.953 1.00 98.25 321 LEU A N 1
ATOM 2542 C CA . LEU A 1 321 ? 3.203 -11.715 13.610 1.00 98.25 321 LEU A CA 1
ATOM 2543 C C . LEU A 1 321 ? 4.418 -12.082 12.741 1.00 98.25 321 LEU A C 1
ATOM 2545 O O . LEU A 1 321 ? 5.255 -11.220 12.497 1.00 98.25 321 LEU A O 1
ATOM 2549 N N . ARG A 1 322 ? 4.500 -13.326 12.244 1.00 98.12 322 ARG A N 1
ATOM 2550 C CA . ARG A 1 322 ? 5.617 -13.748 11.378 1.00 98.12 322 ARG A CA 1
ATOM 2551 C C . ARG A 1 322 ? 5.724 -12.892 10.119 1.00 98.12 322 ARG A C 1
ATOM 2553 O O . ARG A 1 322 ? 6.819 -12.475 9.769 1.00 98.12 322 ARG A O 1
ATOM 2560 N N . PHE A 1 323 ? 4.594 -12.595 9.478 1.00 98.19 323 PHE A N 1
ATOM 2561 C CA . PHE A 1 323 ? 4.546 -11.720 8.309 1.00 98.19 323 PHE A CA 1
ATOM 2562 C C . PHE A 1 323 ? 5.165 -10.346 8.611 1.00 98.19 323 PHE A C 1
ATOM 2564 O O . PHE A 1 323 ? 6.013 -9.883 7.851 1.00 98.19 323 PHE A O 1
ATOM 2571 N N . LEU A 1 324 ? 4.804 -9.714 9.736 1.00 98.38 324 LEU A N 1
ATOM 2572 C CA . LEU A 1 324 ? 5.390 -8.430 10.131 1.00 98.38 324 LEU A CA 1
ATOM 2573 C C . LEU A 1 324 ? 6.886 -8.537 10.453 1.00 98.38 324 LEU A C 1
ATOM 2575 O O . LEU A 1 324 ? 7.656 -7.668 10.053 1.00 98.38 324 LEU A O 1
ATOM 2579 N N . GLU A 1 325 ? 7.308 -9.589 11.161 1.00 97.81 325 GLU A N 1
ATOM 2580 C CA . GLU A 1 325 ? 8.720 -9.826 11.488 1.00 97.81 325 GLU A CA 1
ATOM 2581 C C . GLU A 1 325 ? 9.573 -9.995 10.223 1.00 97.81 325 GLU A C 1
ATOM 2583 O O . GLU A 1 325 ? 10.670 -9.442 10.138 1.00 97.81 325 GLU A O 1
ATOM 2588 N N . GLU A 1 326 ? 9.065 -10.723 9.227 1.00 97.12 326 GLU A N 1
ATOM 2589 C CA . GLU A 1 326 ? 9.726 -10.914 7.934 1.00 97.12 326 GLU A CA 1
ATOM 2590 C C . GLU A 1 326 ? 9.700 -9.636 7.085 1.00 97.12 326 GLU A C 1
ATOM 2592 O O . GLU A 1 326 ? 10.718 -9.274 6.492 1.00 97.12 326 GLU A O 1
ATOM 2597 N N . ALA A 1 327 ? 8.584 -8.898 7.076 1.00 96.88 327 ALA A N 1
ATOM 2598 C CA . ALA A 1 327 ? 8.505 -7.596 6.419 1.00 96.88 327 ALA A CA 1
ATOM 2599 C C . ALA A 1 327 ? 9.517 -6.609 7.023 1.00 96.88 327 ALA A C 1
ATOM 2601 O O . ALA A 1 327 ? 10.216 -5.929 6.277 1.00 96.88 327 ALA A O 1
ATOM 2602 N N . MET A 1 328 ? 9.682 -6.584 8.350 1.00 96.19 328 MET A N 1
ATOM 2603 C CA . MET A 1 328 ? 10.669 -5.746 9.049 1.00 96.19 328 MET A CA 1
ATOM 2604 C C . MET A 1 328 ? 12.123 -6.056 8.675 1.00 96.19 328 MET A C 1
ATOM 2606 O O . MET A 1 328 ? 12.979 -5.172 8.743 1.00 96.19 32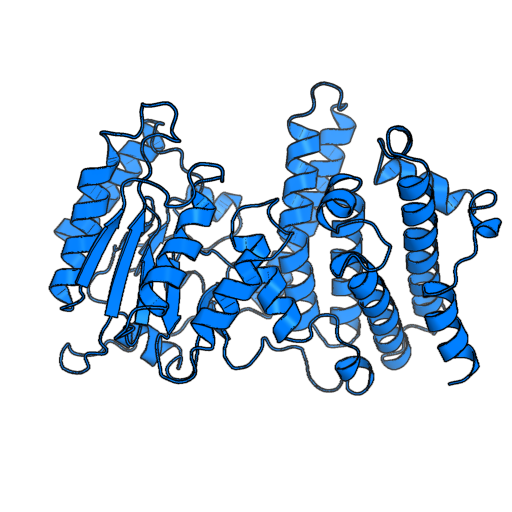8 MET A O 1
ATOM 2610 N N . GLN A 1 329 ? 12.408 -7.281 8.231 1.00 94.12 329 GLN A N 1
ATOM 2611 C CA . GLN A 1 329 ? 13.718 -7.685 7.709 1.00 94.12 329 GLN A CA 1
ATOM 2612 C C . GLN A 1 329 ? 13.919 -7.306 6.236 1.00 94.12 329 GLN A C 1
ATOM 2614 O O . GLN A 1 329 ? 14.984 -7.558 5.674 1.00 94.12 329 GLN A O 1
ATOM 2619 N N . SER A 1 330 ? 12.907 -6.727 5.588 1.00 91.25 330 SER A N 1
ATOM 2620 C CA . SER A 1 330 ? 13.012 -6.309 4.201 1.00 91.25 330 SER A CA 1
ATOM 2621 C C . SER A 1 330 ? 13.984 -5.148 4.040 1.00 91.25 330 SER A C 1
ATOM 2623 O O . SER A 1 330 ? 13.904 -4.126 4.722 1.00 91.25 330 SER A O 1
ATOM 2625 N N . ASP A 1 331 ? 14.833 -5.284 3.029 1.00 88.38 331 ASP A N 1
ATOM 2626 C CA . ASP A 1 331 ? 15.674 -4.209 2.526 1.00 88.38 331 ASP A CA 1
ATOM 2627 C C . ASP A 1 331 ? 14.860 -3.132 1.775 1.00 88.38 331 ASP A C 1
ATOM 2629 O O . ASP A 1 331 ? 15.365 -2.042 1.515 1.00 88.38 331 ASP A O 1
ATOM 2633 N N . TRP A 1 332 ? 13.602 -3.395 1.394 1.00 90.06 332 TRP A N 1
ATOM 2634 C CA . TRP A 1 332 ? 12.756 -2.467 0.630 1.00 90.06 332 TRP A CA 1
ATOM 2635 C C . TRP A 1 332 ? 12.225 -1.325 1.504 1.00 90.06 332 TRP A C 1
ATOM 2637 O O . TRP A 1 332 ? 11.027 -1.205 1.711 1.00 90.06 332 TRP A O 1
ATOM 2647 N N . ARG A 1 333 ? 13.125 -0.474 1.999 1.00 88.88 333 ARG A N 1
ATOM 2648 C CA . ARG A 1 333 ? 12.838 0.640 2.917 1.00 88.88 333 ARG A CA 1
ATOM 2649 C C . ARG A 1 333 ? 12.914 2.015 2.244 1.00 88.88 333 ARG A C 1
ATOM 2651 O O . ARG A 1 333 ? 13.367 2.976 2.846 1.00 88.88 333 ARG A O 1
ATOM 2658 N N . PHE A 1 334 ? 12.570 2.111 0.958 1.00 83.38 334 PHE A N 1
ATOM 2659 C CA . PHE A 1 334 ? 12.825 3.319 0.150 1.00 83.38 334 PHE A CA 1
ATOM 2660 C C . PHE A 1 334 ? 11.572 4.155 -0.167 1.00 83.38 334 PHE A C 1
ATOM 2662 O O . PHE A 1 334 ? 11.711 5.267 -0.671 1.00 83.38 334 PHE A O 1
ATOM 2669 N N . VAL A 1 335 ? 10.365 3.649 0.118 1.00 82.50 335 VAL A N 1
ATOM 2670 C CA . VAL A 1 335 ? 9.114 4.433 0.139 1.00 82.50 335 VAL A CA 1
ATOM 2671 C C . VAL A 1 335 ? 8.248 3.907 1.281 1.00 82.50 335 VAL A C 1
ATOM 2673 O O . VAL A 1 335 ? 7.466 2.970 1.094 1.00 82.50 335 VAL A O 1
ATOM 2676 N N . TRP A 1 336 ? 8.439 4.498 2.461 1.00 88.25 336 TRP A N 1
ATOM 2677 C CA . TRP A 1 336 ? 7.723 4.173 3.700 1.00 88.25 336 TRP A CA 1
ATOM 2678 C C . TRP A 1 336 ? 7.714 2.669 4.042 1.00 88.25 336 TRP A C 1
ATOM 2680 O O . TRP A 1 336 ? 8.440 1.867 3.457 1.00 88.25 336 TRP A O 1
ATOM 2690 N N . ASP A 1 337 ? 6.905 2.266 5.015 1.00 92.50 337 ASP A N 1
ATOM 2691 C CA . ASP A 1 337 ? 6.742 0.869 5.433 1.00 92.50 337 ASP A CA 1
ATOM 2692 C C . ASP A 1 337 ? 5.918 0.030 4.431 1.00 92.50 337 ASP A C 1
ATOM 2694 O O . ASP A 1 337 ? 6.076 -1.189 4.339 1.00 92.50 337 ASP A O 1
ATOM 2698 N N . GLN A 1 338 ? 5.087 0.681 3.608 1.00 93.25 338 GLN A N 1
ATOM 2699 C CA . GLN A 1 338 ? 4.246 0.031 2.593 1.00 93.25 338 GLN A CA 1
ATOM 2700 C C . GLN A 1 338 ? 5.058 -0.809 1.600 1.00 93.25 338 GLN A C 1
ATOM 2702 O O . GLN A 1 338 ? 4.610 -1.874 1.175 1.00 93.25 338 GLN A O 1
ATOM 2707 N N . THR A 1 339 ? 6.265 -0.360 1.238 1.00 93.00 339 THR A N 1
ATOM 2708 C CA . THR A 1 339 ? 7.140 -1.112 0.324 1.00 93.00 339 THR A CA 1
ATOM 2709 C C . THR A 1 339 ? 7.626 -2.426 0.923 1.00 93.00 339 THR A C 1
ATOM 2711 O O . THR A 1 339 ? 7.687 -3.428 0.206 1.00 93.00 339 THR A O 1
ATOM 2714 N N . MET A 1 340 ? 7.894 -2.452 2.228 1.00 95.25 340 MET A N 1
ATOM 2715 C CA . MET A 1 340 ? 8.297 -3.652 2.962 1.00 95.25 340 MET A CA 1
ATOM 2716 C C . MET A 1 340 ? 7.145 -4.659 3.016 1.00 95.25 340 MET A C 1
ATOM 2718 O O . MET A 1 340 ? 7.312 -5.827 2.658 1.00 95.25 340 MET A O 1
ATOM 2722 N N . LEU A 1 341 ? 5.953 -4.180 3.386 1.00 97.25 341 LEU A N 1
ATOM 2723 C CA . LEU A 1 341 ? 4.737 -4.989 3.471 1.00 97.25 341 LEU A CA 1
ATOM 2724 C C . LEU A 1 341 ? 4.352 -5.570 2.105 1.00 97.25 341 LEU A C 1
ATOM 2726 O O . LEU A 1 341 ? 4.168 -6.779 1.975 1.00 97.25 341 LEU A O 1
ATOM 2730 N N . LEU A 1 342 ? 4.287 -4.736 1.063 1.00 95.69 342 LEU A N 1
ATOM 2731 C CA . LEU A 1 342 ? 3.887 -5.166 -0.278 1.00 95.69 342 LEU A CA 1
ATOM 2732 C C . LEU A 1 342 ? 4.893 -6.152 -0.891 1.00 95.69 342 LEU A C 1
ATOM 2734 O O . LEU A 1 3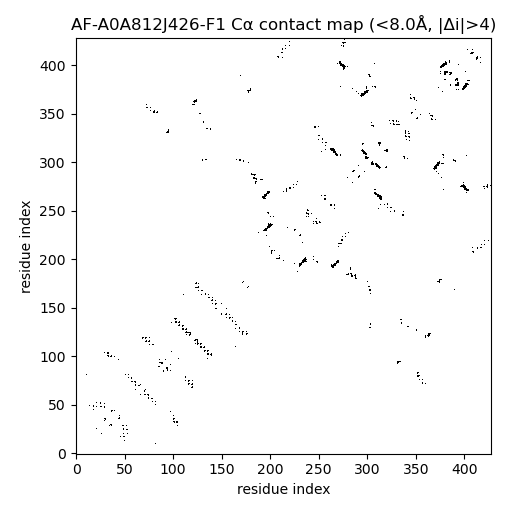42 ? 4.500 -7.106 -1.568 1.00 95.69 342 LEU A O 1
ATOM 2738 N N . GLN A 1 343 ? 6.191 -5.966 -0.633 1.00 94.69 343 GLN A N 1
ATOM 2739 C CA . GLN A 1 343 ? 7.214 -6.915 -1.066 1.00 94.69 343 GLN A CA 1
ATOM 2740 C C . GLN A 1 343 ? 7.058 -8.268 -0.362 1.00 94.69 343 GLN A C 1
ATOM 2742 O O . GLN A 1 343 ? 7.117 -9.306 -1.028 1.00 94.69 343 GLN A O 1
ATOM 2747 N N . GLN A 1 344 ? 6.835 -8.276 0.954 1.00 96.56 344 GLN A N 1
ATOM 2748 C CA . GLN A 1 344 ? 6.619 -9.518 1.692 1.00 96.56 344 GLN A CA 1
ATOM 2749 C C . GLN A 1 344 ? 5.333 -10.222 1.232 1.00 96.56 344 GLN A C 1
ATOM 2751 O O . GLN A 1 344 ? 5.349 -11.424 0.963 1.00 96.56 344 GLN A O 1
ATOM 2756 N N . MET A 1 345 ? 4.252 -9.472 0.992 1.00 97.44 345 MET A N 1
ATOM 2757 C CA . MET A 1 345 ? 3.025 -10.012 0.400 1.00 97.44 345 MET A CA 1
ATOM 2758 C C . MET A 1 345 ? 3.282 -10.667 -0.961 1.00 97.44 345 MET A C 1
ATOM 2760 O O . MET A 1 345 ? 2.772 -11.756 -1.239 1.00 97.44 345 MET A O 1
ATOM 2764 N N . ALA A 1 346 ? 4.089 -10.034 -1.818 1.00 95.31 346 ALA A N 1
ATOM 2765 C CA . ALA A 1 346 ? 4.449 -10.568 -3.131 1.00 95.31 346 ALA A CA 1
ATOM 2766 C C . ALA A 1 346 ? 5.266 -11.861 -3.033 1.00 95.31 346 ALA A C 1
ATOM 2768 O O . ALA A 1 346 ? 5.076 -12.765 -3.852 1.00 95.31 346 ALA A O 1
ATOM 2769 N N . ARG A 1 347 ? 6.144 -11.968 -2.028 1.00 93.44 347 ARG A N 1
ATOM 2770 C CA . ARG A 1 347 ? 6.924 -13.180 -1.749 1.00 93.44 347 ARG A CA 1
ATOM 2771 C C . ARG A 1 347 ? 6.029 -14.333 -1.301 1.00 93.44 347 ARG A C 1
ATOM 2773 O O . ARG A 1 347 ? 6.067 -15.387 -1.928 1.00 93.44 347 ARG A O 1
ATOM 2780 N N . GLU A 1 348 ? 5.188 -14.128 -0.289 1.00 95.31 348 GLU A N 1
ATOM 2781 C CA . GLU A 1 348 ? 4.302 -15.181 0.236 1.00 95.31 348 GLU A CA 1
ATOM 2782 C C . GLU A 1 348 ? 3.203 -15.603 -0.748 1.00 95.31 348 GLU A C 1
ATOM 2784 O O . GLU A 1 348 ? 2.689 -16.719 -0.677 1.00 95.31 348 GLU A O 1
ATOM 2789 N N . SER A 1 349 ? 2.865 -14.730 -1.700 1.00 95.19 349 SER A N 1
ATOM 2790 C CA . SER A 1 349 ? 1.892 -15.012 -2.765 1.00 95.19 349 SER A CA 1
ATOM 2791 C C . SER A 1 349 ? 2.515 -15.612 -4.027 1.00 95.19 349 SER A C 1
ATOM 2793 O O . SER A 1 349 ? 1.813 -15.803 -5.017 1.00 95.19 349 SER A O 1
ATOM 2795 N N . ASP A 1 350 ? 3.826 -15.872 -4.020 1.00 93.06 350 ASP A N 1
ATOM 2796 C CA . ASP A 1 350 ? 4.581 -16.397 -5.161 1.00 93.06 350 ASP A CA 1
ATOM 2797 C C . ASP A 1 350 ? 4.401 -15.552 -6.446 1.00 93.06 350 ASP A C 1
ATOM 2799 O O . ASP A 1 350 ? 4.358 -16.081 -7.558 1.00 93.06 350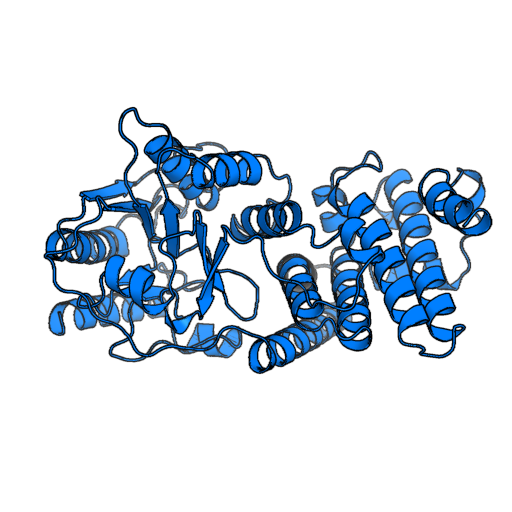 ASP A O 1
ATOM 2803 N N . LEU A 1 351 ? 4.307 -14.215 -6.316 1.00 93.38 351 LEU A N 1
ATOM 2804 C CA . LEU A 1 351 ? 4.065 -13.294 -7.445 1.00 93.38 351 LEU A CA 1
ATOM 2805 C C . LEU A 1 351 ? 5.128 -13.440 -8.551 1.00 93.38 351 LEU A C 1
ATOM 2807 O O . LEU A 1 351 ? 4.826 -13.321 -9.739 1.00 93.38 351 LEU A O 1
ATOM 2811 N N . PHE A 1 352 ? 6.368 -13.733 -8.151 1.00 89.75 352 PHE A N 1
ATOM 2812 C CA . PHE A 1 352 ? 7.524 -13.949 -9.033 1.00 89.75 352 PHE A CA 1
ATOM 2813 C C . PHE A 1 352 ? 7.844 -15.433 -9.283 1.00 89.75 352 PHE A C 1
ATOM 2815 O O . PHE A 1 352 ? 8.896 -15.773 -9.830 1.00 89.75 352 PHE A O 1
ATOM 2822 N N . GLY A 1 353 ? 6.989 -16.328 -8.804 1.00 83.00 353 GLY A N 1
ATOM 2823 C CA . GLY A 1 353 ? 7.267 -17.741 -8.644 1.00 83.00 353 GLY A CA 1
ATOM 2824 C C . GLY A 1 353 ? 7.301 -18.600 -9.890 1.00 83.00 353 GLY A C 1
ATOM 2825 O O . GLY A 1 353 ? 6.552 -18.400 -10.845 1.00 83.00 353 GLY A O 1
ATOM 2826 N N . ALA A 1 354 ? 8.114 -19.657 -9.820 1.00 64.06 354 ALA A N 1
ATOM 2827 C CA . ALA A 1 354 ? 8.206 -20.679 -10.860 1.00 64.06 354 ALA A CA 1
ATOM 2828 C C . ALA A 1 354 ? 7.020 -21.657 -10.853 1.00 64.06 354 ALA A C 1
ATOM 2830 O O . ALA A 1 354 ? 6.758 -22.276 -11.884 1.00 64.06 354 ALA A O 1
ATOM 2831 N N . THR A 1 355 ? 6.295 -21.794 -9.732 1.00 68.88 355 THR A N 1
ATOM 2832 C CA . THR A 1 355 ? 5.147 -22.720 -9.636 1.00 68.88 355 THR A CA 1
ATOM 2833 C C . THR A 1 355 ? 4.028 -22.340 -10.608 1.00 68.88 355 THR A C 1
ATOM 2835 O O . THR A 1 355 ? 3.276 -23.191 -11.071 1.00 68.88 355 THR A O 1
ATOM 2838 N N . MET A 1 356 ? 3.971 -21.068 -11.001 1.00 66.50 356 MET A N 1
ATOM 2839 C CA . MET A 1 356 ? 2.975 -20.554 -11.937 1.00 66.50 356 MET A CA 1
ATOM 2840 C C . MET A 1 356 ? 3.383 -20.726 -13.398 1.00 66.50 356 MET A C 1
ATOM 2842 O O . MET A 1 356 ? 2.525 -20.713 -14.274 1.00 66.50 356 MET A O 1
ATOM 2846 N N . CYS A 1 357 ? 4.661 -20.988 -13.681 1.00 81.00 357 CYS A N 1
ATOM 2847 C CA . CYS A 1 357 ? 5.102 -21.294 -15.039 1.00 81.00 357 CYS A CA 1
ATOM 2848 C C . CYS A 1 357 ? 4.617 -22.652 -15.551 1.00 81.00 357 CYS A C 1
ATOM 2850 O O . CYS A 1 357 ? 4.796 -22.954 -16.730 1.00 81.00 357 CYS A O 1
ATOM 2852 N N . SER A 1 358 ? 3.998 -23.460 -14.686 1.00 80.75 358 SER A N 1
ATOM 2853 C CA . SER A 1 358 ? 3.314 -24.689 -15.079 1.00 80.75 358 SER A CA 1
ATOM 2854 C C . SER A 1 358 ? 1.801 -24.547 -15.254 1.00 80.75 358 SER A C 1
ATOM 2856 O O . SER A 1 358 ? 1.207 -25.467 -15.808 1.00 80.75 358 SER A O 1
ATOM 2858 N N . ASP A 1 359 ? 1.170 -23.448 -14.821 1.00 83.75 359 ASP A N 1
ATOM 2859 C CA . ASP A 1 359 ? -0.287 -23.278 -14.927 1.00 83.75 359 ASP A CA 1
ATOM 2860 C C . ASP A 1 359 ? -0.707 -21.807 -15.102 1.00 83.75 359 ASP A C 1
ATOM 2862 O O . ASP A 1 359 ? -0.826 -21.056 -14.139 1.00 83.75 359 ASP A O 1
ATOM 2866 N N . PHE A 1 360 ? -0.990 -21.411 -16.346 1.00 85.44 360 PHE A N 1
ATOM 2867 C CA . PHE A 1 360 ? -1.546 -20.095 -16.689 1.00 85.44 360 PHE A CA 1
ATOM 2868 C C . PHE A 1 360 ? -3.081 -20.069 -16.722 1.00 85.44 360 PHE A C 1
ATOM 2870 O O . PHE A 1 360 ? -3.667 -19.042 -17.060 1.00 85.44 360 PHE A O 1
ATOM 2877 N N . SER A 1 361 ? -3.756 -21.173 -16.376 1.00 85.75 361 SER A N 1
ATOM 2878 C CA . SER A 1 361 ? -5.224 -21.251 -16.427 1.00 85.75 361 SER A CA 1
ATOM 2879 C C . SER A 1 361 ? -5.913 -20.458 -15.314 1.00 85.75 361 SER A C 1
ATOM 2881 O O . SER A 1 361 ? -7.110 -20.180 -15.396 1.00 85.75 361 SER A O 1
ATOM 2883 N N . ARG A 1 362 ? -5.171 -20.083 -14.266 1.00 90.50 362 ARG A N 1
ATOM 2884 C CA . ARG A 1 362 ? -5.679 -19.348 -13.104 1.00 90.50 362 ARG A CA 1
ATOM 2885 C C . ARG A 1 362 ? -4.964 -18.019 -12.970 1.00 90.50 362 ARG A C 1
ATOM 2887 O O . ARG A 1 362 ? -3.743 -18.008 -12.860 1.00 90.50 362 ARG A O 1
ATOM 2894 N N . ASP A 1 363 ? -5.723 -16.927 -12.949 1.00 93.44 363 ASP A N 1
ATOM 2895 C CA . ASP A 1 363 ? -5.176 -15.601 -12.650 1.00 93.44 363 ASP A CA 1
ATOM 2896 C C . ASP A 1 363 ? -4.614 -15.545 -11.219 1.00 93.44 363 ASP A C 1
ATOM 2898 O O . ASP A 1 363 ? -5.042 -16.291 -10.328 1.00 93.44 363 ASP A O 1
ATOM 2902 N N . PHE A 1 364 ? -3.671 -14.636 -10.999 1.00 94.81 364 PHE A N 1
ATOM 2903 C CA . PHE A 1 364 ? -3.027 -14.411 -9.713 1.00 94.81 364 PHE A CA 1
ATOM 2904 C C . PHE A 1 364 ? -4.024 -14.023 -8.619 1.00 94.81 364 PHE A C 1
ATOM 2906 O O . PHE A 1 364 ? -5.001 -13.292 -8.828 1.00 94.81 364 PHE A O 1
ATOM 2913 N N . ARG A 1 365 ? -3.724 -14.499 -7.411 1.00 95.56 365 ARG A N 1
ATOM 2914 C CA . ARG A 1 365 ? -4.372 -14.106 -6.167 1.00 95.56 365 ARG A CA 1
ATOM 2915 C C . ARG A 1 365 ? -3.294 -13.954 -5.107 1.00 95.56 365 ARG A C 1
ATOM 2917 O O . ARG A 1 365 ? -2.379 -14.772 -5.049 1.00 95.56 365 ARG A O 1
ATOM 2924 N N . TRP A 1 366 ? -3.451 -12.948 -4.259 1.00 96.75 366 TRP A N 1
ATOM 2925 C CA . TRP A 1 366 ? -2.676 -12.849 -3.031 1.00 96.75 366 TRP A CA 1
ATOM 2926 C C . TRP A 1 366 ? -2.870 -14.102 -2.170 1.00 96.75 366 TRP A C 1
ATOM 2928 O O . TRP A 1 366 ? -3.896 -14.787 -2.275 1.00 96.75 366 TRP A O 1
ATOM 2938 N N . ALA A 1 367 ? -1.876 -14.410 -1.338 1.00 96.94 367 ALA A N 1
ATOM 2939 C CA . ALA A 1 367 ? -1.918 -15.553 -0.443 1.00 96.94 367 ALA A CA 1
ATOM 2940 C C . ALA A 1 367 ? -3.210 -15.515 0.399 1.00 96.94 367 ALA A C 1
ATOM 2942 O O . ALA A 1 367 ? -3.610 -14.439 0.847 1.00 96.94 367 ALA A O 1
ATOM 2943 N N . PRO A 1 368 ? -3.873 -16.661 0.650 1.00 97.31 368 PRO A N 1
ATOM 2944 C CA . PRO A 1 368 ? -5.217 -16.678 1.235 1.00 97.31 368 PRO A CA 1
ATOM 2945 C C . PRO A 1 368 ? -5.356 -16.026 2.613 1.00 97.31 368 PRO A C 1
ATOM 2947 O O . PRO A 1 368 ? -6.478 -15.740 3.021 1.00 97.31 368 PRO A O 1
ATOM 2950 N N . HIS A 1 369 ? -4.246 -15.828 3.325 1.00 97.31 369 HIS A N 1
ATOM 2951 C CA . HIS A 1 369 ? -4.218 -15.210 4.644 1.00 97.31 369 HIS A CA 1
ATOM 2952 C C . HIS A 1 369 ? -4.152 -13.672 4.597 1.00 97.31 369 HIS A C 1
ATOM 2954 O O . HIS A 1 369 ? -4.330 -13.031 5.630 1.00 97.31 369 HIS A O 1
ATOM 2960 N N . PHE A 1 370 ? -3.946 -13.070 3.422 1.00 98.25 370 PHE A N 1
ATOM 2961 C CA . PHE A 1 370 ? -4.077 -11.628 3.230 1.00 98.25 370 PHE A CA 1
ATOM 2962 C C . PHE A 1 370 ? -5.538 -11.254 2.971 1.00 98.25 370 PHE A C 1
ATOM 2964 O O . PHE A 1 370 ? -6.203 -11.814 2.095 1.00 98.25 370 PHE A O 1
ATOM 2971 N N . GLY A 1 371 ? -6.038 -10.293 3.737 1.00 98.25 371 GLY A N 1
ATOM 2972 C CA . GLY A 1 371 ? -7.317 -9.637 3.525 1.00 98.25 371 GLY A CA 1
ATOM 2973 C C . GLY A 1 371 ? -7.103 -8.282 2.872 1.00 98.25 371 GLY A C 1
ATOM 2974 O O . GLY A 1 371 ? -6.600 -7.365 3.506 1.00 98.25 371 GLY A O 1
ATOM 2975 N N . LEU A 1 372 ? -7.497 -8.132 1.614 1.00 98.38 372 LEU A N 1
ATOM 2976 C CA . LEU A 1 372 ? -7.531 -6.816 0.989 1.00 98.38 372 LEU A CA 1
ATOM 2977 C C . LEU A 1 372 ? -8.967 -6.317 0.937 1.00 98.38 372 LEU A C 1
ATOM 2979 O O . LEU A 1 372 ? -9.878 -7.070 0.582 1.00 98.38 372 LEU A O 1
ATOM 2983 N N . VAL A 1 373 ? -9.149 -5.048 1.280 1.00 98.50 373 VAL A N 1
ATOM 2984 C CA . VAL A 1 373 ? -10.427 -4.336 1.183 1.00 98.50 373 VAL A CA 1
ATOM 2985 C C . VAL A 1 373 ? -10.269 -3.129 0.260 1.00 98.50 373 VAL A C 1
ATOM 2987 O O . VAL A 1 373 ? -9.165 -2.591 0.178 1.00 98.50 373 VAL A O 1
ATOM 2990 N N . PRO A 1 374 ? -11.321 -2.699 -0.458 1.00 97.94 374 PRO A N 1
ATOM 2991 C CA . PRO A 1 374 ? -11.250 -1.463 -1.227 1.00 97.94 374 PRO A CA 1
ATOM 2992 C C . PRO A 1 374 ? -10.939 -0.292 -0.293 1.00 97.94 374 PRO A C 1
ATOM 2994 O O . PRO A 1 374 ? -11.321 -0.309 0.878 1.00 97.94 374 PRO A O 1
ATOM 2997 N N . GLN A 1 375 ? -10.283 0.742 -0.812 1.00 97.06 375 GLN A N 1
ATOM 2998 C CA . GLN A 1 375 ? -9.921 1.934 -0.046 1.00 97.06 375 GLN A CA 1
ATOM 2999 C C . GLN A 1 375 ? -11.090 2.526 0.764 1.00 97.06 375 GLN A C 1
ATOM 3001 O O . GLN A 1 375 ? -10.923 2.873 1.934 1.00 97.06 375 GLN A O 1
ATOM 3006 N N . HIS A 1 376 ? -12.289 2.543 0.172 1.00 96.44 376 HIS A N 1
ATOM 3007 C CA . HIS A 1 376 ? -13.535 3.006 0.791 1.00 96.44 376 HIS A CA 1
ATOM 3008 C C . HIS A 1 376 ? -13.909 2.268 2.088 1.00 96.44 376 HIS A C 1
ATOM 3010 O O . HIS A 1 376 ? -14.676 2.775 2.907 1.00 96.44 376 HIS A O 1
ATOM 3016 N N . ALA A 1 377 ? -13.373 1.068 2.306 1.00 98.00 377 ALA A N 1
ATOM 3017 C CA . ALA A 1 377 ? -13.659 0.307 3.506 1.00 98.00 377 ALA A CA 1
ATOM 3018 C C . ALA A 1 377 ? -13.008 0.912 4.755 1.00 98.00 377 ALA A C 1
ATOM 3020 O O . ALA A 1 377 ? -13.648 0.897 5.796 1.00 98.00 377 ALA A O 1
ATOM 3021 N N . MET A 1 378 ? -11.762 1.404 4.699 1.00 96.62 378 MET A N 1
ATOM 3022 C CA . MET A 1 378 ? -11.064 1.834 5.926 1.00 96.62 378 MET A CA 1
ATOM 3023 C C . MET A 1 378 ? -9.868 2.785 5.740 1.00 96.62 378 MET A C 1
ATOM 3025 O O . MET A 1 378 ? -9.064 2.894 6.659 1.00 96.62 378 MET A O 1
ATOM 3029 N N . ASN A 1 379 ? -9.689 3.441 4.585 1.00 97.56 379 ASN A N 1
ATOM 3030 C CA . ASN A 1 379 ? -8.506 4.289 4.357 1.00 97.56 379 ASN A CA 1
ATOM 3031 C C . ASN A 1 379 ? -8.701 5.340 3.240 1.00 97.56 379 ASN A C 1
ATOM 3033 O O . ASN A 1 379 ? -7.919 5.417 2.291 1.00 97.56 379 ASN A O 1
ATOM 3037 N N . LEU A 1 380 ? -9.802 6.093 3.293 1.00 97.62 380 LEU A N 1
ATOM 3038 C CA . LEU A 1 380 ? -10.141 7.094 2.273 1.00 97.62 380 LEU A CA 1
ATOM 3039 C C . LEU A 1 380 ? -9.284 8.345 2.388 1.00 97.62 380 LEU A C 1
ATOM 3041 O O . LEU A 1 380 ? -8.801 8.648 3.469 1.00 97.62 380 LEU A O 1
ATOM 3045 N N . TYR A 1 381 ? -9.153 9.112 1.309 1.00 97.38 381 TYR A N 1
ATOM 3046 C CA . TYR A 1 381 ? -8.410 10.373 1.335 1.00 97.38 381 TYR A CA 1
ATOM 3047 C C . TYR A 1 381 ? -9.311 11.598 1.280 1.00 97.38 381 TYR A C 1
ATOM 3049 O O . TYR A 1 381 ? -10.455 11.535 0.827 1.00 97.38 381 TYR A O 1
ATOM 3057 N N . GLY A 1 382 ? -8.762 12.741 1.693 1.00 95.56 382 GLY A N 1
ATOM 3058 C CA . GLY A 1 382 ? -9.380 14.037 1.430 1.00 95.56 382 GLY A CA 1
ATOM 3059 C C . GLY A 1 382 ? -9.487 14.286 -0.077 1.00 95.56 382 GLY A C 1
ATOM 3060 O O . GLY A 1 382 ? -8.708 13.735 -0.858 1.00 95.56 382 GLY A O 1
ATOM 3061 N N . GLU A 1 383 ? -10.437 15.125 -0.494 1.00 93.75 383 GLU A N 1
ATOM 3062 C CA . GLU A 1 383 ? -10.758 15.359 -1.913 1.00 93.75 383 GLU A CA 1
ATOM 3063 C C . GLU A 1 383 ? -9.522 15.716 -2.761 1.00 93.75 383 GLU A C 1
ATOM 3065 O O . GLU A 1 383 ? -9.337 15.164 -3.846 1.00 93.75 383 GLU A O 1
ATOM 3070 N N . GLY A 1 384 ? -8.632 16.570 -2.240 1.00 92.19 384 GLY A N 1
ATOM 3071 C CA . GLY A 1 384 ? -7.394 16.967 -2.917 1.00 92.19 384 GLY A CA 1
ATOM 3072 C C . GLY A 1 384 ? -6.437 15.797 -3.172 1.00 92.19 384 GLY A C 1
ATOM 3073 O O . GLY A 1 384 ? -6.081 15.534 -4.325 1.00 92.19 384 GLY A O 1
ATOM 3074 N N . SER A 1 385 ? -6.058 15.059 -2.122 1.00 92.69 385 SER A N 1
ATOM 3075 C CA . SER A 1 385 ? -5.168 13.892 -2.237 1.00 92.69 385 SER A CA 1
ATOM 3076 C C . SER A 1 385 ? -5.797 12.785 -3.087 1.00 92.69 385 SER A C 1
ATOM 3078 O O . SER A 1 385 ? -5.124 12.197 -3.934 1.00 92.69 385 SER A O 1
ATOM 3080 N N . ALA A 1 386 ? -7.105 12.545 -2.936 1.00 94.56 386 ALA A N 1
ATOM 3081 C CA . ALA A 1 386 ? -7.840 11.585 -3.753 1.00 94.56 386 ALA A CA 1
ATOM 3082 C C . ALA A 1 386 ? -7.771 11.938 -5.245 1.00 94.56 386 ALA A C 1
ATOM 3084 O O . ALA A 1 386 ? -7.418 11.088 -6.065 1.00 94.56 386 ALA A O 1
ATOM 3085 N N . LEU A 1 387 ? -8.023 13.200 -5.606 1.00 92.62 387 LEU A N 1
ATOM 3086 C CA . LEU A 1 387 ? -7.921 13.663 -6.989 1.00 92.62 387 LEU A CA 1
ATOM 3087 C C . LEU A 1 387 ? -6.491 13.529 -7.528 1.00 92.62 387 LEU A C 1
ATOM 3089 O O . LEU A 1 387 ? -6.295 13.034 -8.640 1.00 92.62 387 LEU A O 1
ATOM 3093 N N . GLN A 1 388 ? -5.494 13.948 -6.745 1.00 90.00 388 GLN A N 1
ATOM 3094 C CA . GLN A 1 388 ? -4.092 13.929 -7.159 1.00 90.00 388 GLN A CA 1
ATOM 3095 C C . GLN A 1 388 ? -3.576 12.504 -7.390 1.00 90.00 388 GLN A C 1
ATOM 3097 O O . GLN A 1 388 ? -2.808 12.271 -8.327 1.00 90.00 388 GLN A O 1
ATOM 3102 N N . TRP A 1 389 ? -3.979 11.553 -6.549 1.00 89.88 389 TRP A N 1
ATOM 3103 C CA . TRP A 1 389 ? -3.489 10.173 -6.600 1.00 89.88 389 TRP A CA 1
ATOM 3104 C C . TRP A 1 389 ? -4.428 9.233 -7.366 1.00 89.88 389 TRP A C 1
ATOM 3106 O O . TRP A 1 389 ? -4.118 8.056 -7.546 1.00 89.88 389 TRP A O 1
ATOM 3116 N N . GLY A 1 390 ? -5.555 9.748 -7.874 1.00 90.62 390 GLY A N 1
ATOM 3117 C CA . GLY A 1 390 ? -6.579 8.944 -8.541 1.00 90.62 390 GLY A CA 1
ATOM 3118 C C . GLY A 1 390 ? -7.225 7.925 -7.603 1.00 90.62 390 GLY A C 1
ATOM 3119 O O . GLY A 1 390 ? -7.591 6.840 -8.049 1.00 90.62 390 GLY A O 1
ATOM 3120 N N . ALA A 1 391 ? -7.302 8.265 -6.320 1.00 94.44 391 ALA A N 1
ATOM 3121 C CA . ALA A 1 391 ? -7.833 7.444 -5.247 1.00 94.44 391 ALA A CA 1
ATOM 3122 C C . ALA A 1 391 ? -9.301 7.809 -4.953 1.00 94.44 391 ALA A C 1
ATOM 3124 O O . ALA A 1 391 ? -9.891 8.681 -5.594 1.00 94.44 391 ALA A O 1
ATOM 3125 N N . SER A 1 392 ? -9.899 7.132 -3.978 1.00 95.06 392 SER A N 1
ATOM 3126 C CA . SER A 1 392 ? -11.272 7.388 -3.541 1.00 95.06 392 SER A CA 1
ATOM 3127 C C . SER A 1 392 ? -11.311 8.532 -2.527 1.00 95.06 392 SER A C 1
ATOM 3129 O O . SER A 1 392 ? -10.588 8.516 -1.527 1.00 95.06 392 SER A O 1
ATOM 3131 N N . ALA A 1 393 ? -12.158 9.525 -2.799 1.00 96.81 393 ALA A N 1
ATOM 3132 C CA . ALA A 1 393 ? -12.391 10.650 -1.904 1.00 96.81 393 ALA A CA 1
ATOM 3133 C C . ALA A 1 393 ? -13.396 10.270 -0.817 1.00 96.81 393 ALA A C 1
ATOM 3135 O O . ALA A 1 393 ? -14.408 9.624 -1.095 1.00 96.81 393 ALA A O 1
ATOM 3136 N N . TRP A 1 394 ? -13.117 10.703 0.405 1.00 97.75 394 TRP A N 1
ATOM 3137 C CA . TRP A 1 394 ? -14.027 10.592 1.532 1.00 97.75 394 TRP A CA 1
ATOM 3138 C C . TRP A 1 394 ? -15.303 11.410 1.314 1.00 97.75 394 TRP A C 1
ATOM 3140 O O . TRP A 1 394 ? -15.272 12.522 0.779 1.00 97.75 394 TRP A O 1
ATOM 3150 N N . LYS A 1 395 ? -16.420 10.876 1.798 1.00 96.62 395 LYS A N 1
ATOM 3151 C CA . LYS A 1 395 ? -17.710 11.555 1.937 1.00 96.62 395 LYS A CA 1
ATOM 3152 C C . LYS A 1 395 ? -18.289 11.290 3.327 1.00 96.62 395 LYS A C 1
ATOM 3154 O O . LYS A 1 395 ? -17.957 10.322 4.011 1.00 96.62 395 LYS A O 1
ATOM 3159 N N . SER A 1 396 ? -19.223 12.143 3.734 1.00 95.94 396 SER A N 1
ATOM 3160 C CA . SER A 1 396 ? -19.961 11.966 4.984 1.00 95.94 396 SER A CA 1
ATOM 3161 C C . SER A 1 396 ? -20.593 10.572 5.080 1.00 95.94 396 SER A C 1
ATOM 3163 O O . SER A 1 396 ? -21.335 10.156 4.190 1.00 95.94 396 SER A O 1
ATOM 3165 N N . GLY A 1 397 ? -20.331 9.886 6.194 1.00 94.94 397 GLY A N 1
ATOM 3166 C CA . GLY A 1 397 ? -20.810 8.528 6.467 1.00 94.94 397 GLY A CA 1
ATOM 3167 C C . GLY A 1 397 ? -19.773 7.431 6.217 1.00 94.94 397 GLY A C 1
ATOM 3168 O O . GLY A 1 397 ? -20.005 6.289 6.617 1.00 94.94 397 GLY A O 1
ATOM 3169 N N . ASP A 1 398 ? -18.627 7.755 5.623 1.00 97.38 398 ASP A N 1
ATOM 3170 C CA . ASP A 1 398 ? -17.539 6.795 5.448 1.00 97.38 398 ASP A CA 1
ATOM 3171 C C . ASP A 1 398 ? -16.797 6.503 6.760 1.00 97.38 398 ASP A C 1
ATOM 3173 O O . ASP A 1 398 ? -16.856 7.282 7.706 1.00 97.38 398 ASP A O 1
ATOM 3177 N N . PHE A 1 399 ? -16.107 5.357 6.831 1.00 98.12 399 PHE A N 1
ATOM 3178 C CA . PHE A 1 399 ? -15.525 4.857 8.081 1.00 98.12 399 PHE A CA 1
ATOM 3179 C C . PHE A 1 399 ? -14.336 5.690 8.576 1.00 98.12 399 PHE A C 1
ATOM 3181 O O . PHE A 1 399 ? -14.408 6.311 9.639 1.00 98.12 399 PHE A O 1
ATOM 3188 N N . ILE A 1 400 ? -13.237 5.693 7.821 1.00 98.56 400 ILE A N 1
ATOM 3189 C CA . ILE A 1 400 ? -11.977 6.335 8.205 1.00 98.56 400 ILE A CA 1
ATOM 3190 C C . ILE A 1 400 ? -11.505 7.227 7.062 1.00 98.56 400 ILE A C 1
ATOM 3192 O O . ILE A 1 400 ? -11.419 6.782 5.914 1.00 98.56 400 ILE A O 1
ATOM 3196 N N . LEU A 1 401 ? -11.183 8.471 7.410 1.00 98.19 401 LEU A N 1
ATOM 3197 C CA . LEU A 1 401 ? -10.476 9.411 6.554 1.00 98.19 401 LEU A CA 1
ATOM 3198 C C . LEU A 1 401 ? -9.009 9.447 6.971 1.00 98.19 401 LEU A C 1
ATOM 3200 O O . LEU A 1 401 ? -8.706 9.737 8.118 1.00 98.19 401 LEU A O 1
ATOM 3204 N N . HIS A 1 402 ? -8.109 9.254 6.026 1.00 97.69 402 HIS A N 1
ATOM 3205 C CA . HIS A 1 402 ? -6.676 9.420 6.169 1.00 97.69 402 HIS A CA 1
ATOM 3206 C C . HIS A 1 402 ? -6.232 10.667 5.404 1.00 97.69 402 HIS A C 1
ATOM 3208 O O . HIS A 1 402 ? -6.368 10.757 4.183 1.00 97.69 402 HIS A O 1
ATOM 3214 N N . LEU A 1 403 ? -5.681 11.647 6.113 1.00 96.12 403 LEU A N 1
ATOM 3215 C CA . LEU A 1 403 ? -5.144 12.876 5.526 1.00 96.12 403 LEU A CA 1
ATOM 3216 C C . LEU A 1 403 ? -3.694 12.680 5.053 1.00 96.12 403 LEU A C 1
ATOM 3218 O O . LEU A 1 403 ? -2.833 13.536 5.242 1.00 96.12 403 LEU A O 1
ATOM 3222 N N . ALA A 1 404 ? -3.456 11.554 4.372 1.00 92.69 404 ALA A N 1
ATOM 3223 C CA . ALA A 1 404 ? -2.153 11.160 3.865 1.00 92.69 404 ALA A CA 1
ATOM 3224 C C . ALA A 1 404 ? -1.568 12.242 2.950 1.00 92.69 404 ALA A C 1
ATOM 3226 O O . ALA A 1 404 ? -2.218 12.734 2.019 1.00 92.69 404 ALA A O 1
ATOM 3227 N N . GLY A 1 405 ? -0.306 12.589 3.203 1.00 88.62 405 GLY A N 1
ATOM 3228 C CA . GLY A 1 405 ? 0.405 13.616 2.444 1.00 88.62 405 GLY A CA 1
ATOM 3229 C C . GLY A 1 405 ? -0.046 15.048 2.740 1.00 88.62 405 GLY A C 1
ATOM 3230 O O . GLY A 1 405 ? 0.434 15.951 2.063 1.00 88.62 405 GLY A O 1
ATOM 3231 N N . CYS A 1 406 ? -0.918 15.265 3.732 1.00 88.25 406 CYS A N 1
ATOM 3232 C CA . CYS A 1 406 ? -1.287 16.589 4.221 1.00 88.25 406 CYS A CA 1
ATOM 3233 C C . CYS A 1 406 ? -0.340 16.981 5.368 1.00 88.25 406 CYS A C 1
ATOM 3235 O O . CYS A 1 406 ? -0.449 16.425 6.464 1.00 88.25 406 CYS A O 1
ATOM 3237 N N . PRO A 1 407 ? 0.608 17.915 5.177 1.00 86.12 407 PRO A N 1
ATOM 3238 C CA . PRO A 1 407 ? 1.499 18.317 6.254 1.00 86.12 407 PRO A CA 1
ATOM 3239 C C . PRO A 1 407 ? 0.680 19.084 7.296 1.00 86.12 407 PRO A C 1
ATOM 3241 O O . PRO A 1 407 ? 0.322 20.236 7.083 1.00 86.12 407 PRO A O 1
ATOM 3244 N N . LEU A 1 408 ? 0.382 18.469 8.443 1.00 83.69 408 LEU A N 1
ATOM 3245 C CA . LEU A 1 408 ? -0.473 19.071 9.484 1.00 83.69 408 LEU A CA 1
ATOM 3246 C C . LEU A 1 408 ? 0.131 20.331 10.134 1.00 83.69 408 LEU A C 1
ATOM 3248 O O . LEU A 1 408 ? -0.519 20.999 10.930 1.00 83.69 408 LEU A O 1
ATOM 3252 N N . THR A 1 409 ? 1.368 20.688 9.786 1.00 82.50 409 THR A N 1
ATOM 3253 C CA . THR A 1 409 ? 1.972 21.988 10.108 1.00 82.50 409 THR A CA 1
ATOM 3254 C C . THR A 1 409 ? 1.475 23.126 9.216 1.00 82.50 409 THR A C 1
ATOM 3256 O O . THR A 1 409 ? 1.657 24.294 9.554 1.00 82.50 409 THR A O 1
ATOM 3259 N N . GLU A 1 410 ? 0.902 22.813 8.054 1.00 87.56 410 GLU A N 1
ATOM 3260 C CA . GLU A 1 410 ? 0.331 23.789 7.131 1.00 87.56 410 GLU A CA 1
ATOM 3261 C C . GLU A 1 410 ? -1.100 24.128 7.552 1.00 87.56 410 GLU A C 1
ATOM 3263 O O . GLU A 1 410 ? -1.913 23.247 7.824 1.00 87.56 410 GLU A O 1
ATOM 3268 N N . SER A 1 411 ? -1.425 25.423 7.593 1.00 88.94 411 SER A N 1
ATOM 3269 C CA . SER A 1 411 ? -2.699 25.915 8.135 1.00 88.94 411 SER A CA 1
ATOM 3270 C C . SER A 1 411 ? -3.933 25.366 7.420 1.00 88.94 411 SER A C 1
ATOM 3272 O O . SER A 1 411 ? -4.968 25.194 8.051 1.00 88.94 411 SER A O 1
ATOM 3274 N N . GLU A 1 412 ? -3.835 25.107 6.116 1.00 91.00 412 GLU A N 1
ATOM 3275 C CA . GLU A 1 412 ? -4.938 24.565 5.313 1.00 91.00 412 GLU A CA 1
ATOM 3276 C C . GLU A 1 412 ? -5.221 23.098 5.665 1.00 91.00 412 GLU A C 1
ATOM 3278 O O . GLU A 1 412 ? -6.361 22.737 5.966 1.00 91.00 412 GLU A O 1
ATOM 3283 N N . CYS A 1 413 ? -4.168 22.277 5.718 1.00 90.44 413 CYS A N 1
ATOM 3284 C CA . CYS A 1 413 ? -4.244 20.892 6.176 1.00 90.44 413 CYS A CA 1
ATOM 3285 C C . CYS A 1 413 ? -4.751 20.800 7.610 1.00 90.44 413 CYS A C 1
ATOM 3287 O O . CYS A 1 413 ? -5.639 20.005 7.908 1.00 90.44 413 CYS A O 1
ATOM 3289 N N . HIS A 1 414 ? -4.210 21.640 8.489 1.00 91.25 414 HIS A N 1
ATOM 3290 C CA . HIS A 1 414 ? -4.602 21.654 9.884 1.00 91.25 414 HIS A CA 1
ATOM 3291 C C . HIS A 1 414 ? -6.071 22.061 10.072 1.00 91.25 414 HIS A C 1
ATOM 3293 O O . HIS A 1 414 ? -6.809 21.347 10.742 1.00 91.25 414 HIS A O 1
ATOM 3299 N N . GLY A 1 415 ? -6.527 23.144 9.434 1.00 93.56 415 GLY A N 1
ATOM 3300 C CA . GLY A 1 415 ? -7.929 23.564 9.524 1.00 93.56 415 GLY A CA 1
ATOM 3301 C C . GLY A 1 415 ? -8.888 22.482 9.022 1.00 93.56 415 GLY A C 1
ATOM 3302 O O . GLY A 1 415 ? -9.867 22.163 9.689 1.00 93.56 415 GLY A O 1
ATOM 3303 N N . THR A 1 416 ? -8.547 21.831 7.904 1.00 93.44 416 THR A N 1
ATOM 3304 C CA . THR A 1 416 ? -9.312 20.685 7.382 1.00 93.44 416 THR A CA 1
ATOM 3305 C C . THR A 1 416 ? -9.359 19.531 8.392 1.00 93.44 416 THR A C 1
ATOM 3307 O O . THR A 1 416 ? -10.407 18.917 8.592 1.00 93.44 416 THR A O 1
ATOM 3310 N N . PHE A 1 417 ? -8.238 19.242 9.060 1.00 94.81 417 PHE A N 1
ATOM 3311 C CA . PHE A 1 417 ? -8.151 18.217 10.101 1.00 94.81 417 PHE A CA 1
ATOM 3312 C C . PHE A 1 417 ? -9.080 18.526 11.289 1.00 94.81 417 PHE A C 1
ATOM 3314 O O . PHE A 1 417 ? -9.854 17.660 11.702 1.00 94.81 417 PHE A O 1
ATOM 3321 N N . GLU A 1 418 ? -9.052 19.760 11.807 1.00 95.56 418 GLU A N 1
ATOM 3322 C CA . GLU A 1 418 ? -9.916 20.209 12.910 1.00 95.56 418 GLU A CA 1
ATOM 3323 C C . GLU A 1 418 ? -11.402 20.145 12.541 1.00 95.56 418 GLU A C 1
ATOM 3325 O O . GLU A 1 418 ? -12.215 19.636 13.316 1.00 95.56 418 GLU A O 1
ATOM 3330 N N . GLU A 1 419 ? -11.762 20.630 11.350 1.00 95.75 419 GLU A N 1
ATOM 3331 C CA . GLU A 1 419 ? -13.142 20.639 10.862 1.00 95.75 419 GLU A CA 1
ATOM 3332 C C . GLU A 1 419 ? -13.715 19.224 10.759 1.00 95.75 419 GLU A C 1
ATOM 3334 O O . GLU A 1 419 ? -14.840 18.971 11.200 1.00 95.75 419 GLU A O 1
ATOM 3339 N N . ILE A 1 420 ? -12.938 18.279 10.225 1.00 96.44 420 ILE A N 1
ATOM 3340 C CA . ILE A 1 420 ? -13.389 16.895 10.060 1.00 96.44 420 ILE A CA 1
ATOM 3341 C C . ILE A 1 420 ? -13.452 16.171 11.403 1.00 96.44 420 ILE A C 1
ATOM 3343 O O . ILE A 1 420 ? -14.399 15.418 11.645 1.00 96.44 420 ILE A O 1
ATOM 3347 N N . ALA A 1 421 ? -12.503 16.423 12.306 1.00 96.31 421 ALA A N 1
ATOM 3348 C CA . ALA A 1 421 ? -12.567 15.881 13.656 1.00 96.31 421 ALA A CA 1
ATOM 3349 C C . ALA A 1 421 ? -13.817 16.383 14.398 1.00 96.31 421 ALA A C 1
ATOM 3351 O O . ALA A 1 421 ? -14.568 15.580 14.950 1.00 96.31 421 ALA A O 1
ATOM 3352 N N . ALA A 1 422 ? -14.096 17.689 14.342 1.00 96.38 422 ALA A N 1
ATOM 3353 C CA . ALA A 1 422 ? -15.296 18.278 14.932 1.00 96.38 422 ALA A CA 1
ATOM 3354 C C . ALA A 1 422 ? -16.584 17.725 14.300 1.00 96.38 422 ALA A C 1
ATOM 3356 O O . ALA A 1 422 ? -17.557 17.444 15.006 1.00 96.38 422 ALA A O 1
ATOM 3357 N N . TRP A 1 423 ? -16.591 17.522 12.978 1.00 96.56 423 TRP A N 1
ATOM 3358 C CA . TRP A 1 423 ? -17.704 16.885 12.279 1.00 96.56 423 TRP A CA 1
ATOM 3359 C C . TRP A 1 423 ? -17.939 15.452 12.773 1.00 96.56 423 TRP A C 1
ATOM 3361 O O . TRP A 1 423 ? -19.084 15.099 13.063 1.00 96.56 423 TRP A O 1
ATOM 3371 N N . ALA A 1 424 ? -16.875 14.655 12.921 1.00 95.94 424 ALA A N 1
ATOM 3372 C CA . ALA A 1 424 ? -16.948 13.274 13.396 1.00 95.94 424 ALA A CA 1
ATOM 3373 C C . ALA A 1 424 ? -17.495 13.178 14.830 1.00 95.94 424 ALA A C 1
ATOM 3375 O O . ALA A 1 424 ? -18.273 12.273 15.125 1.00 95.94 424 ALA A O 1
ATOM 3376 N N . GLU A 1 425 ? -17.144 14.123 15.710 1.00 95.12 425 GLU A N 1
ATOM 3377 C CA . GLU A 1 425 ? -17.713 14.199 17.064 1.00 95.12 425 GLU A CA 1
ATOM 3378 C C . GLU A 1 425 ? -19.212 14.526 17.049 1.00 95.12 425 GLU A C 1
ATOM 3380 O O . GLU A 1 425 ? -19.992 13.941 17.800 1.00 95.12 425 GLU A O 1
ATOM 3385 N N . ALA A 1 426 ? -19.634 15.449 16.181 1.00 95.75 426 ALA A N 1
ATOM 3386 C CA . ALA A 1 426 ? -21.020 15.909 16.119 1.00 95.75 426 ALA A CA 1
ATOM 3387 C C . ALA A 1 426 ? -22.000 14.884 15.512 1.00 95.75 426 ALA A C 1
ATOM 3389 O O . ALA A 1 426 ? -23.207 15.009 15.720 1.00 95.75 426 ALA A O 1
ATOM 3390 N N . HIS A 1 427 ? -21.501 13.896 14.762 1.00 92.56 427 HIS A N 1
ATOM 3391 C CA . HIS A 1 427 ? -22.306 12.900 14.035 1.00 92.56 427 HIS A CA 1
ATOM 3392 C C . HIS A 1 427 ? -22.089 11.463 14.542 1.00 92.56 427 HIS A C 1
ATOM 3394 O O . HIS A 1 427 ? -22.369 10.502 13.822 1.00 92.56 427 HIS A O 1
ATOM 3400 N N . ASN A 1 428 ? -21.571 11.331 15.766 1.00 74.31 428 ASN A N 1
ATOM 3401 C CA . ASN A 1 428 ? -21.280 10.061 16.428 1.00 74.31 428 ASN A CA 1
ATOM 3402 C C . ASN A 1 428 ? -22.542 9.350 16.940 1.00 74.31 428 ASN A C 1
ATOM 3404 O O . ASN A 1 428 ? -23.358 10.007 17.625 1.00 74.31 428 ASN A O 1
#

Foldseek 3Di:
DVVVVVLLVCLVPVDPVVQPPLPPVLVVVCCLQQVCQVVDDVLLSSVSSSLSVQLVVLVVQLVVVPLDLLSLLVSLLSLLSSVCCLCVCVSVGHNVVNLVRGLSVQLVSLQVSLVSCVSNVFLVLSLLSLLLSLLSLVVQLVCLVPDPPRDPVSNVVSVVSNVVSLVVLLVSCVVPNDDDFDWPQDDLPDDFAEAEEEEDAQVVLVNQSVPFQQVLLCVQRVVLCVVNVYHYDYHHHQPDPPDDRLLSQLVVQLVQLPDPDHTQKYKYAYSQKGFQASSQDPVRLCVRQVLNQAAKEFEAKSSGTDVNIIMGGSDDVCVSSVLSVQLSVDPQPSRGSRSSNSSSQCVQQCSSHPVCSVPSPDHGDTDPNYHYDHCQQGEAEDPVVCVVSVTHHDDRNTGMYGPPPQPCSDPVSVVVSVVSSVNSVVND

Mean predicted aligned error: 5.7 Å

Radius of gyration: 22.87 Å; Cα contacts (8 Å, |Δi|>4): 651; chains: 1; bounding box: 58×55×60 Å